Protein AF-0000000071015507 (afdb_homodimer)

Secondary structure (DSSP, 8-state):
--HHHHHHHHHS-TTSHHHHHIIIIIHHHHHHHHHHHHHHHHHHHHHHHHHT-TT--GGGGTHHHHHHHHHHHHHHTTHHHH-TTHHHHHHHHHHHHHHHHHHHHHTTTHHHHHHHHHHHHHHHHHHHHHHHHHT-SSHHHHHHHHHHHT---TT--HHHHHHHHHHHHHHHHHHHTTHHHHHHHTT-HHHHHHTT--HHHHHHHHHHHHHHHHHHHHHHH----SHHHHHHHHHGGGGTT-TGGGHHHHHHHHHHHHHHHHHHHHH--BSBPPPHHHHHHHHHHHHHHHHHHHHHHH--/--HHHHHHHHHS-TTSHHHHHIIIIIHHHHHHHHHHHHHHHHHHHHHHHHHT-TT--GGGGSHHHHHHHHHHHHHHTTHHHH-TTHHHHHHHHHHHHHHHHHHHHHTTTHHHHHHHHHHHHHHHHHHHHHHHHHT-SSHHHHHHHHHHHT---TT--HHHHHHHHHHHHHHHHHHHTTHHHHHHHTT-HHHHHHTT--HHHHHHHHHHHHHHHHHHHHHHH----SHHHHHHHHHGGGGTT-TGGGHHHHHHHHHHHHHHHHHHHHH--BSBPPPHHHHHHHHHHHHHHHHHHHHHHH--

Solvent-accessible surface area (backbone atoms only — not comparable to full-atom values): 27839 Å² total; per-residue (Å²): 128,53,72,65,58,49,54,47,36,70,71,39,69,80,77,39,70,66,26,42,44,44,62,54,41,49,44,31,31,50,52,41,26,35,52,39,17,17,36,33,1,28,38,5,29,48,45,17,30,68,63,74,31,84,82,34,41,58,62,50,46,8,16,46,34,18,10,48,32,21,26,42,53,20,52,73,75,44,40,37,81,76,34,88,60,33,26,32,52,32,2,32,52,22,1,45,50,33,35,50,53,22,50,64,44,23,78,73,51,50,70,63,30,29,46,53,36,4,51,30,42,30,39,39,23,50,25,51,46,45,43,50,50,59,63,37,92,42,66,66,58,34,46,52,48,54,56,47,61,34,8,37,63,78,94,39,36,56,68,51,42,64,62,26,44,61,36,30,53,52,8,44,53,36,41,62,69,30,26,67,49,27,43,35,41,76,69,31,67,70,53,19,43,73,74,68,40,61,63,69,58,38,51,48,29,46,51,50,11,37,23,34,11,43,6,24,39,24,20,67,26,27,45,63,56,50,41,15,37,48,20,25,61,68,35,25,77,78,47,76,64,38,49,36,65,28,30,66,55,3,14,51,43,8,12,48,50,39,40,51,45,48,52,46,36,69,66,52,78,74,87,53,70,55,40,42,18,35,57,41,25,60,54,30,21,58,48,47,38,50,48,57,60,48,52,59,72,64,54,129,130,53,72,68,55,51,55,48,38,71,71,39,70,81,78,39,70,66,26,43,44,43,61,54,40,49,44,31,32,50,52,42,26,35,53,39,16,17,37,34,1,27,37,5,28,48,45,17,31,69,65,73,30,84,83,34,40,59,62,48,46,9,17,44,34,18,11,48,32,22,25,42,52,20,52,72,75,44,40,36,81,76,34,88,60,33,27,32,50,33,2,32,50,22,0,46,49,33,36,49,52,23,50,65,44,23,78,74,52,51,70,64,29,29,46,52,36,4,50,29,42,30,39,39,22,49,26,50,46,46,42,51,51,58,64,38,93,44,66,65,57,35,47,53,48,56,55,47,62,33,7,37,66,76,94,38,36,57,68,49,42,62,63,25,43,62,35,30,53,51,10,43,52,37,41,61,69,28,27,68,49,26,45,36,39,77,68,31,67,70,53,18,42,72,73,68,40,59,63,67,58,38,51,49,28,46,52,50,10,37,24,34,12,43,7,24,36,22,20,67,25,26,46,65,56,50,40,15,38,49,19,24,62,68,35,27,77,77,46,76,64,39,48,35,66,27,30,66,55,3,15,53,44,8,12,48,50,41,39,51,46,48,53,46,37,69,67,52,77,75,88,52,70,55,41,43,19,36,56,41,26,59,54,31,21,58,50,48,38,51,46,57,60,48,51,57,72,65,54,130

Sequence (600 aa):
MSPGQAIQALAASHETLDHLILVEVRLPRMVLALLVGGILGLSGAVLQGLLRNPLAEPGLLGVSSGASLGAVIAIYYGFSASFGLATPLFALVGALGTAGVAFALSRMGGTLSLILAGVAMSSIAGAGVSLALNLAPNPFAAYEIMTWLMGSLSDRSWDHVVLAGPFIVAGATLLLLTGRAIDALTLGEAQAESLGIDVGRARLFALLGTALGVGAATAVTGTIGFVGLIAPHIVRPLVGHRPGATLIPAALVGALIVLAADLATRMLNFGTEIRLGVFVSILGAPFFLWLVLHVRRTAPMSPGQAIQALAASHETLDHLILVEVRLPRMVLALLVGGILGLSGAVLQGLLRNPLAEPGLLGVSSGASLGAVIAIYYGFSASFGLATPLFALVGALGTAGVAFALSRMGGTLSLILAGVAMSSIAGAGVSLALNLAPNPFAAYEIMTWLMGSLSDRSWDHVVLAGPFIVAGATLLLLTGRAIDALTLGEAQAESLGIDVGRARLFALLGTALGVGAATAVTGTIGFVGLIAPHIVRPLVGHRPGATLIPAALVGALIVLAADLATRMLNFGTEIRLGVFVSILGAPFFLWLVLHVRRTAP

Nearest PDB structures (foldseek):
  5b57-assembly1_A  TM=9.248E-01  e=2.698E-16  Burkholderia cenocepacia J2315
  5b57-assembly1_B  TM=9.102E-01  e=2.898E-15  Burkholderia cenocepacia J2315
  5b58-assembly1_B  TM=9.117E-01  e=2.898E-15  Burkholderia cenocepacia J2315
  2nq2-assembly1_A  TM=8.843E-01  e=1.720E-14  Haemophilus influenzae
  2nq2-assembly1_B  TM=8.842E-01  e=4.757E-14  Haemophilus influenzae

InterPro domains:
  IPR000522 ABC transporter, permease protein, BtuC-like [PF01032] (2-293)
  IPR000522 ABC transporter, permease protein, BtuC-like [PTHR30472] (3-297)
  IPR037294 ABC transporter, BtuC-like [G3DSA:1.10.3470.10] (1-299)
  IPR037294 ABC transporter, BtuC-like [SSF81345] (13-293)

Organism: NCBI:txid2759526

pLDDT: mean 89.89, std 11.09, range [45.28, 98.88]

Structure (mmCIF, N/CA/C/O backbone):
data_AF-0000000071015507-model_v1
#
loop_
_entity.id
_entity.type
_entity.pdbx_description
1 polymer 'Iron ABC transporter permease'
#
loop_
_atom_site.group_PDB
_atom_site.id
_atom_site.type_symbol
_atom_site.label_atom_id
_atom_site.label_alt_id
_atom_site.label_comp_id
_atom_site.label_asym_id
_atom_site.label_entity_id
_atom_site.label_seq_id
_atom_site.pdbx_PDB_ins_code
_atom_site.Cartn_x
_atom_site.Cartn_y
_atom_site.Cartn_z
_atom_site.occupancy
_atom_site.B_iso_or_equiv
_atom_site.auth_seq_id
_atom_site.auth_comp_id
_atom_site.auth_asym_id
_atom_site.auth_atom_id
_atom_site.pdbx_PDB_model_num
ATOM 1 N N . MET A 1 1 ? -23.172 29.906 1.117 1 48 1 MET A N 1
ATOM 2 C CA . MET A 1 1 ? -23.297 31.109 1.934 1 48 1 MET A CA 1
ATOM 3 C C . MET A 1 1 ? -22.109 32.031 1.724 1 48 1 MET A C 1
ATOM 5 O O . MET A 1 1 ? -20.969 31.594 1.666 1 48 1 MET A O 1
ATOM 9 N N . SER A 1 2 ? -22.359 33.188 1.34 1 55.59 2 SER A N 1
ATOM 10 C CA . SER A 1 2 ? -21.312 34.188 1.082 1 55.59 2 SER A CA 1
ATOM 11 C C . SER A 1 2 ? -20.5 34.469 2.336 1 55.59 2 SER A C 1
ATOM 13 O O . SER A 1 2 ? -20.969 34.25 3.455 1 55.59 2 SER A O 1
ATOM 15 N N . PRO A 1 3 ? -19.281 34.719 2.184 1 60.41 3 PRO A N 1
ATOM 16 C CA . PRO A 1 3 ? -18.453 35.062 3.348 1 60.41 3 PRO A CA 1
ATOM 17 C C . PRO A 1 3 ? -19.125 36.062 4.281 1 60.41 3 PRO A C 1
ATOM 19 O O . PRO A 1 3 ? -19 35.938 5.504 1 60.41 3 PRO A O 1
ATOM 22 N N . GLY A 1 4 ? -19.766 37 3.691 1 56.81 4 GLY A N 1
ATOM 23 C CA . GLY A 1 4 ? -20.453 38.031 4.477 1 56.81 4 GLY A CA 1
ATOM 24 C C . GLY A 1 4 ? -21.578 37.469 5.316 1 56.81 4 GLY A C 1
ATOM 25 O O . GLY A 1 4 ? -21.75 37.844 6.48 1 56.81 4 GLY A O 1
ATOM 26 N N . GLN A 1 5 ? -22.375 36.594 4.68 1 56.97 5 GLN A N 1
ATOM 27 C CA . GLN A 1 5 ? -23.484 36 5.402 1 56.97 5 GLN A CA 1
ATOM 28 C C . GLN A 1 5 ? -22.969 35.062 6.516 1 56.97 5 GLN A C 1
ATOM 30 O O . GLN A 1 5 ? -23.594 34.969 7.57 1 56.97 5 GLN A O 1
ATOM 35 N N . ALA A 1 6 ? -21.844 34.562 6.344 1 58.5 6 ALA A N 1
ATOM 36 C CA . ALA A 1 6 ? -21.219 33.688 7.348 1 58.5 6 ALA A CA 1
ATOM 37 C C . ALA A 1 6 ? -20.797 34.5 8.57 1 58.5 6 ALA A C 1
ATOM 39 O O . ALA A 1 6 ? -20.984 34.062 9.711 1 58.5 6 ALA A O 1
ATOM 40 N N . ILE A 1 7 ? -20.172 35.75 8.391 1 58.72 7 ILE A N 1
ATOM 41 C CA . ILE A 1 7 ? -19.75 36.625 9.469 1 58.72 7 ILE A CA 1
ATOM 42 C C . ILE A 1 7 ? -20.969 37.125 10.242 1 58.72 7 ILE A C 1
ATOM 44 O O . ILE A 1 7 ? -20.938 37.219 11.469 1 58.72 7 ILE A O 1
ATOM 48 N N . GLN A 1 8 ? -21.938 37.469 9.547 1 57.72 8 GLN A N 1
ATOM 49 C CA . GLN A 1 8 ? -23.141 37.938 10.195 1 57.72 8 GLN A CA 1
ATOM 50 C C . GLN A 1 8 ? -23.812 36.844 11.008 1 57.72 8 GLN A C 1
ATOM 52 O O . GLN A 1 8 ? -24.344 37.094 12.094 1 57.72 8 GLN A O 1
ATOM 57 N N . ALA A 1 9 ? -23.812 35.656 10.43 1 57.22 9 ALA A N 1
ATOM 58 C CA . ALA A 1 9 ? -24.406 34.531 11.133 1 57.22 9 ALA A CA 1
ATOM 59 C C . ALA A 1 9 ? -23.609 34.188 12.391 1 57.22 9 ALA A C 1
ATOM 61 O O . ALA A 1 9 ? -24.172 33.781 13.398 1 57.22 9 ALA A O 1
ATOM 62 N N . LEU A 1 10 ? -22.266 34.344 12.281 1 58 10 LEU A N 1
ATOM 63 C CA . LEU A 1 10 ? -21.406 34.125 13.445 1 58 10 LEU A CA 1
ATOM 64 C C . LEU A 1 10 ? -21.719 35.125 14.539 1 58 10 LEU A C 1
ATOM 66 O O . LEU A 1 10 ? -21.641 34.812 15.727 1 58 10 LEU A O 1
ATOM 70 N N . ALA A 1 11 ? -22 36.406 14.18 1 57.34 11 ALA A N 1
ATOM 71 C CA . ALA A 1 11 ? -22.297 37.5 15.094 1 57.34 11 ALA A CA 1
ATOM 72 C C . ALA A 1 11 ? -23.766 37.469 15.523 1 57.34 11 ALA A C 1
ATOM 74 O O . ALA A 1 11 ? -24.156 38.156 16.469 1 57.34 11 ALA A O 1
ATOM 75 N N . ALA A 1 12 ? -24.625 37 14.531 1 54.78 12 ALA A N 1
ATOM 76 C CA . ALA A 1 12 ? -26.047 37.125 14.844 1 54.78 12 ALA A CA 1
ATOM 77 C C . ALA A 1 12 ? -26.422 36.188 16 1 54.78 12 ALA A C 1
ATOM 79 O O . ALA A 1 12 ? -25.688 35.25 16.328 1 54.78 12 ALA A O 1
ATOM 80 N N . SER A 1 13 ? -27.578 36.375 16.516 1 56.12 13 SER A N 1
ATOM 81 C CA . SER A 1 13 ? -28.203 35.75 17.688 1 56.12 13 SER A CA 1
ATOM 82 C C . SER A 1 13 ? -28.266 34.25 17.547 1 56.12 13 SER A C 1
ATOM 84 O O . SER A 1 13 ? -28.516 33.719 16.453 1 56.12 13 SER A O 1
ATOM 86 N N . HIS A 1 14 ? -27.5 33.406 18.5 1 61.72 14 HIS A N 1
ATOM 87 C CA . HIS A 1 14 ? -27.297 32 18.781 1 61.72 14 HIS A CA 1
ATOM 88 C C . HIS A 1 14 ? -28.516 31.172 18.344 1 61.72 14 HIS A C 1
ATOM 90 O O . HIS A 1 14 ? -28.438 29.953 18.25 1 61.72 14 HIS A O 1
ATOM 96 N N . GLU A 1 15 ? -29.641 31.922 18.141 1 62.75 15 GLU A N 1
ATOM 97 C CA . GLU A 1 15 ? -30.875 31.156 18.156 1 62.75 15 GLU A CA 1
ATOM 98 C C . GLU A 1 15 ? -31.266 30.703 16.75 1 62.75 15 GLU A C 1
ATOM 100 O O . GLU A 1 15 ? -32.219 29.953 16.578 1 62.75 15 GLU A O 1
ATOM 105 N N . THR A 1 16 ? -30.609 31.188 15.758 1 70.56 16 THR A N 1
ATOM 106 C CA . THR A 1 16 ? -31.172 30.781 14.469 1 70.56 16 THR A CA 1
ATOM 107 C C . THR A 1 16 ? -30.516 29.5 13.984 1 70.56 16 THR A C 1
ATOM 109 O O . THR A 1 16 ? -29.375 29.188 14.352 1 70.56 16 THR A O 1
ATOM 112 N N . LEU A 1 17 ? -31.312 28.578 13.406 1 75.19 17 LEU A N 1
ATOM 113 C CA . LEU A 1 17 ? -30.891 27.312 12.82 1 75.19 17 LEU A CA 1
ATOM 114 C C . LEU A 1 17 ? -29.625 27.5 11.984 1 75.19 17 LEU A C 1
ATOM 116 O O . LEU A 1 17 ? -28.719 26.672 12.031 1 75.19 17 LEU A O 1
ATOM 120 N N . ASP A 1 18 ? -29.609 28.625 11.328 1 73.5 18 ASP A N 1
ATOM 121 C CA . ASP A 1 18 ? -28.469 28.891 10.461 1 73.5 18 ASP A CA 1
ATOM 122 C C . ASP A 1 18 ? -27.188 29.094 11.273 1 73.5 18 ASP A C 1
ATOM 124 O O . ASP A 1 18 ? -26.125 28.625 10.883 1 73.5 18 ASP A O 1
ATOM 128 N N . HIS A 1 19 ? -27.375 29.812 12.336 1 73.88 19 HIS A N 1
ATOM 129 C CA . HIS A 1 19 ? -26.234 30.047 13.211 1 73.88 19 HIS A CA 1
ATOM 130 C C . HIS A 1 19 ? -25.734 28.75 13.828 1 73.88 19 HIS A C 1
ATOM 132 O O . HIS A 1 19 ? -24.516 28.516 13.891 1 73.88 19 HIS A O 1
ATOM 138 N N . LEU A 1 20 ? -26.688 27.938 14.133 1 74.25 20 LEU A N 1
ATOM 139 C CA . LEU A 1 20 ? -26.344 26.672 14.75 1 74.25 20 LEU A CA 1
ATOM 140 C C . LEU A 1 20 ? -25.594 25.766 13.766 1 74.25 20 LEU A C 1
ATOM 142 O O . LEU A 1 20 ? -24.609 25.125 14.125 1 74.25 20 LEU A O 1
ATOM 146 N N . ILE A 1 21 ? -26.047 25.781 12.586 1 78.5 21 ILE A N 1
ATOM 147 C CA . ILE A 1 21 ? -25.406 24.969 11.562 1 78.5 21 ILE A CA 1
ATOM 148 C C . ILE A 1 21 ? -24 25.484 11.281 1 78.5 21 ILE A C 1
ATOM 150 O O . ILE A 1 21 ? -23.062 24.703 11.164 1 78.5 21 ILE A O 1
ATOM 154 N N . LEU A 1 22 ? -23.875 26.766 11.195 1 79.38 22 LEU A N 1
ATOM 155 C CA . LEU A 1 22 ? -22.578 27.359 10.922 1 79.38 22 LEU A CA 1
ATOM 156 C C . LEU A 1 22 ? -21.594 27.062 12.047 1 79.38 22 LEU A C 1
ATOM 158 O O . LEU A 1 22 ? -20.469 26.641 11.789 1 79.38 22 LEU A O 1
ATOM 162 N N . VAL A 1 23 ? -21.969 27.266 13.266 1 82 23 VAL A N 1
ATOM 163 C CA . VAL A 1 23 ? -21.047 27.203 14.398 1 82 23 VAL A CA 1
ATOM 164 C C . VAL A 1 23 ? -20.844 25.734 14.812 1 82 23 VAL A C 1
ATOM 166 O O . VAL A 1 23 ? -19.734 25.359 15.195 1 82 23 VAL A O 1
ATOM 169 N N . GLU A 1 24 ? -21.859 24.922 14.633 1 83.38 24 GLU A N 1
ATOM 170 C CA . GLU A 1 24 ? -21.781 23.578 15.188 1 83.38 24 GLU A CA 1
ATOM 171 C C . GLU A 1 24 ? -21.406 22.562 14.117 1 83.38 24 GLU A C 1
ATOM 173 O O . GLU A 1 24 ? -20.953 21.453 14.438 1 83.38 24 GLU A O 1
ATOM 178 N N . VAL A 1 25 ? -21.547 22.906 12.922 1 84.38 25 VAL A N 1
ATOM 179 C CA . VAL A 1 25 ? -21.281 21.938 11.875 1 84.38 25 VAL A CA 1
ATOM 180 C C . VAL A 1 25 ? -20.188 22.453 10.945 1 84.38 25 VAL A C 1
ATOM 182 O O . VAL A 1 25 ? -19.141 21.812 10.773 1 84.38 25 VAL A O 1
ATOM 185 N N . ARG A 1 26 ? -20.219 23.672 10.484 1 90.19 26 ARG A N 1
ATOM 186 C CA . ARG A 1 26 ? -19.328 24.172 9.453 1 90.19 26 ARG A CA 1
ATOM 187 C C . ARG A 1 26 ? -17.984 24.594 10.047 1 90.19 26 ARG A C 1
ATOM 189 O O . ARG A 1 26 ? -16.938 24.344 9.461 1 90.19 26 ARG A O 1
ATOM 196 N N . LEU A 1 27 ? -18.062 25.219 11.211 1 93.69 27 LEU A N 1
ATOM 197 C CA . LEU A 1 27 ? -16.859 25.781 11.797 1 93.69 27 LEU A CA 1
ATOM 198 C C . LEU A 1 27 ? -15.922 24.672 12.266 1 93.69 27 LEU A C 1
ATOM 200 O O . LEU A 1 27 ? -14.719 24.703 11.992 1 93.69 27 LEU A O 1
ATOM 204 N N . PRO A 1 28 ? -16.422 23.656 13 1 95.31 28 PRO A N 1
ATOM 205 C CA . PRO A 1 28 ? -15.508 22.578 13.398 1 95.31 28 PRO A CA 1
ATOM 206 C C . PRO A 1 28 ? -14.891 21.859 12.203 1 95.31 28 PRO A C 1
ATOM 208 O O . PRO A 1 28 ? -13.711 21.484 12.25 1 95.31 28 PRO A O 1
ATOM 211 N N . ARG A 1 29 ? -15.664 21.688 11.188 1 96 29 ARG A N 1
ATOM 212 C CA . ARG A 1 29 ? -15.172 21.047 9.977 1 96 29 ARG A CA 1
ATOM 213 C C . ARG A 1 29 ? -14.062 21.859 9.336 1 96 29 ARG A C 1
ATOM 215 O O . ARG A 1 29 ? -13.047 21.312 8.906 1 96 29 ARG A O 1
ATOM 222 N N . MET A 1 30 ? -14.203 23.156 9.328 1 96.75 30 MET A N 1
ATOM 223 C CA . MET A 1 30 ? -13.195 24.047 8.758 1 96.75 30 MET A CA 1
ATOM 224 C C . MET A 1 30 ? -11.922 24.031 9.602 1 96.75 30 MET A C 1
ATOM 226 O O . MET A 1 30 ? -10.82 23.969 9.062 1 96.75 30 MET A O 1
ATOM 230 N N . VAL A 1 31 ? -12.102 24.125 10.867 1 97.94 31 VAL A N 1
ATOM 231 C CA . VAL A 1 31 ? -10.961 24.109 11.781 1 97.94 31 VAL A CA 1
ATOM 232 C C . VAL A 1 31 ? -10.188 22.797 11.641 1 97.94 31 VAL A C 1
ATOM 234 O O . VAL A 1 31 ? -8.961 22.797 11.562 1 97.94 31 VAL A O 1
ATOM 237 N N . LEU A 1 32 ? -10.922 21.75 11.531 1 98.06 32 LEU A N 1
ATOM 238 C CA . LEU A 1 32 ? -10.289 20.438 11.391 1 98.06 32 LEU A CA 1
ATO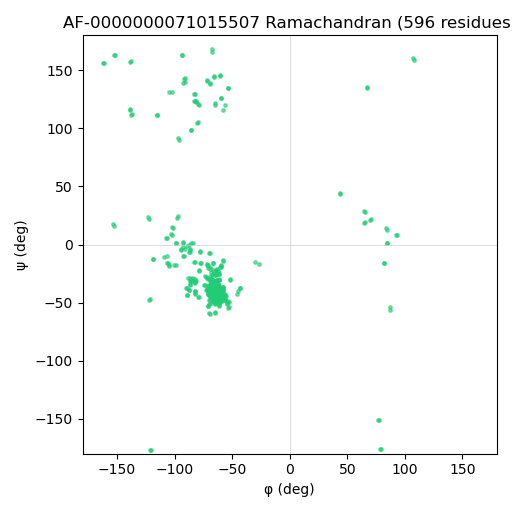M 239 C C . LEU A 1 32 ? -9.562 20.328 10.055 1 98.06 32 LEU A C 1
ATOM 241 O O . LEU A 1 32 ? -8.469 19.766 9.977 1 98.06 32 LEU A O 1
ATOM 245 N N . ALA A 1 33 ? -10.188 20.844 9 1 98.5 33 ALA A N 1
ATOM 246 C CA . ALA A 1 33 ? -9.539 20.828 7.695 1 98.5 33 ALA A CA 1
ATOM 247 C C . ALA A 1 33 ? -8.18 21.531 7.754 1 98.5 33 ALA A C 1
ATOM 249 O O . ALA A 1 33 ? -7.191 21.016 7.227 1 98.5 33 ALA A O 1
ATOM 250 N N . LEU A 1 34 ? -8.117 22.641 8.422 1 98.69 34 LEU A N 1
ATOM 251 C CA . LEU A 1 34 ? -6.891 23.422 8.539 1 98.69 34 LEU A CA 1
ATOM 252 C C . LEU A 1 34 ? -5.852 22.688 9.383 1 98.69 34 LEU A C 1
ATOM 254 O O . LEU A 1 34 ? -4.68 22.609 9 1 98.69 34 LEU A O 1
ATOM 258 N N . LEU A 1 35 ? -6.305 22.156 10.5 1 98.81 35 LEU A N 1
ATOM 259 C CA . LEU A 1 35 ? -5.398 21.438 11.391 1 98.81 35 LEU A CA 1
ATOM 260 C C . LEU A 1 35 ? -4.828 20.203 10.719 1 98.81 35 LEU A C 1
ATOM 262 O O . LEU A 1 35 ? -3.617 19.969 10.742 1 98.81 35 LEU A O 1
ATOM 266 N N . VAL A 1 36 ? -5.711 19.406 10.078 1 98.69 36 VAL A N 1
ATOM 267 C CA . VAL A 1 36 ? -5.316 18.156 9.438 1 98.69 36 VAL A CA 1
ATOM 268 C C . VAL A 1 36 ? -4.406 18.453 8.25 1 98.69 36 VAL A C 1
ATOM 270 O O . VAL A 1 36 ? -3.328 17.859 8.125 1 98.69 36 VAL A O 1
ATOM 273 N N . GLY A 1 37 ? -4.82 19.375 7.406 1 98.81 37 GLY A N 1
ATOM 274 C CA . GLY A 1 37 ? -3.982 19.75 6.277 1 98.81 37 GLY A CA 1
ATOM 275 C C . GLY A 1 37 ? -2.635 20.312 6.691 1 98.81 37 GLY A C 1
ATOM 276 O O . GLY A 1 37 ? -1.611 20 6.082 1 98.81 37 GLY A O 1
ATOM 277 N N . GLY A 1 38 ? -2.68 21.109 7.691 1 98.88 38 GLY A N 1
ATOM 278 C CA . GLY A 1 38 ? -1.452 21.719 8.188 1 98.88 38 GLY A CA 1
ATOM 279 C C . GLY A 1 38 ? -0.449 20.703 8.695 1 98.88 38 GLY A C 1
ATOM 280 O O . GLY A 1 38 ? 0.734 20.766 8.359 1 98.88 38 GLY A O 1
ATOM 281 N N . ILE A 1 39 ? -0.915 19.797 9.523 1 98.88 39 ILE A N 1
ATOM 282 C CA . ILE A 1 39 ? -0.007 18.828 10.125 1 98.88 39 ILE A CA 1
ATOM 283 C C . ILE A 1 39 ? 0.512 17.875 9.055 1 98.88 39 ILE A C 1
ATOM 285 O O . ILE A 1 39 ? 1.662 17.422 9.109 1 98.88 39 ILE A O 1
ATOM 289 N N . LEU A 1 40 ? -0.332 17.531 8.07 1 98.56 40 LEU A N 1
ATOM 290 C CA . LEU A 1 40 ? 0.117 16.672 6.973 1 98.56 40 LEU A CA 1
ATOM 291 C C . LEU A 1 40 ? 1.192 17.375 6.145 1 98.56 40 LEU A C 1
ATOM 293 O O . LEU A 1 40 ? 2.215 16.766 5.812 1 98.56 40 LEU A O 1
ATOM 297 N N . GLY A 1 41 ? 0.981 18.609 5.836 1 98.75 41 GLY A N 1
ATOM 298 C CA . GLY A 1 41 ? 1.987 19.359 5.109 1 98.75 41 GLY A CA 1
ATOM 299 C C . GLY A 1 41 ? 3.285 19.516 5.875 1 98.75 41 GLY A C 1
ATOM 300 O O . GLY A 1 41 ? 4.371 19.344 5.32 1 98.75 41 GLY A O 1
ATOM 301 N N . LEU A 1 42 ? 3.154 19.844 7.137 1 98.81 42 LEU A N 1
ATOM 302 C CA . LEU A 1 42 ? 4.316 20.047 7.992 1 98.81 42 LEU A CA 1
ATOM 303 C C . LEU A 1 42 ? 5.109 18.75 8.141 1 98.81 42 LEU A C 1
ATOM 305 O O . LEU A 1 42 ? 6.336 18.75 7.996 1 98.81 42 LEU A O 1
ATOM 309 N N . SER A 1 43 ? 4.43 17.688 8.445 1 98.44 43 SER A N 1
ATOM 310 C CA . SER A 1 43 ? 5.094 16.406 8.609 1 98.44 43 SER A CA 1
ATOM 311 C C . SER A 1 43 ? 5.758 15.945 7.312 1 98.44 43 SER A C 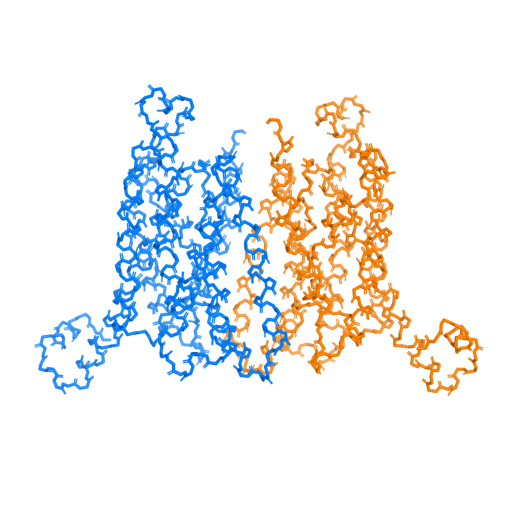1
ATOM 313 O O . SER A 1 43 ? 6.848 15.367 7.336 1 98.44 43 SER A O 1
ATOM 315 N N . GLY A 1 44 ? 5.07 16.188 6.207 1 97.69 44 GLY A N 1
ATOM 316 C CA . GLY A 1 44 ? 5.68 15.891 4.922 1 97.69 44 GLY A CA 1
ATOM 317 C C . GLY A 1 44 ? 7 16.609 4.707 1 97.69 44 GLY A C 1
ATOM 318 O O . GLY A 1 44 ? 7.988 16 4.305 1 97.69 44 GLY A O 1
ATOM 319 N N . ALA A 1 45 ? 7.055 17.844 5.008 1 98.31 45 ALA A N 1
ATOM 320 C CA . ALA A 1 45 ? 8.266 18.641 4.848 1 98.31 45 ALA A CA 1
ATOM 321 C C . ALA A 1 45 ? 9.391 18.125 5.742 1 98.31 45 ALA A C 1
ATOM 323 O O . ALA A 1 45 ? 10.539 18 5.305 1 98.31 45 ALA A O 1
ATOM 324 N N . VAL A 1 46 ? 9.062 17.812 6.934 1 98 46 VAL A N 1
ATOM 325 C CA . VAL A 1 46 ? 10.062 17.344 7.891 1 98 46 VAL A CA 1
ATOM 326 C C . VAL A 1 46 ? 10.633 16.016 7.426 1 98 46 VAL A C 1
ATOM 328 O O . VAL A 1 46 ? 11.852 15.812 7.426 1 98 46 VAL A O 1
ATOM 331 N N . LEU A 1 47 ? 9.766 15.156 7.016 1 95.38 47 LEU A N 1
ATOM 332 C CA . LEU A 1 47 ? 10.227 13.82 6.629 1 95.38 47 LEU A CA 1
ATOM 333 C C . LEU A 1 47 ? 11.039 13.883 5.344 1 95.38 47 LEU A C 1
ATOM 335 O O . LEU A 1 47 ? 12.023 13.148 5.191 1 95.38 47 LEU A O 1
ATOM 339 N N . GLN A 1 48 ? 10.602 14.68 4.406 1 95.31 48 GLN A N 1
ATOM 340 C CA . GLN A 1 48 ? 11.383 14.836 3.189 1 95.31 48 GLN A CA 1
ATOM 341 C C . GLN A 1 48 ? 12.781 15.367 3.502 1 95.31 48 GLN A C 1
ATOM 343 O O . GLN A 1 48 ? 13.766 14.938 2.895 1 95.31 48 GLN A O 1
ATOM 348 N N . GLY A 1 49 ? 12.891 16.281 4.414 1 94.38 49 GLY A N 1
ATOM 349 C CA . GLY A 1 49 ? 14.18 16.812 4.828 1 94.38 49 GLY A CA 1
ATOM 350 C C . GLY A 1 49 ? 15.016 15.82 5.605 1 94.38 49 GLY A C 1
ATOM 351 O O . GLY A 1 49 ? 16.203 15.664 5.344 1 94.38 49 GLY A O 1
ATOM 352 N N . LEU A 1 50 ? 14.398 15.156 6.465 1 92.88 50 LEU A N 1
ATOM 353 C CA . LEU A 1 50 ? 15.094 14.203 7.32 1 92.88 50 LEU A CA 1
ATOM 354 C C . LEU A 1 50 ? 15.633 13.031 6.504 1 92.88 50 LEU A C 1
ATOM 356 O O . LEU A 1 50 ? 16.75 12.578 6.727 1 92.88 50 LEU A O 1
ATOM 360 N N . LEU A 1 51 ? 14.82 12.609 5.578 1 89.81 51 LEU A N 1
ATOM 361 C CA . LEU A 1 51 ? 15.195 11.445 4.773 1 89.81 51 LEU A CA 1
ATOM 362 C C . LEU A 1 51 ? 15.914 11.883 3.5 1 89.81 51 LEU A C 1
ATOM 364 O O . LEU A 1 51 ? 16.375 11.039 2.729 1 89.81 51 LEU A O 1
ATOM 368 N N . ARG A 1 52 ? 16.141 13.148 3.297 1 91.31 52 ARG A N 1
ATOM 369 C CA . ARG A 1 52 ? 16.75 13.695 2.088 1 91.31 52 ARG A CA 1
ATOM 370 C C . ARG A 1 52 ? 16.172 13.039 0.839 1 91.31 52 ARG A C 1
ATOM 372 O O . ARG A 1 52 ? 16.906 12.625 -0.054 1 91.31 52 ARG A O 1
ATOM 379 N N . ASN A 1 53 ? 14.805 12.891 0.881 1 89.88 53 ASN A N 1
ATOM 380 C CA . ASN A 1 53 ? 14.023 12.258 -0.175 1 89.88 53 ASN A CA 1
ATOM 381 C C . ASN A 1 53 ? 12.75 13.039 -0.479 1 89.88 53 ASN A C 1
ATOM 383 O O . ASN A 1 53 ? 11.812 13.023 0.312 1 89.88 53 ASN A O 1
ATOM 387 N N . PRO A 1 54 ? 12.703 13.617 -1.638 1 90.88 54 PRO A N 1
ATOM 388 C CA . PRO A 1 54 ? 11.555 14.469 -1.959 1 90.88 54 PRO A CA 1
ATOM 389 C C . PRO A 1 54 ? 10.266 13.672 -2.143 1 90.88 54 PRO A C 1
ATOM 391 O O . PRO A 1 54 ? 9.18 14.258 -2.203 1 90.88 54 PRO A O 1
ATOM 394 N N . LEU A 1 55 ? 10.344 12.344 -2.148 1 88.88 55 LEU A N 1
ATOM 395 C CA . LEU A 1 55 ? 9.164 11.508 -2.355 1 88.88 55 LEU A CA 1
ATOM 396 C C . LEU A 1 55 ? 8.617 11 -1.027 1 88.88 55 LEU A C 1
ATOM 398 O O . LEU A 1 55 ? 7.613 10.281 -0.998 1 88.88 55 LEU A O 1
ATOM 402 N N . ALA A 1 56 ? 9.227 11.383 0.032 1 90.12 56 ALA A N 1
ATOM 403 C CA . ALA A 1 56 ? 8.805 10.898 1.346 1 90.12 56 ALA A CA 1
ATOM 404 C C . ALA A 1 56 ? 7.473 11.516 1.759 1 90.12 56 ALA A C 1
ATOM 406 O O . ALA A 1 56 ? 7.211 12.688 1.485 1 90.12 56 ALA A O 1
ATOM 407 N N . GLU A 1 57 ? 6.633 10.711 2.385 1 90.56 57 GLU A N 1
ATOM 408 C CA . GLU A 1 57 ? 5.348 11.141 2.93 1 90.56 57 GLU A CA 1
ATOM 409 C C . GLU A 1 57 ? 5.09 10.516 4.297 1 90.56 57 GLU A C 1
ATOM 411 O O . GLU A 1 57 ? 5.672 9.484 4.633 1 90.56 57 GLU A O 1
ATOM 416 N N . PRO A 1 58 ? 4.246 11.141 5.074 1 87.81 58 PRO A N 1
ATOM 417 C CA . PRO A 1 58 ? 4.059 10.695 6.453 1 87.81 58 PRO A CA 1
ATOM 418 C C . PRO A 1 58 ? 3.539 9.258 6.539 1 87.81 58 PRO A C 1
ATOM 420 O O . PRO A 1 58 ? 3.789 8.562 7.527 1 87.81 58 PRO A O 1
ATOM 423 N N . GLY A 1 59 ? 2.842 8.883 5.621 1 83.62 59 GLY A N 1
ATOM 424 C CA . GLY A 1 59 ? 2.32 7.523 5.625 1 83.62 59 GLY A CA 1
ATOM 425 C C . GLY A 1 59 ? 3.406 6.465 5.648 1 83.62 59 GLY A C 1
ATOM 426 O O . GLY A 1 59 ? 3.154 5.316 6.012 1 83.62 59 GLY A O 1
ATOM 427 N N . LEU A 1 60 ? 4.582 6.812 5.312 1 76.44 60 LEU A N 1
ATOM 428 C CA . LEU A 1 60 ? 5.715 5.902 5.227 1 76.44 60 LEU A CA 1
ATOM 429 C C . LEU A 1 60 ? 6.035 5.305 6.594 1 76.44 60 LEU A C 1
ATOM 431 O O . LEU A 1 60 ? 6.559 4.191 6.684 1 76.44 60 LEU A O 1
ATOM 435 N N . LEU A 1 61 ? 5.672 5.969 7.633 1 85.44 61 LEU A N 1
ATOM 436 C CA . LEU A 1 61 ? 6.016 5.516 8.977 1 85.44 61 LEU A CA 1
ATOM 437 C C . LEU A 1 61 ? 4.977 4.531 9.5 1 85.44 61 LEU A C 1
ATOM 439 O O . LEU A 1 61 ? 5.148 3.951 10.57 1 85.44 61 LEU A O 1
ATOM 443 N N . GLY A 1 62 ? 3.896 4.355 8.75 1 91.69 62 GLY A N 1
ATOM 444 C CA . GLY A 1 62 ? 2.893 3.369 9.117 1 91.69 62 GLY A CA 1
ATOM 445 C C . GLY A 1 62 ? 1.884 3.891 10.117 1 91.69 62 GLY A C 1
ATOM 446 O O . GLY A 1 62 ? 1.013 3.146 10.578 1 91.69 62 GLY A O 1
ATOM 447 N N . VAL A 1 63 ? 2.004 5.086 10.484 1 93.31 63 VAL A N 1
ATOM 448 C CA . VAL A 1 63 ? 1.15 5.68 11.508 1 93.31 63 VAL A CA 1
ATOM 449 C C . VAL A 1 63 ? -0.304 5.66 11.047 1 93.31 63 VAL A C 1
ATOM 451 O O . VAL A 1 63 ? -1.197 5.27 11.805 1 93.31 63 VAL A O 1
ATOM 454 N N . SER A 1 64 ? -0.523 6.004 9.812 1 95.44 64 SER A N 1
ATOM 455 C CA . SER A 1 64 ? -1.88 6.008 9.273 1 95.44 64 SER A CA 1
ATOM 456 C C . SER A 1 64 ? -2.443 4.594 9.188 1 95.44 64 SER A C 1
ATOM 458 O O . SER A 1 64 ? -3.631 4.375 9.43 1 95.44 64 SER A O 1
ATOM 460 N N . SER A 1 65 ? -1.572 3.633 8.844 1 96.12 65 SER A N 1
ATOM 461 C CA . SER A 1 65 ? -2.002 2.238 8.781 1 96.12 65 SER A CA 1
ATOM 462 C C . SER A 1 65 ? -2.393 1.722 10.164 1 96.12 65 SER A C 1
ATOM 464 O O . SER A 1 65 ? -3.393 1.014 10.305 1 96.12 65 SER A O 1
ATOM 466 N N . GLY A 1 66 ? -1.592 2.072 11.125 1 96.69 66 GLY A N 1
ATOM 467 C CA . GLY A 1 66 ? -1.939 1.713 12.492 1 96.69 66 GLY A CA 1
ATOM 468 C C . GLY A 1 66 ? -3.256 2.312 12.953 1 96.69 66 GLY A C 1
ATOM 469 O O . GLY A 1 66 ? -4.062 1.639 13.594 1 96.69 66 GLY A O 1
ATOM 470 N N . ALA A 1 67 ? -3.426 3.553 12.633 1 97.31 67 ALA A N 1
ATOM 471 C CA . ALA A 1 67 ? -4.684 4.227 12.953 1 97.31 67 ALA A CA 1
ATOM 472 C C . ALA A 1 67 ? -5.863 3.527 12.281 1 97.31 67 ALA A C 1
ATOM 474 O O . ALA A 1 67 ? -6.91 3.33 12.906 1 97.31 67 ALA A O 1
ATOM 475 N N . SER A 1 68 ? -5.695 3.166 11.062 1 97.12 68 SER A N 1
ATOM 476 C CA . SER A 1 68 ? -6.75 2.482 10.32 1 97.12 68 SER A CA 1
ATOM 477 C C . SER A 1 68 ? -7.121 1.161 10.984 1 97.12 68 SER A C 1
ATOM 479 O O . SER A 1 68 ? -8.305 0.846 11.125 1 97.12 68 SER A O 1
ATOM 481 N N . LEU A 1 69 ? -6.109 0.423 11.352 1 97.38 69 LEU A N 1
ATOM 482 C CA . LEU A 1 69 ? -6.391 -0.844 12.023 1 97.38 69 LEU A CA 1
ATOM 483 C C . LEU A 1 69 ? -7.145 -0.616 13.328 1 97.38 69 LEU A C 1
ATOM 485 O O . LEU A 1 69 ? -8.109 -1.329 13.625 1 97.38 69 LEU A O 1
ATOM 489 N N . GLY A 1 70 ? -6.719 0.344 14.094 1 97.5 70 GLY A N 1
ATOM 490 C CA . GLY A 1 70 ? -7.43 0.688 15.312 1 97.5 70 GLY A CA 1
ATOM 491 C C . GLY A 1 70 ? -8.883 1.04 15.078 1 97.5 70 GLY A C 1
ATOM 492 O O . GLY A 1 70 ? -9.773 0.556 15.789 1 97.5 70 GLY A O 1
ATOM 493 N N . ALA A 1 71 ? -9.156 1.882 14.094 1 96.88 71 ALA A N 1
ATOM 494 C CA . ALA A 1 71 ? -10.516 2.271 13.75 1 96.88 71 ALA A CA 1
ATOM 495 C C . ALA A 1 71 ? -11.344 1.06 13.328 1 96.88 71 ALA A C 1
ATOM 497 O O . ALA A 1 71 ? -12.5 0.918 13.734 1 96.88 71 ALA A O 1
ATOM 498 N N . VAL A 1 72 ? -10.766 0.222 12.57 1 96.69 72 VAL A N 1
ATOM 499 C CA . VAL A 1 72 ? -11.453 -0.956 12.047 1 96.69 72 VAL A CA 1
ATOM 500 C C . VAL A 1 72 ? -11.82 -1.89 13.195 1 96.69 72 VAL A C 1
ATOM 502 O O . VAL A 1 72 ? -12.906 -2.473 13.211 1 96.69 72 VAL A O 1
ATOM 505 N N . ILE A 1 73 ? -10.945 -2.035 14.172 1 95.75 73 ILE A N 1
ATOM 506 C CA . ILE A 1 73 ? -11.234 -2.852 15.344 1 95.75 73 ILE A CA 1
ATOM 507 C C . ILE A 1 73 ? -12.445 -2.289 16.078 1 95.75 73 ILE A C 1
ATOM 509 O O . ILE A 1 73 ? -13.336 -3.039 16.484 1 95.75 73 ILE A O 1
ATOM 513 N N . ALA A 1 74 ? -12.523 -0.984 16.219 1 95.25 74 ALA A N 1
ATOM 514 C CA . ALA A 1 74 ? -13.648 -0.344 16.891 1 95.25 74 ALA A CA 1
ATOM 515 C C . ALA A 1 74 ? -14.953 -0.577 16.141 1 95.25 74 ALA A C 1
ATOM 517 O O . ALA A 1 74 ? -15.984 -0.879 16.734 1 95.25 74 ALA A O 1
ATOM 518 N N . ILE A 1 75 ? -14.898 -0.441 14.828 1 92.75 75 ILE A N 1
ATOM 519 C CA . ILE A 1 75 ? -16.094 -0.598 14.008 1 92.75 75 ILE A CA 1
ATOM 520 C C . ILE A 1 75 ? -16.531 -2.061 14 1 92.75 75 ILE A C 1
ATOM 522 O O . ILE A 1 75 ? -17.703 -2.363 14.188 1 92.75 75 ILE A O 1
ATOM 526 N N . TYR A 1 76 ? -15.57 -2.938 13.852 1 92.25 76 TYR A N 1
ATOM 527 C CA . TYR A 1 76 ? -15.836 -4.367 13.734 1 92.25 76 TYR A CA 1
ATOM 528 C C . TYR A 1 76 ? -16.516 -4.906 14.984 1 92.25 76 TYR A C 1
ATOM 530 O O . TYR A 1 76 ? -17.484 -5.652 14.898 1 92.25 76 TYR A O 1
ATOM 538 N N . TYR A 1 77 ? -16.047 -4.516 16.172 1 91.94 77 TYR A N 1
ATOM 539 C CA . TYR A 1 77 ? -16.578 -5.047 17.422 1 91.94 77 TYR A CA 1
ATOM 540 C C . TYR A 1 77 ? -17.781 -4.227 17.891 1 91.94 77 TYR A C 1
ATOM 542 O O . TYR A 1 77 ? -18.359 -4.508 18.953 1 91.94 77 TYR A O 1
ATOM 550 N N . GLY A 1 78 ? -18.125 -3.193 17.125 1 89.56 78 GLY A N 1
ATOM 551 C CA . GLY A 1 78 ? -19.328 -2.441 17.391 1 89.56 78 GLY A CA 1
ATOM 552 C C . GLY A 1 78 ? -19.156 -1.37 18.453 1 89.56 78 GLY A C 1
ATOM 553 O O . GLY A 1 78 ? -20.125 -0.803 18.938 1 89.56 78 GLY A O 1
ATOM 554 N N . PHE A 1 79 ? -17.906 -1.045 18.797 1 89.12 79 PHE A N 1
ATOM 555 C CA . PHE A 1 79 ? -17.672 -0.004 19.797 1 89.12 79 PHE A CA 1
ATOM 556 C C . PHE A 1 79 ? -18.078 1.361 19.266 1 89.12 79 PHE A C 1
ATOM 558 O O . PHE A 1 79 ? -18.438 2.252 20.031 1 89.12 79 PHE A O 1
ATOM 565 N N . SER A 1 80 ? -18.094 1.513 17.969 1 85.75 80 SER A N 1
ATOM 566 C CA . SER A 1 80 ? -18.422 2.775 17.328 1 85.75 80 SER A CA 1
ATOM 567 C C . SER A 1 80 ? -19.906 3.117 17.516 1 85.75 80 SER A C 1
ATOM 569 O O . SER A 1 80 ? -20.281 4.293 17.531 1 85.75 80 SER A O 1
ATOM 571 N N . ALA A 1 81 ? -20.703 2.131 17.625 1 83.88 81 ALA A N 1
ATOM 572 C CA . ALA A 1 81 ? -22.141 2.33 17.828 1 83.88 81 ALA A CA 1
ATOM 573 C C . ALA A 1 81 ? -22.438 2.674 19.281 1 83.88 81 ALA A C 1
ATOM 575 O O . ALA A 1 81 ? -23.469 3.307 19.578 1 83.88 81 ALA A O 1
ATOM 576 N N . SER A 1 82 ? -21.578 2.336 20.188 1 86.69 82 SER A N 1
ATOM 577 C CA . SER A 1 82 ? -21.828 2.506 21.625 1 86.69 82 SER A CA 1
ATOM 578 C C . SER A 1 82 ? -21.344 3.865 22.109 1 86.69 82 SER A C 1
ATOM 580 O O . SER A 1 82 ? -21.922 4.445 23.031 1 86.69 82 SER A O 1
ATOM 582 N N . PHE A 1 83 ? -20.203 4.297 21.547 1 87.81 83 PHE A N 1
ATOM 583 C CA . PHE A 1 83 ? -19.547 5.52 21.969 1 87.81 83 PHE A CA 1
ATOM 584 C C . PHE A 1 83 ? -19.031 6.309 20.781 1 87.81 83 PHE A C 1
ATOM 586 O O . PHE A 1 83 ? -18.219 5.812 20 1 87.81 83 PHE A O 1
ATOM 593 N N . GLY A 1 84 ? -19.562 7.527 20.562 1 85.44 84 GLY A N 1
ATOM 594 C CA . GLY A 1 84 ? -19.281 8.32 19.375 1 85.44 84 GLY A CA 1
ATOM 595 C C . GLY A 1 84 ? -17.797 8.492 19.109 1 85.44 84 GLY A C 1
ATOM 596 O O . GLY A 1 84 ? -17.375 8.547 17.953 1 85.44 84 GLY A O 1
ATOM 597 N N . LEU A 1 85 ? -16.969 8.492 20.203 1 91.62 85 LEU A N 1
ATOM 598 C CA . LEU A 1 85 ? -15.539 8.75 20.016 1 91.62 85 LEU A CA 1
ATOM 599 C C . LEU A 1 85 ? -14.742 7.449 20.078 1 91.62 85 LEU A C 1
ATOM 601 O O . LEU A 1 85 ? -13.508 7.477 20.125 1 91.62 85 LEU A O 1
ATOM 605 N N . ALA A 1 86 ? -15.367 6.336 19.984 1 93.88 86 ALA A N 1
ATOM 606 C CA . ALA A 1 86 ? -14.68 5.047 20.047 1 93.88 86 ALA A CA 1
ATOM 607 C C . ALA A 1 86 ? -13.734 4.867 18.859 1 93.88 86 ALA A C 1
ATOM 609 O O . ALA A 1 86 ? -12.562 4.512 19.047 1 93.88 86 ALA A O 1
ATOM 610 N N . THR A 1 87 ? -14.258 5.188 17.688 1 94.62 87 THR A N 1
ATOM 611 C CA . THR A 1 87 ? -13.469 4.969 16.484 1 94.62 87 THR A CA 1
ATOM 612 C C . THR A 1 87 ? -12.211 5.836 16.484 1 94.62 87 THR A C 1
ATOM 614 O O . THR A 1 87 ? -11.094 5.324 16.359 1 94.62 87 THR A O 1
ATOM 617 N N . PRO A 1 88 ? -12.312 7.129 16.781 1 95.62 88 PRO A N 1
ATOM 618 C CA . PRO A 1 88 ? -11.094 7.934 16.781 1 95.62 88 PRO A CA 1
ATOM 619 C C . PRO A 1 88 ? -10.156 7.566 17.938 1 95.62 88 PRO A C 1
ATOM 621 O O . PRO A 1 88 ? -8.93 7.645 17.781 1 95.62 88 PRO A O 1
ATOM 624 N N . LEU A 1 89 ? -10.648 7.148 19.031 1 95.94 89 LEU A N 1
ATOM 625 C CA . LEU A 1 89 ? -9.805 6.773 20.172 1 95.94 89 LEU A CA 1
ATOM 626 C C . LEU A 1 89 ? -9.016 5.504 19.859 1 95.94 89 LEU A C 1
ATOM 628 O O . LEU A 1 89 ? -7.809 5.441 20.109 1 95.94 89 LEU A O 1
ATOM 632 N N . PHE A 1 90 ? -9.68 4.547 19.297 1 97.12 90 PHE A N 1
ATOM 633 C CA . PHE A 1 90 ? -9 3.32 18.891 1 97.12 90 PHE A CA 1
ATOM 634 C C . PHE A 1 90 ? -7.977 3.6 17.797 1 97.12 90 PHE A C 1
ATOM 636 O O . PHE A 1 90 ? -6.891 3.018 17.797 1 97.12 90 PHE A O 1
ATOM 643 N N . ALA A 1 91 ? -8.375 4.438 16.891 1 97.06 91 ALA A N 1
ATOM 644 C CA . ALA A 1 91 ? -7.453 4.832 15.828 1 97.06 91 ALA A CA 1
ATOM 645 C C . ALA A 1 91 ? -6.211 5.504 16.406 1 97.06 91 ALA A C 1
ATOM 647 O O . ALA A 1 91 ? -5.094 5.242 15.953 1 97.06 91 ALA A O 1
ATOM 648 N N . LEU A 1 92 ? -6.441 6.367 17.391 1 96.44 92 LEU A N 1
ATOM 649 C CA . LEU A 1 92 ? -5.328 7.055 18.031 1 96.44 92 LEU A CA 1
ATOM 650 C C . LEU A 1 92 ? -4.398 6.059 18.719 1 96.44 92 LEU A C 1
ATOM 652 O O . LEU A 1 92 ? -3.176 6.156 18.578 1 96.44 92 LEU A O 1
ATOM 656 N N . VAL A 1 93 ? -4.906 5.098 19.344 1 96.56 93 VAL A N 1
ATOM 657 C CA . VAL A 1 93 ? -4.129 4.062 20.016 1 96.56 93 VAL A CA 1
ATOM 658 C C . VAL A 1 93 ? -3.338 3.264 18.984 1 96.56 93 VAL A C 1
ATOM 660 O O . VAL A 1 93 ? -2.158 2.963 19.188 1 96.56 93 VAL A O 1
ATOM 663 N N . GLY A 1 94 ? -3.984 2.926 17.891 1 96.69 94 GLY A N 1
ATOM 664 C CA . GLY A 1 94 ? -3.301 2.221 16.812 1 96.69 94 GLY A CA 1
ATOM 665 C C . GLY A 1 94 ? -2.145 3.008 16.234 1 96.69 94 GLY A C 1
ATOM 666 O O . GLY A 1 94 ? -1.07 2.455 15.984 1 96.69 94 GLY A O 1
ATOM 667 N N . ALA A 1 95 ? -2.348 4.281 16.016 1 95.81 95 ALA A N 1
ATOM 668 C CA . ALA A 1 95 ? -1.304 5.156 15.484 1 95.81 95 ALA A CA 1
ATOM 669 C C . ALA A 1 95 ? -0.115 5.23 16.438 1 95.81 95 ALA A C 1
ATOM 671 O O . ALA A 1 95 ? 1.034 5.07 16.016 1 95.81 95 ALA A O 1
ATOM 672 N N . LEU A 1 96 ? -0.396 5.422 17.672 1 93.5 96 LEU A N 1
ATOM 673 C CA . LEU A 1 96 ? 0.654 5.535 18.688 1 93.5 96 LEU A CA 1
ATOM 674 C C . LEU A 1 96 ? 1.366 4.199 18.875 1 93.5 96 LEU A C 1
ATOM 676 O O . LEU A 1 96 ? 2.574 4.168 19.109 1 93.5 96 LEU A O 1
ATOM 680 N N . GLY A 1 97 ? 0.64 3.139 18.797 1 93.56 97 GLY A N 1
ATOM 681 C CA . GLY A 1 97 ? 1.253 1.821 18.859 1 93.56 97 GLY A CA 1
ATOM 682 C C . GLY A 1 97 ? 2.25 1.575 17.75 1 93.56 97 GLY A C 1
ATOM 683 O O . GLY A 1 97 ? 3.35 1.074 17.984 1 93.56 97 GLY A O 1
ATOM 684 N N . THR A 1 98 ? 1.844 1.891 16.578 1 90.94 98 THR A N 1
ATOM 685 C CA . THR A 1 98 ? 2.732 1.748 15.43 1 90.94 98 THR A CA 1
ATOM 686 C C . THR A 1 98 ? 3.973 2.623 15.594 1 90.94 98 THR A C 1
ATOM 688 O O . THR A 1 98 ? 5.086 2.193 15.281 1 90.94 98 THR A O 1
ATOM 691 N N . ALA A 1 99 ? 3.811 3.832 16.047 1 86.88 99 ALA A N 1
ATOM 692 C CA . ALA A 1 99 ? 4.934 4.73 16.312 1 86.88 99 ALA A CA 1
ATOM 693 C C . ALA A 1 99 ? 5.875 4.137 17.359 1 86.88 99 ALA A C 1
ATOM 695 O O . ALA A 1 99 ? 7.094 4.293 17.266 1 86.88 99 ALA A O 1
ATOM 696 N N . GLY A 1 100 ? 5.293 3.547 18.344 1 87 100 GLY A N 1
ATOM 697 C CA . GLY A 1 100 ? 6.098 2.898 19.359 1 87 100 GLY A CA 1
ATOM 698 C C . GLY A 1 100 ? 6.977 1.787 18.812 1 87 100 GLY A C 1
ATOM 699 O O . GLY A 1 100 ? 8.156 1.702 19.141 1 87 100 GLY A O 1
ATOM 700 N N . VAL A 1 101 ? 6.438 1.019 17.953 1 84.81 101 VAL A N 1
ATOM 701 C CA . VAL A 1 101 ? 7.199 -0.061 17.328 1 84.81 101 VAL A CA 1
ATOM 702 C C . VAL A 1 101 ? 8.297 0.524 16.438 1 84.81 101 VAL A C 1
ATOM 704 O O . VAL A 1 101 ? 9.445 0.079 16.5 1 84.81 101 VAL A O 1
ATOM 707 N N . ALA A 1 102 ? 7.922 1.483 15.633 1 81.56 102 ALA A N 1
ATOM 708 C CA . ALA A 1 102 ? 8.891 2.143 14.758 1 81.56 102 ALA A CA 1
ATOM 709 C C . ALA A 1 102 ? 10.023 2.766 15.57 1 81.56 102 ALA A C 1
ATOM 711 O O . ALA A 1 102 ? 11.188 2.693 15.172 1 81.56 102 ALA A O 1
ATOM 712 N N . PHE A 1 103 ? 9.664 3.332 16.688 1 80.19 103 PHE A N 1
ATOM 713 C CA . PHE A 1 103 ? 10.648 3.949 17.562 1 80.19 103 PHE A CA 1
ATOM 714 C C . PHE A 1 103 ? 11.602 2.902 18.141 1 80.19 103 PHE A C 1
ATOM 716 O O . PHE A 1 103 ? 12.82 3.109 18.172 1 80.19 103 PHE A O 1
ATOM 723 N N . ALA A 1 104 ? 11.062 1.865 18.547 1 81.88 104 ALA A N 1
ATOM 724 C CA . ALA A 1 104 ? 11.875 0.793 19.125 1 81.88 104 ALA A CA 1
ATOM 725 C C . ALA A 1 104 ? 12.844 0.23 18.094 1 81.88 104 ALA A C 1
ATOM 727 O O . ALA A 1 104 ? 14 -0.078 18.406 1 81.88 104 ALA A O 1
ATOM 728 N N . LEU A 1 105 ? 12.477 0.265 16.906 1 75.75 105 LEU A N 1
ATOM 729 C CA . LEU A 1 105 ? 13.297 -0.306 15.852 1 75.75 105 LEU A CA 1
ATOM 730 C C . LEU A 1 105 ? 14.312 0.713 15.344 1 75.75 105 LEU A C 1
ATOM 732 O O . LEU A 1 105 ? 15.383 0.34 14.859 1 75.75 105 LEU A O 1
ATOM 736 N N . SER A 1 106 ? 13.969 1.976 15.297 1 72.62 106 SER A N 1
ATOM 737 C CA . SER A 1 106 ? 14.836 3.033 14.797 1 72.62 106 SER A CA 1
ATOM 738 C C . SER A 1 106 ? 16.062 3.209 15.688 1 72.62 106 SER A C 1
ATOM 740 O O . SER A 1 106 ? 17.109 3.684 15.234 1 72.62 106 SER A O 1
ATOM 742 N N . ARG A 1 107 ? 15.953 2.984 16.953 1 73.44 107 ARG A N 1
ATOM 743 C CA . ARG A 1 107 ? 17.078 3.109 17.875 1 73.44 107 ARG A CA 1
ATOM 744 C C . ARG A 1 107 ? 18.219 2.189 17.469 1 73.44 107 ARG A C 1
ATOM 746 O O . ARG A 1 107 ? 19.375 2.463 17.781 1 73.44 107 ARG A O 1
ATOM 753 N N . MET A 1 108 ? 17.906 1.338 16.625 1 66.25 108 MET A N 1
ATOM 754 C CA . MET A 1 108 ? 18.922 0.341 16.312 1 66.25 108 MET A CA 1
ATOM 755 C C . MET A 1 108 ? 19.531 0.603 14.93 1 66.25 108 MET A C 1
ATOM 757 O O . MET A 1 108 ? 20.609 0.08 14.609 1 66.25 108 MET A O 1
ATOM 761 N N . GLY A 1 109 ? 18.906 1.418 14.094 1 69.12 109 GLY A N 1
ATOM 762 C CA . GLY A 1 109 ? 19.406 1.309 12.734 1 69.12 109 GLY A CA 1
ATOM 763 C C . GLY A 1 109 ? 19.219 2.578 11.922 1 69.12 109 GLY A C 1
ATOM 764 O O . GLY A 1 109 ? 19.359 2.564 10.695 1 69.12 109 GLY A O 1
ATOM 765 N N . GLY A 1 110 ? 18.984 3.686 12.5 1 76.19 110 GLY A N 1
ATOM 766 C CA . GLY A 1 110 ? 18.938 4.941 11.766 1 76.19 110 GLY A CA 1
ATOM 767 C C . GLY A 1 110 ? 17.656 5.129 10.977 1 76.19 110 GLY A C 1
ATOM 768 O O . GLY A 1 110 ? 16.609 4.598 11.352 1 76.19 110 GLY A O 1
ATOM 769 N N . THR A 1 111 ? 17.703 5.855 9.875 1 77.12 111 THR A N 1
ATOM 770 C CA . THR A 1 111 ? 16.547 6.27 9.086 1 77.12 111 THR A CA 1
ATOM 771 C C . THR A 1 111 ? 15.984 5.094 8.289 1 77.12 111 THR A C 1
ATOM 773 O O . THR A 1 111 ? 14.766 4.957 8.148 1 77.12 111 THR A O 1
ATOM 776 N N . LEU A 1 112 ? 16.812 4.234 7.832 1 78.62 112 LEU A N 1
ATOM 777 C CA . LEU A 1 112 ? 16.375 3.064 7.074 1 78.62 112 LEU A CA 1
ATOM 778 C C . LEU A 1 112 ? 15.508 2.15 7.93 1 78.62 112 LEU A C 1
ATOM 780 O O . LEU A 1 112 ? 14.508 1.609 7.453 1 78.62 112 LEU A O 1
ATOM 784 N N . SER A 1 113 ? 15.875 2.047 9.125 1 81.56 113 SER A N 1
ATOM 785 C CA . SER A 1 113 ? 15.117 1.201 10.039 1 81.56 113 SER A CA 1
ATOM 786 C C . SER A 1 113 ? 13.711 1.76 10.266 1 81.56 113 SER A C 1
ATOM 788 O O . SER A 1 113 ? 12.758 1 10.445 1 81.56 113 SER A O 1
ATOM 790 N N . LEU A 1 114 ? 13.648 3.051 10.203 1 80.38 114 LEU A N 1
ATOM 791 C CA . LEU A 1 114 ? 12.352 3.693 10.375 1 80.38 114 LEU A CA 1
ATOM 792 C C . LEU A 1 114 ? 11.43 3.389 9.203 1 80.38 114 LEU A C 1
ATOM 794 O O . LEU A 1 114 ? 10.258 3.064 9.391 1 80.38 114 LEU A O 1
ATOM 798 N N . ILE A 1 115 ? 11.953 3.428 8.055 1 83.31 115 ILE A N 1
ATOM 799 C CA . ILE A 1 115 ? 11.188 3.15 6.84 1 83.31 115 ILE A CA 1
ATOM 800 C C . ILE A 1 115 ? 10.742 1.69 6.836 1 83.31 115 ILE A C 1
ATOM 802 O O . ILE A 1 115 ? 9.57 1.394 6.578 1 83.31 115 ILE A O 1
ATOM 806 N N . LEU A 1 116 ? 11.68 0.812 7.199 1 84.25 116 LEU A N 1
ATOM 807 C CA . LEU A 1 116 ? 11.398 -0.619 7.195 1 84.25 116 LEU A CA 1
ATOM 808 C C . LEU A 1 116 ? 10.344 -0.967 8.234 1 84.25 116 LEU A C 1
ATOM 810 O O . LEU A 1 116 ? 9.461 -1.793 7.98 1 84.25 116 LEU A O 1
ATOM 814 N N . ALA A 1 117 ? 10.43 -0.293 9.344 1 84.69 117 ALA A N 1
ATOM 815 C CA . ALA A 1 117 ? 9.43 -0.494 10.391 1 84.69 117 ALA A CA 1
ATOM 816 C C . ALA A 1 117 ? 8.047 -0.04 9.922 1 84.69 117 ALA A C 1
ATOM 818 O O . ALA A 1 117 ? 7.047 -0.71 10.18 1 84.69 117 ALA A O 1
ATOM 819 N N . GLY A 1 118 ? 8.016 1.065 9.289 1 88.25 118 GLY A N 1
ATOM 820 C CA . GLY A 1 118 ? 6.758 1.577 8.766 1 88.25 118 GLY A CA 1
ATOM 821 C C . GLY A 1 118 ? 6.105 0.642 7.766 1 88.25 118 GLY A C 1
ATOM 822 O O . GLY A 1 118 ? 4.906 0.379 7.848 1 88.25 118 GLY A O 1
ATOM 823 N N . VAL A 1 119 ? 6.898 0.161 6.883 1 87.56 119 VAL A N 1
ATOM 824 C CA . VAL A 1 119 ? 6.398 -0.755 5.859 1 87.56 119 VAL A CA 1
ATOM 825 C C . VAL A 1 119 ? 5.883 -2.031 6.52 1 87.56 119 VAL A C 1
ATOM 827 O O . VAL A 1 119 ? 4.824 -2.543 6.148 1 87.56 119 VAL A O 1
ATOM 830 N N . ALA A 1 120 ? 6.629 -2.537 7.457 1 89.31 120 ALA A N 1
ATOM 831 C CA . ALA A 1 120 ? 6.227 -3.748 8.164 1 89.31 120 ALA A CA 1
ATOM 832 C C . ALA A 1 120 ? 4.914 -3.539 8.914 1 89.31 120 ALA A C 1
ATOM 834 O O . ALA A 1 120 ? 4.008 -4.375 8.844 1 89.31 120 ALA A O 1
ATOM 835 N N . MET A 1 121 ? 4.836 -2.465 9.562 1 91 121 MET A N 1
ATOM 836 C CA . MET A 1 121 ? 3.625 -2.176 10.328 1 91 121 MET A CA 1
ATOM 837 C C . MET A 1 121 ? 2.434 -1.96 9.398 1 91 121 MET A C 1
ATOM 839 O O . MET A 1 121 ? 1.307 -2.33 9.734 1 91 121 MET A O 1
ATOM 843 N N . SER A 1 122 ? 2.672 -1.332 8.281 1 93.75 122 SER A N 1
ATOM 844 C CA . SER A 1 122 ? 1.61 -1.146 7.297 1 93.75 122 SER A CA 1
ATOM 845 C C . SER A 1 122 ? 1.095 -2.486 6.781 1 93.75 122 SER A C 1
ATOM 847 O O . SER A 1 122 ? -0.107 -2.652 6.562 1 93.75 122 SER A O 1
ATOM 849 N N . SER A 1 123 ? 2.043 -3.406 6.602 1 92.81 123 SER A N 1
ATOM 850 C CA . SER A 1 123 ? 1.652 -4.73 6.129 1 92.81 123 SER A CA 1
ATOM 851 C C . SER A 1 123 ? 0.806 -5.461 7.164 1 92.81 123 SER A C 1
ATOM 853 O O . SER A 1 123 ? -0.196 -6.094 6.824 1 92.81 123 SER A O 1
ATOM 855 N N . ILE A 1 124 ? 1.164 -5.352 8.406 1 94.12 124 ILE A N 1
ATOM 856 C CA . ILE A 1 124 ? 0.425 -5.992 9.484 1 94.12 124 ILE A CA 1
ATOM 857 C C . ILE A 1 124 ? -0.959 -5.363 9.609 1 94.12 124 ILE A C 1
ATOM 859 O O . ILE A 1 124 ? -1.965 -6.07 9.703 1 94.12 124 ILE A O 1
ATOM 863 N N . ALA A 1 125 ? -0.935 -4.094 9.633 1 95.75 125 ALA A N 1
ATOM 864 C CA . ALA A 1 125 ? -2.209 -3.385 9.703 1 95.75 125 ALA A CA 1
ATOM 865 C C . ALA A 1 125 ? -3.102 -3.736 8.516 1 95.75 125 ALA A C 1
ATOM 867 O O . ALA A 1 125 ? -4.305 -3.949 8.68 1 95.75 125 ALA A O 1
ATOM 868 N N . GLY A 1 126 ? -2.527 -3.779 7.332 1 94.75 126 GLY A N 1
ATOM 869 C CA . GLY A 1 126 ? -3.275 -4.152 6.141 1 94.75 126 GLY A CA 1
ATOM 870 C C . GLY A 1 126 ? -3.877 -5.543 6.227 1 94.75 126 GLY A C 1
ATOM 871 O O . GLY A 1 126 ? -5.031 -5.75 5.84 1 94.75 126 GLY A O 1
ATOM 872 N N . ALA A 1 127 ? -3.119 -6.492 6.711 1 96.19 127 ALA A N 1
ATOM 873 C CA . ALA A 1 127 ? -3.609 -7.855 6.898 1 96.19 127 ALA A CA 1
ATOM 874 C C . ALA A 1 127 ? -4.762 -7.887 7.898 1 96.19 127 ALA A C 1
ATOM 876 O O . ALA A 1 127 ? -5.746 -8.609 7.695 1 96.19 127 ALA A O 1
ATOM 877 N N . GLY A 1 128 ? -4.625 -7.141 8.953 1 96.44 128 GLY A N 1
ATOM 878 C CA . GLY A 1 128 ? -5.688 -7.059 9.945 1 96.44 128 GLY A CA 1
ATOM 879 C C . GLY A 1 128 ? -6.973 -6.469 9.398 1 96.44 128 GLY A C 1
ATOM 880 O O . GLY A 1 128 ? -8.062 -6.977 9.664 1 96.44 128 GLY A O 1
ATOM 881 N N . VAL A 1 129 ? -6.836 -5.395 8.641 1 95.88 129 VAL A N 1
ATOM 882 C CA . VAL A 1 129 ? -7.992 -4.75 8.023 1 95.88 129 VAL A CA 1
ATOM 883 C C . VAL A 1 129 ? -8.672 -5.723 7.062 1 95.88 129 VAL A C 1
ATOM 885 O O . VAL A 1 129 ? -9.898 -5.863 7.082 1 95.88 129 VAL A O 1
ATOM 888 N N . SER A 1 130 ? -7.879 -6.438 6.277 1 94.81 130 SER A N 1
ATOM 889 C CA . SER A 1 130 ? -8.422 -7.41 5.332 1 94.81 130 SER A CA 1
ATOM 890 C C . SER A 1 130 ? -9.156 -8.531 6.059 1 94.81 130 SER A C 1
ATOM 892 O O . SER A 1 130 ? -10.203 -9 5.602 1 94.81 130 SER A O 1
ATOM 894 N N . LEU A 1 131 ? -8.586 -8.961 7.137 1 94.5 131 LEU A N 1
ATOM 895 C CA . LEU A 1 131 ? -9.219 -10.008 7.93 1 94.5 131 LEU A CA 1
ATOM 896 C C . LEU A 1 131 ? -10.562 -9.531 8.477 1 94.5 131 LEU A C 1
ATOM 898 O O . LEU A 1 131 ? -11.555 -10.266 8.422 1 94.5 131 LEU A O 1
ATOM 902 N N . ALA A 1 132 ? -10.586 -8.328 9.023 1 94.5 132 ALA A N 1
ATOM 903 C CA . ALA A 1 132 ? -11.82 -7.77 9.562 1 94.5 132 ALA A CA 1
ATOM 904 C C . ALA A 1 132 ? -12.898 -7.68 8.477 1 94.5 132 ALA A C 1
ATOM 906 O O . ALA A 1 132 ? -14.062 -8 8.719 1 94.5 132 ALA A O 1
ATOM 907 N N . LEU A 1 133 ? -12.508 -7.25 7.324 1 92.31 133 LEU A N 1
ATOM 908 C CA . LEU A 1 133 ? -13.445 -7.145 6.211 1 92.31 133 LEU A CA 1
ATOM 909 C C . LEU A 1 133 ? -13.945 -8.523 5.789 1 92.31 133 LEU A C 1
ATOM 911 O O . LEU A 1 133 ? -15.133 -8.703 5.531 1 92.31 133 LEU A O 1
ATOM 915 N N . ASN A 1 134 ? -13 -9.469 5.77 1 92.38 134 ASN A N 1
ATOM 916 C CA . ASN A 1 134 ? -13.328 -10.836 5.383 1 92.38 134 ASN A CA 1
ATOM 917 C C . ASN A 1 134 ? -14.336 -11.469 6.344 1 92.38 134 ASN A C 1
ATOM 919 O O . ASN A 1 134 ? -15.211 -12.219 5.922 1 92.38 134 ASN A O 1
ATOM 923 N N . LEU A 1 135 ? -14.25 -11.109 7.578 1 90.56 135 LEU A N 1
ATOM 924 C CA . LEU A 1 135 ? -15.07 -11.734 8.609 1 90.56 135 LEU A CA 1
ATOM 925 C C . LEU A 1 135 ? -16.234 -10.82 9 1 90.56 135 LEU A C 1
ATOM 927 O O . LEU A 1 135 ? -16.906 -11.062 10.016 1 90.56 135 LEU A O 1
ATOM 931 N N . ALA A 1 136 ? -16.406 -9.734 8.234 1 88.69 136 ALA A N 1
ATOM 932 C CA . ALA A 1 136 ? -17.484 -8.812 8.578 1 88.69 136 ALA A CA 1
ATOM 933 C C . ALA A 1 136 ? -18.828 -9.547 8.68 1 88.69 136 ALA A C 1
ATOM 935 O O . ALA A 1 136 ? -19.156 -10.359 7.812 1 88.69 136 ALA A O 1
ATOM 936 N N . PRO A 1 137 ? -19.625 -9.32 9.68 1 84.44 137 PRO A N 1
ATOM 937 C CA . PRO A 1 137 ? -20.859 -10.07 9.906 1 84.44 137 PRO A CA 1
ATOM 938 C C . PRO A 1 137 ? -21.922 -9.805 8.844 1 84.44 137 PRO A C 1
ATOM 940 O O . PRO A 1 137 ? -22.797 -10.648 8.602 1 84.44 137 PRO A O 1
ATOM 943 N N . ASN A 1 138 ? -21.906 -8.57 8.25 1 83.19 138 ASN A N 1
ATOM 944 C CA . ASN A 1 138 ? -22.844 -8.188 7.199 1 83.19 138 ASN A CA 1
ATOM 945 C C . ASN A 1 138 ? -22.25 -7.137 6.27 1 83.19 138 ASN A C 1
ATOM 947 O O . ASN A 1 138 ? -21.234 -6.516 6.594 1 83.19 138 ASN A O 1
ATOM 951 N N . PRO A 1 139 ? -22.844 -6.977 5.129 1 83.38 139 PRO A N 1
ATOM 952 C CA . PRO A 1 139 ? -22.312 -6.039 4.137 1 83.38 139 PRO A CA 1
ATOM 953 C C . PRO A 1 139 ? -22.281 -4.598 4.645 1 83.38 139 PRO A C 1
ATOM 955 O O . PRO A 1 139 ? -21.438 -3.805 4.215 1 83.38 139 PRO A O 1
ATOM 958 N N . PHE A 1 140 ? -23.156 -4.266 5.602 1 82.31 140 PHE A N 1
ATOM 959 C CA . PHE A 1 140 ? -23.219 -2.9 6.109 1 82.31 140 PHE A CA 1
ATOM 960 C C . PHE A 1 140 ? -22.016 -2.588 6.977 1 82.31 140 PHE A C 1
ATOM 962 O O . PHE A 1 140 ? -21.453 -1.49 6.906 1 82.31 140 PHE A O 1
ATOM 969 N N . ALA A 1 141 ? -21.641 -3.594 7.746 1 84.56 141 ALA A N 1
ATOM 970 C CA . ALA A 1 141 ? -20.438 -3.428 8.562 1 84.56 141 ALA A CA 1
ATOM 971 C C . ALA A 1 141 ? -19.203 -3.291 7.688 1 84.56 141 ALA A C 1
ATOM 973 O O . ALA A 1 141 ? -18.328 -2.455 7.957 1 84.56 141 ALA A O 1
ATOM 974 N N . ALA A 1 142 ? -19.094 -4.066 6.633 1 89.44 142 ALA A N 1
ATOM 975 C CA . ALA A 1 142 ? -18 -3.979 5.684 1 89.44 142 ALA A CA 1
ATOM 976 C C . ALA A 1 142 ? -17.969 -2.621 4.988 1 89.44 142 ALA A C 1
ATOM 978 O O . ALA A 1 142 ? -16.906 -2.033 4.793 1 89.44 142 ALA A O 1
ATOM 979 N N . TYR A 1 143 ? -19.109 -2.197 4.738 1 88.75 143 TYR A N 1
ATOM 980 C CA . TYR A 1 143 ? -19.234 -0.914 4.055 1 88.75 143 TYR A CA 1
ATOM 981 C C . TYR A 1 143 ? -18.781 0.228 4.957 1 88.75 143 TYR A C 1
ATOM 983 O O . TYR A 1 143 ? -18.109 1.165 4.496 1 88.75 143 TYR A O 1
ATOM 991 N N . GLU A 1 144 ? -19.125 0.16 6.211 1 88.38 144 GLU A N 1
ATOM 992 C CA . GLU A 1 144 ? -18.703 1.185 7.16 1 88.38 144 GLU A CA 1
ATOM 993 C C . GLU A 1 144 ? -17.188 1.232 7.281 1 88.38 144 GLU A C 1
ATOM 995 O O . GLU A 1 144 ? -16.594 2.312 7.324 1 88.38 144 GLU A O 1
ATOM 1000 N N . ILE A 1 145 ? -16.609 0.056 7.328 1 92.62 145 ILE A N 1
ATOM 1001 C CA . ILE A 1 145 ? -15.156 -0.033 7.398 1 92.62 145 ILE A CA 1
ATOM 1002 C C . ILE A 1 145 ? -14.539 0.579 6.141 1 92.62 145 ILE A C 1
ATOM 1004 O O . ILE A 1 14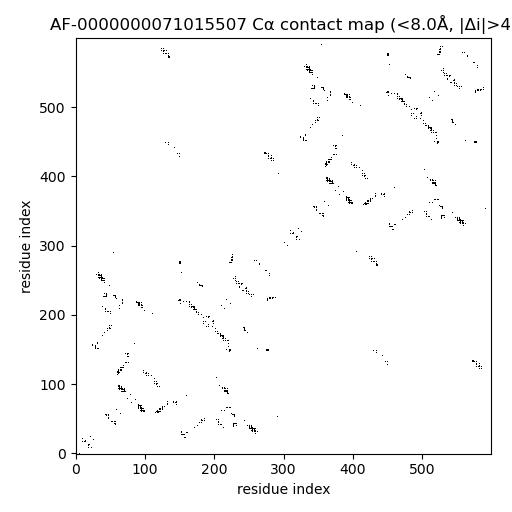5 ? -13.656 1.432 6.23 1 92.62 145 ILE A O 1
ATOM 1008 N N . MET A 1 146 ? -15.039 0.257 5.02 1 91.69 146 MET A N 1
ATOM 1009 C CA . MET A 1 146 ? -14.492 0.717 3.746 1 91.69 146 MET A CA 1
ATOM 1010 C C . MET A 1 146 ? -14.633 2.23 3.609 1 91.69 146 MET A C 1
ATOM 1012 O O . MET A 1 146 ? -13.711 2.904 3.141 1 91.69 146 MET A O 1
ATOM 1016 N N . THR A 1 147 ? -15.719 2.699 3.986 1 89.88 147 THR A N 1
ATOM 1017 C CA . THR A 1 147 ? -15.961 4.133 3.854 1 89.88 147 THR A CA 1
ATOM 1018 C C . THR A 1 147 ? -15.07 4.922 4.809 1 89.88 147 THR A C 1
ATOM 1020 O O . THR A 1 147 ? -14.586 6.004 4.461 1 89.88 147 THR A O 1
ATOM 1023 N N . TRP A 1 148 ? -14.875 4.422 5.996 1 92.62 148 TRP A N 1
ATOM 1024 C CA . TRP A 1 148 ? -13.992 5.102 6.938 1 92.62 148 TRP A CA 1
ATOM 1025 C C . TRP A 1 148 ? -12.57 5.184 6.379 1 92.62 148 TRP A C 1
ATOM 1027 O O . TRP A 1 148 ? -11.891 6.203 6.547 1 92.62 148 TRP A O 1
ATOM 1037 N N . LEU A 1 149 ? -12.148 4.152 5.719 1 93.81 149 LEU A N 1
ATOM 1038 C CA . LEU A 1 149 ? -10.781 4.078 5.195 1 93.81 149 LEU A CA 1
ATOM 1039 C C . LEU A 1 149 ? -10.57 5.113 4.094 1 93.81 149 LEU A C 1
ATOM 1041 O O . LEU A 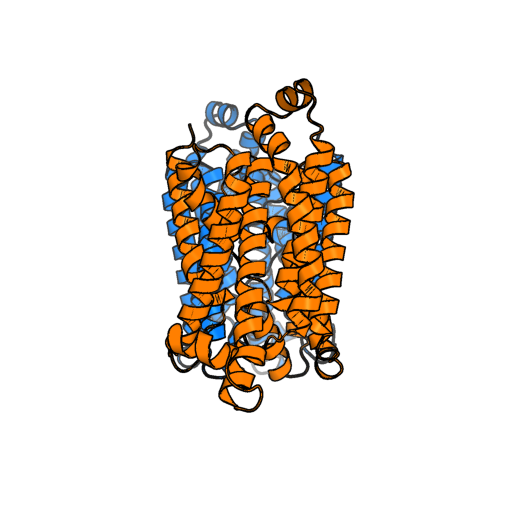1 149 ? -9.43 5.438 3.758 1 93.81 149 LEU A O 1
ATOM 1045 N N . MET A 1 150 ? -11.602 5.676 3.543 1 94.94 150 MET A N 1
ATOM 1046 C CA . MET A 1 150 ? -11.5 6.625 2.438 1 94.94 150 MET A CA 1
ATOM 1047 C C . MET A 1 150 ? -11.297 8.047 2.959 1 94.94 150 MET A C 1
ATOM 1049 O O . MET A 1 150 ? -11.023 8.961 2.182 1 94.94 150 MET A O 1
ATOM 1053 N N . GLY A 1 151 ? -11.336 8.258 4.25 1 95.06 151 GLY A N 1
ATOM 1054 C CA . GLY A 1 151 ? -11.086 9.555 4.867 1 95.06 151 GLY A CA 1
ATOM 1055 C C . GLY A 1 151 ? -12.148 10.586 4.543 1 95.06 151 GLY A C 1
ATOM 1056 O O . GLY A 1 151 ? -12.609 10.672 3.402 1 95.06 151 GLY A O 1
ATOM 1057 N N . SER A 1 152 ? -12.602 11.32 5.527 1 95.69 152 SER A N 1
ATOM 1058 C CA . SER A 1 152 ? -13.648 12.328 5.34 1 95.69 152 SER A CA 1
ATOM 1059 C C . SER A 1 152 ? -13.664 13.328 6.492 1 95.69 152 SER A C 1
ATOM 1061 O O . SER A 1 152 ? -13.125 13.055 7.566 1 95.69 152 SER A O 1
ATOM 1063 N N . LEU A 1 153 ? -14.18 14.492 6.211 1 95.94 153 LEU A N 1
ATOM 1064 C CA . LEU A 1 153 ? -14.438 15.492 7.246 1 95.94 153 LEU A CA 1
ATOM 1065 C C . LEU A 1 153 ? -15.93 15.617 7.527 1 95.94 153 LEU A C 1
ATOM 1067 O O . LEU A 1 153 ? -16.344 16.453 8.336 1 95.94 153 LEU A O 1
ATOM 1071 N N . SER A 1 154 ? -16.703 14.734 6.875 1 91.44 154 SER A N 1
ATOM 1072 C CA . SER A 1 154 ? -18.156 14.797 7.027 1 91.44 154 SER A CA 1
ATOM 1073 C C . SER A 1 154 ? -18.578 14.391 8.438 1 91.44 154 SER A C 1
ATOM 1075 O O . SER A 1 154 ? -18.016 13.469 9.023 1 91.44 154 SER A O 1
ATOM 1077 N N . ASP A 1 155 ? -19.531 15.102 9.023 1 87.94 155 ASP A N 1
ATOM 1078 C CA . ASP A 1 155 ? -20.188 14.805 10.281 1 87.94 155 ASP A CA 1
ATOM 1079 C C . ASP A 1 155 ? -19.219 14.883 11.453 1 87.94 155 ASP A C 1
ATOM 1081 O O . ASP A 1 155 ? -19.281 14.078 12.383 1 87.94 155 ASP A O 1
ATOM 1085 N N . ARG A 1 156 ? -18.172 15.742 11.273 1 91.94 156 ARG A N 1
ATOM 1086 C CA . ARG A 1 156 ? -17.25 15.977 12.383 1 91.94 156 ARG A CA 1
ATOM 1087 C C . ARG A 1 156 ? -17.703 17.156 13.227 1 91.94 156 ARG A C 1
ATOM 1089 O O . ARG A 1 156 ? -18.25 18.141 12.703 1 91.94 156 ARG A O 1
ATOM 1096 N N . SER A 1 157 ? -17.531 17.094 14.492 1 92.81 157 SER A N 1
ATOM 1097 C CA . SER A 1 157 ? -17.984 18.094 15.453 1 92.81 157 SER A CA 1
ATOM 1098 C C . SER A 1 157 ? -16.812 18.656 16.25 1 92.81 157 SER A C 1
ATOM 1100 O O . SER A 1 157 ? -15.656 18.281 16 1 92.81 157 SER A O 1
ATOM 1102 N N . TRP A 1 158 ? -17.141 19.5 17.172 1 94.88 158 TRP A N 1
ATOM 1103 C CA . TRP A 1 158 ? -16.125 20.094 18.047 1 94.88 158 TRP A CA 1
ATOM 1104 C C . TRP A 1 158 ? -15.453 19.031 18.906 1 94.88 158 TRP A C 1
ATOM 1106 O O . TRP A 1 158 ? -14.297 19.188 19.297 1 94.88 158 TRP A O 1
ATOM 1116 N N . ASP A 1 159 ? -16.109 17.906 19.188 1 94.25 159 ASP A N 1
ATOM 1117 C CA . ASP A 1 159 ? -15.516 16.828 19.953 1 94.25 159 ASP A CA 1
ATOM 1118 C C . ASP A 1 159 ? -14.289 16.25 19.25 1 94.25 159 ASP A C 1
ATOM 1120 O O . ASP A 1 159 ? -13.305 15.883 19.891 1 94.25 159 ASP A O 1
ATOM 1124 N N . HIS A 1 160 ? -14.367 16.234 17.953 1 96.12 160 HIS A N 1
ATOM 1125 C CA . HIS A 1 160 ? -13.234 15.758 17.156 1 96.12 160 HIS A CA 1
ATOM 1126 C C . HIS A 1 160 ? -12.086 16.766 17.203 1 96.12 160 HIS A C 1
ATOM 1128 O O . HIS A 1 160 ? -10.922 16.375 17.266 1 96.12 160 HIS A O 1
ATOM 1134 N N . VAL A 1 161 ? -12.406 18.047 17.203 1 97.31 161 VAL A N 1
ATOM 1135 C CA . VAL A 1 161 ? -11.398 19.109 17.266 1 97.31 161 VAL A CA 1
ATOM 1136 C C . VAL A 1 161 ? -10.672 19.031 18.609 1 97.31 161 VAL A C 1
ATOM 1138 O O . VAL A 1 161 ? -9.445 19.094 18.656 1 97.31 161 VAL A O 1
ATOM 1141 N N . VAL A 1 162 ? -11.422 18.859 19.641 1 96.62 162 VAL A N 1
ATOM 1142 C CA . VAL A 1 162 ? -10.875 18.859 20.984 1 96.62 162 VAL A CA 1
ATOM 1143 C C . VAL A 1 162 ? -10.039 17.594 21.203 1 96.62 162 VAL A C 1
ATOM 1145 O O . VAL A 1 162 ? -9.016 17.641 21.891 1 96.62 162 VAL A O 1
ATOM 1148 N N . LEU A 1 163 ? -10.445 16.547 20.625 1 96.06 163 LEU A N 1
ATOM 1149 C CA . LEU A 1 163 ? -9.719 15.297 20.766 1 96.06 163 LEU A CA 1
ATOM 1150 C C . LEU A 1 163 ? -8.391 15.359 20.031 1 96.06 163 LEU A C 1
ATOM 1152 O O . LEU A 1 163 ? -7.34 15.055 20.594 1 96.06 163 LEU A O 1
ATOM 1156 N N . ALA A 1 164 ? -8.398 15.75 18.781 1 97.56 164 ALA A N 1
ATOM 1157 C CA . ALA A 1 164 ? -7.223 15.672 17.922 1 97.56 164 ALA A CA 1
ATOM 1158 C C . ALA A 1 164 ? -6.344 16.906 18.094 1 97.56 164 ALA A C 1
ATOM 1160 O O . ALA A 1 164 ? -5.125 16.844 17.922 1 97.56 164 ALA A O 1
ATOM 1161 N N . GLY A 1 165 ? -6.922 18.078 18.422 1 98.31 165 GLY A N 1
ATOM 1162 C CA . GLY A 1 165 ? -6.266 19.375 18.438 1 98.31 165 GLY A CA 1
ATOM 1163 C C . GLY A 1 165 ? -4.992 19.391 19.266 1 98.31 165 GLY A C 1
ATOM 1164 O O . GLY A 1 165 ? -3.922 19.734 18.766 1 98.31 165 GLY A O 1
ATOM 1165 N N . PRO A 1 166 ? -5.094 18.969 20.516 1 98.31 166 PRO A N 1
ATOM 1166 C CA . PRO A 1 166 ? -3.908 19 21.375 1 98.31 166 PRO A CA 1
ATOM 1167 C C . PRO A 1 166 ? -2.764 18.156 20.844 1 98.31 166 PRO A C 1
ATOM 1169 O O . PRO A 1 166 ? -1.601 18.547 20.922 1 98.31 166 PRO A O 1
ATOM 1172 N N . PHE A 1 167 ? -3.064 17.016 20.281 1 98.06 167 PHE A N 1
ATOM 1173 C CA . PHE A 1 167 ? -2.035 16.125 19.734 1 98.06 167 PHE A CA 1
ATOM 1174 C C . PHE A 1 167 ? -1.434 16.719 18.469 1 98.06 167 PHE A C 1
ATOM 1176 O O . PHE A 1 167 ? -0.224 16.625 18.25 1 98.06 167 PHE A O 1
ATOM 1183 N N . ILE A 1 168 ? -2.275 17.297 17.641 1 98.69 168 ILE A N 1
ATOM 1184 C CA . ILE A 1 168 ? -1.801 17.922 16.406 1 98.69 168 ILE A CA 1
ATOM 1185 C C . ILE A 1 168 ? -0.883 19.094 16.734 1 98.69 168 ILE A C 1
ATOM 1187 O O . ILE A 1 168 ? 0.193 19.234 16.156 1 98.69 168 ILE A O 1
ATOM 1191 N N . VAL A 1 169 ? -1.269 19.891 17.703 1 98.75 169 VAL A N 1
ATOM 1192 C CA . VAL A 1 169 ? -0.475 21.062 18.094 1 98.75 169 VAL A CA 1
ATOM 1193 C C . VAL A 1 169 ? 0.839 20.594 18.719 1 98.75 169 VAL A C 1
ATOM 1195 O O . VAL A 1 169 ? 1.903 21.141 18.406 1 98.75 169 VAL A O 1
ATOM 1198 N N . ALA A 1 170 ? 0.773 19.609 19.594 1 98.56 170 ALA A N 1
ATOM 1199 C CA . ALA A 1 170 ? 1.982 19.062 20.203 1 98.56 170 ALA A CA 1
ATOM 1200 C C . ALA A 1 170 ? 2.912 18.484 19.141 1 98.56 170 ALA A C 1
ATOM 1202 O O . ALA A 1 170 ? 4.121 18.719 19.156 1 98.56 170 ALA A O 1
ATOM 1203 N N . GLY A 1 171 ? 2.311 17.703 18.234 1 98.44 171 GLY A N 1
ATOM 1204 C CA . GLY A 1 171 ? 3.102 17.172 17.141 1 98.44 171 GLY A CA 1
ATOM 1205 C C . GLY A 1 171 ? 3.721 18.234 16.266 1 98.44 171 GLY A C 1
ATOM 1206 O O . GLY A 1 171 ? 4.895 18.141 15.891 1 98.44 171 GLY A O 1
ATOM 1207 N N . ALA A 1 172 ? 2.967 19.219 15.945 1 98.81 172 ALA A N 1
ATOM 1208 C CA . ALA A 1 172 ? 3.467 20.328 15.141 1 98.81 172 ALA A CA 1
ATOM 1209 C C . ALA A 1 172 ? 4.645 21.031 15.82 1 98.81 172 ALA A C 1
ATOM 1211 O O . ALA A 1 172 ? 5.625 21.391 15.172 1 98.81 172 ALA A O 1
ATOM 1212 N N . THR A 1 173 ? 4.496 21.219 17.109 1 98.81 173 THR A N 1
ATOM 1213 C CA . THR A 1 173 ? 5.562 21.859 17.859 1 98.81 173 THR A CA 1
ATOM 1214 C C . THR A 1 173 ? 6.852 21.047 17.781 1 98.81 173 THR A C 1
ATOM 1216 O O . THR A 1 173 ? 7.922 21.609 17.516 1 98.81 173 THR A O 1
ATOM 1219 N N . LEU A 1 174 ? 6.766 19.766 17.953 1 98.44 174 LEU A N 1
ATOM 1220 C CA . LEU A 1 174 ? 7.938 18.906 17.859 1 98.44 174 LEU A CA 1
ATOM 1221 C C . LEU A 1 174 ? 8.547 18.953 16.453 1 98.44 174 LEU A C 1
ATOM 1223 O O . LEU A 1 174 ? 9.766 19 16.312 1 98.44 174 LEU A O 1
ATOM 1227 N N . LEU A 1 175 ? 7.707 18.969 15.477 1 98.69 175 LEU A N 1
ATOM 1228 C CA . LEU A 1 175 ? 8.172 18.969 14.094 1 98.69 175 LEU A CA 1
ATOM 1229 C C . LEU A 1 175 ? 8.859 20.297 13.766 1 98.69 175 LEU A C 1
ATOM 1231 O O . LEU A 1 175 ? 9.867 20.312 13.062 1 98.69 175 LEU A O 1
ATOM 1235 N N . LEU A 1 176 ? 8.328 21.375 14.266 1 98.69 176 LEU A N 1
ATOM 1236 C CA . LEU A 1 176 ? 8.898 22.688 13.984 1 98.69 176 LEU A CA 1
ATOM 1237 C C . LEU A 1 176 ? 10.289 22.812 14.609 1 98.69 176 LEU A C 1
ATOM 1239 O O . LEU A 1 176 ? 11.133 23.562 14.109 1 98.69 176 LEU A O 1
ATOM 1243 N N . LEU A 1 177 ? 10.57 22.047 15.609 1 98.25 177 LEU A N 1
ATOM 1244 C CA . LEU A 1 177 ? 11.844 22.109 16.312 1 98.25 177 LEU A CA 1
ATOM 1245 C C . LEU A 1 177 ? 12.938 21.406 15.516 1 98.25 177 LEU A C 1
ATOM 1247 O O . LEU A 1 177 ? 14.125 21.516 15.852 1 98.25 177 LEU A O 1
ATOM 1251 N N . THR A 1 178 ? 12.617 20.75 14.422 1 98.06 178 THR A N 1
ATOM 1252 C CA . THR A 1 178 ? 13.594 19.984 13.648 1 98.06 178 THR A CA 1
ATOM 1253 C C . THR A 1 178 ? 14.219 20.859 12.562 1 98.06 178 THR A C 1
ATOM 1255 O O . THR A 1 178 ? 15.133 20.422 11.859 1 98.06 178 THR A O 1
ATOM 1258 N N . GLY A 1 179 ? 13.812 22.109 12.367 1 97.88 179 GLY A N 1
ATOM 1259 C CA . GLY A 1 179 ? 14.188 22.969 11.266 1 97.88 179 GLY A CA 1
ATOM 1260 C C . GLY A 1 179 ? 15.688 23.078 11.07 1 97.88 179 GLY A C 1
ATOM 1261 O O . GLY A 1 179 ? 16.188 22.828 9.977 1 97.88 179 GLY A O 1
ATOM 1262 N N . ARG A 1 180 ? 16.422 23.344 12.102 1 96.62 180 ARG A N 1
ATOM 1263 C CA . ARG A 1 180 ? 17.875 23.531 12.023 1 96.62 180 ARG A CA 1
ATOM 1264 C C . ARG A 1 180 ? 18.562 22.219 11.672 1 96.62 180 ARG A C 1
ATOM 1266 O O . ARG A 1 180 ? 19.547 22.203 10.922 1 96.62 180 ARG A O 1
ATOM 1273 N N . ALA A 1 181 ? 18.047 21.219 12.242 1 97.06 181 ALA A N 1
ATOM 1274 C CA . ALA A 1 181 ? 18.656 19.922 12 1 97.06 181 ALA A CA 1
ATOM 1275 C C . ALA A 1 181 ? 18.484 19.5 10.539 1 97.06 181 ALA A C 1
ATOM 1277 O O . ALA A 1 181 ? 19.422 18.984 9.922 1 97.06 181 ALA A O 1
ATOM 1278 N N . ILE A 1 182 ? 17.312 19.75 9.984 1 96.56 182 ILE A N 1
ATOM 1279 C CA . ILE A 1 182 ? 17.078 19.312 8.609 1 96.56 182 ILE A CA 1
ATOM 1280 C C . ILE A 1 182 ? 17.875 20.188 7.645 1 96.56 182 ILE A C 1
ATOM 1282 O O . ILE A 1 182 ? 18.344 19.703 6.605 1 96.56 182 ILE A O 1
ATOM 1286 N N . ASP A 1 183 ? 18.125 21.453 8.008 1 97.25 183 ASP A N 1
ATOM 1287 C CA . ASP A 1 183 ? 19.016 22.281 7.219 1 97.25 183 ASP A CA 1
ATOM 1288 C C . ASP A 1 183 ? 20.438 21.719 7.207 1 97.25 183 ASP A C 1
ATOM 1290 O O . ASP A 1 183 ? 21.062 21.625 6.152 1 97.25 183 ASP A O 1
ATOM 1294 N N . ALA A 1 184 ? 20.891 21.328 8.32 1 96.5 184 ALA A N 1
ATOM 1295 C CA . ALA A 1 184 ? 22.25 20.812 8.453 1 96.5 184 ALA A CA 1
ATOM 1296 C C . ALA A 1 184 ? 22.406 19.484 7.73 1 96.5 184 ALA A C 1
ATOM 1298 O O . ALA A 1 184 ? 23.469 19.172 7.207 1 96.5 184 ALA A O 1
ATOM 1299 N N . LEU A 1 185 ? 21.375 18.734 7.68 1 94.81 185 LEU A N 1
ATOM 1300 C CA . LEU A 1 185 ? 21.422 17.406 7.09 1 94.81 185 LEU A CA 1
ATOM 1301 C C . LEU A 1 185 ? 21.609 17.484 5.578 1 94.81 185 LEU A C 1
ATOM 1303 O O . LEU A 1 185 ? 22 16.5 4.949 1 94.81 185 LEU A O 1
ATOM 1307 N N . THR A 1 186 ? 21.312 18.641 4.977 1 93.56 186 THR A N 1
ATOM 1308 C CA . THR A 1 186 ? 21.562 18.812 3.549 1 93.56 186 THR A CA 1
ATOM 1309 C C . THR A 1 186 ? 23.047 18.641 3.236 1 93.56 186 THR A C 1
ATOM 1311 O O . THR A 1 186 ? 23.406 18.312 2.107 1 93.56 186 THR A O 1
ATOM 1314 N N . LEU A 1 187 ? 23.906 18.781 4.273 1 93.31 187 LEU A N 1
ATOM 1315 C CA . LEU A 1 187 ? 25.344 18.672 4.109 1 93.31 187 LEU A CA 1
ATOM 1316 C C . LEU A 1 187 ? 25.812 17.25 4.418 1 93.31 187 LEU A C 1
ATOM 1318 O O . LEU A 1 187 ? 26.984 16.922 4.199 1 93.31 187 LEU A O 1
ATOM 1322 N N . GLY A 1 188 ? 24.953 16.438 4.828 1 92.5 188 GLY A N 1
ATOM 1323 C CA . GLY A 1 188 ? 25.297 15.094 5.246 1 92.5 188 GLY A CA 1
ATOM 1324 C C . GLY A 1 188 ? 25.234 14.898 6.75 1 92.5 188 GLY A C 1
ATOM 1325 O O . GLY A 1 188 ? 25.281 15.875 7.508 1 92.5 188 GLY A O 1
ATOM 1326 N N . GLU A 1 189 ? 25.141 13.664 7.156 1 90.5 189 GLU A N 1
ATOM 1327 C CA . GLU A 1 189 ? 24.984 13.359 8.578 1 90.5 189 GLU A CA 1
ATOM 1328 C C . GLU A 1 189 ? 26.234 13.695 9.367 1 90.5 189 GLU A C 1
ATOM 1330 O O . GLU A 1 189 ? 26.172 14.297 10.438 1 90.5 189 GLU A O 1
ATOM 1335 N N . ALA A 1 190 ? 27.375 13.305 8.766 1 93 190 ALA A N 1
ATOM 1336 C CA . ALA A 1 190 ? 28.656 13.562 9.445 1 93 190 ALA A CA 1
ATOM 1337 C C . ALA A 1 190 ? 28.891 15.062 9.609 1 93 190 ALA A C 1
ATOM 1339 O O . ALA A 1 190 ? 29.312 15.516 10.68 1 93 190 ALA A O 1
ATOM 1340 N N . GLN A 1 191 ? 28.562 15.766 8.57 1 94.81 191 GLN A N 1
ATOM 1341 C CA . GLN A 1 191 ? 28.75 17.203 8.602 1 94.81 191 GLN A CA 1
ATOM 1342 C C . GLN A 1 191 ? 27.781 17.859 9.578 1 94.81 191 GLN A C 1
ATOM 1344 O O . GLN A 1 191 ? 28.141 18.812 10.281 1 94.81 191 GLN A O 1
ATOM 1349 N N . ALA A 1 192 ? 26.609 17.406 9.625 1 95.19 192 ALA A N 1
ATOM 1350 C CA . ALA A 1 192 ? 25.609 17.938 10.562 1 95.19 192 ALA A CA 1
ATOM 1351 C C . ALA A 1 192 ? 26.062 17.734 12.008 1 95.19 192 ALA A C 1
ATOM 1353 O O . ALA A 1 192 ? 25.938 18.656 12.82 1 95.19 192 ALA A O 1
ATOM 1354 N N . GLU A 1 193 ? 26.578 16.547 12.234 1 93.81 193 GLU A N 1
ATOM 1355 C CA . GLU A 1 193 ? 27.047 16.266 13.586 1 93.81 193 GLU A CA 1
ATOM 1356 C C . GLU A 1 193 ? 28.234 17.156 13.953 1 93.81 193 GLU A C 1
ATOM 1358 O O . GLU A 1 193 ? 28.375 17.562 15.109 1 93.81 193 GLU A O 1
ATOM 1363 N N . SER A 1 194 ? 29.047 17.406 13.031 1 95.12 194 SER A N 1
ATOM 1364 C CA . SER A 1 194 ? 30.203 18.266 13.273 1 95.12 194 SER A CA 1
ATOM 1365 C C . SER A 1 194 ? 29.75 19.688 13.602 1 95.12 194 SER A C 1
ATOM 1367 O O . SER A 1 194 ? 30.469 20.438 14.281 1 95.12 194 SER A O 1
ATOM 1369 N N . LEU A 1 195 ? 28.609 20.109 13.148 1 95.69 195 LEU A N 1
ATOM 1370 C CA . LEU A 1 195 ? 28.062 21.422 13.406 1 95.69 195 LEU A CA 1
ATOM 1371 C C . LEU A 1 195 ? 27.328 21.453 14.75 1 95.69 195 LEU A C 1
ATOM 1373 O O . LEU A 1 195 ? 26.703 22.469 15.094 1 95.69 195 LEU A O 1
ATOM 1377 N N . GLY A 1 196 ? 27.344 20.312 15.43 1 95.5 196 GLY A N 1
ATOM 1378 C CA . GLY A 1 196 ? 26.766 20.25 16.766 1 95.5 196 GLY A CA 1
ATOM 1379 C C . GLY A 1 196 ? 25.312 19.812 16.766 1 95.5 196 GLY A C 1
ATOM 1380 O O . GLY A 1 196 ? 24.625 19.906 17.781 1 95.5 196 GLY A O 1
ATOM 1381 N N . ILE A 1 197 ? 24.859 19.422 15.68 1 95.38 197 ILE A N 1
ATOM 1382 C CA . ILE A 1 197 ? 23.469 19 15.57 1 95.38 197 ILE A CA 1
ATOM 1383 C C . ILE A 1 197 ? 23.344 17.547 16.031 1 95.38 197 ILE A C 1
ATOM 1385 O O . ILE A 1 197 ? 24.125 16.688 15.633 1 95.38 197 ILE A O 1
ATOM 1389 N N . ASP A 1 198 ? 22.375 17.297 16.938 1 94.69 198 ASP A N 1
ATOM 1390 C CA . ASP A 1 198 ? 22.047 15.938 17.344 1 94.69 198 ASP A CA 1
ATOM 1391 C C . ASP A 1 198 ? 21.031 15.312 16.375 1 94.69 198 ASP A C 1
ATOM 1393 O O . ASP A 1 198 ? 19.812 15.484 16.547 1 94.69 198 ASP A O 1
ATOM 1397 N N . VAL A 1 199 ? 21.531 14.578 15.531 1 90.5 199 VAL A N 1
ATOM 1398 C CA . VAL A 1 199 ? 20.688 13.977 14.492 1 90.5 199 VAL A CA 1
ATOM 1399 C C . VAL A 1 199 ? 19.719 12.992 15.125 1 90.5 199 VAL A C 1
ATOM 1401 O O . VAL A 1 199 ? 18.562 12.867 14.68 1 90.5 199 VAL A O 1
ATOM 1404 N N . GLY A 1 200 ? 20.109 12.289 16.156 1 90.06 200 GLY A N 1
ATOM 1405 C CA . GLY A 1 200 ? 19.234 11.375 16.859 1 90.06 200 GLY A CA 1
ATOM 1406 C C . GLY A 1 200 ? 18.016 12.062 17.453 1 90.06 200 GLY A C 1
ATOM 1407 O O . GLY A 1 200 ? 16.922 11.523 17.406 1 90.06 200 GLY A O 1
ATOM 1408 N N . ARG A 1 201 ? 18.219 13.172 18 1 92.94 201 ARG A N 1
ATOM 1409 C CA . ARG A 1 201 ? 17.141 13.945 18.594 1 92.94 201 ARG A CA 1
ATOM 1410 C C . ARG A 1 201 ? 16.172 14.43 17.516 1 92.94 201 ARG A C 1
ATOM 1412 O O . ARG A 1 201 ? 14.953 14.414 17.703 1 92.94 201 ARG A O 1
ATOM 1419 N N . ALA A 1 202 ? 16.734 14.875 16.422 1 93.56 202 ALA A N 1
ATOM 1420 C CA . ALA A 1 202 ? 15.891 15.312 15.312 1 93.56 202 ALA A CA 1
ATOM 1421 C C . ALA A 1 202 ? 15.016 14.172 14.797 1 93.56 202 ALA A C 1
ATOM 1423 O O . ALA A 1 202 ? 13.836 14.367 14.516 1 93.56 202 ALA A O 1
ATOM 1424 N N . ARG A 1 203 ? 15.594 13.062 14.695 1 91.25 203 ARG A N 1
ATOM 1425 C CA . ARG A 1 203 ? 14.859 11.875 14.273 1 91.25 203 ARG A CA 1
ATOM 1426 C C . ARG A 1 203 ? 13.734 11.547 15.242 1 91.25 203 ARG A C 1
ATOM 1428 O O . ARG A 1 203 ? 12.625 11.211 14.828 1 91.25 203 ARG A O 1
ATOM 1435 N N . LEU A 1 204 ? 14.023 11.672 16.469 1 90.69 204 LEU A N 1
ATOM 1436 C CA . LEU A 1 204 ? 13.031 11.398 17.5 1 90.69 204 LEU A CA 1
ATOM 1437 C C . LEU A 1 204 ? 11.875 12.391 17.438 1 90.69 204 LEU A C 1
ATOM 1439 O O . LEU A 1 204 ? 10.711 12.008 17.531 1 90.69 204 LEU A O 1
ATOM 1443 N N . PHE A 1 205 ? 12.188 13.609 17.266 1 95.12 205 PHE A N 1
ATOM 1444 C CA . PHE A 1 205 ? 11.164 14.641 17.156 1 95.12 205 PHE A CA 1
ATOM 1445 C C . PHE A 1 205 ? 10.305 14.43 15.922 1 95.12 205 PHE A C 1
ATOM 1447 O O . PHE A 1 205 ? 9.086 14.586 15.969 1 95.12 205 PHE A O 1
ATOM 1454 N N . ALA A 1 206 ? 10.961 14.094 14.867 1 94.44 206 ALA A N 1
ATOM 1455 C CA . ALA A 1 206 ? 10.234 13.836 13.625 1 94.44 206 ALA A CA 1
ATOM 1456 C C . ALA A 1 206 ? 9.273 12.656 13.781 1 94.44 206 ALA A C 1
ATOM 1458 O O . ALA A 1 206 ? 8.117 12.734 13.367 1 94.44 206 ALA A O 1
ATOM 1459 N N . LEU A 1 207 ? 9.742 11.602 14.383 1 91.5 207 LEU A N 1
ATOM 1460 C CA . LEU A 1 207 ? 8.953 10.398 14.57 1 91.5 207 LEU A CA 1
ATOM 1461 C C . LEU A 1 207 ? 7.777 10.664 15.508 1 91.5 207 LEU A C 1
ATOM 1463 O O . LEU A 1 207 ? 6.629 10.367 15.172 1 91.5 207 LEU A O 1
ATOM 1467 N N . LEU A 1 208 ? 8.047 11.242 16.641 1 92.94 208 LEU A N 1
ATOM 1468 C CA . LEU A 1 208 ? 7.016 11.492 17.641 1 92.94 208 LEU A CA 1
ATOM 1469 C C . LEU A 1 208 ? 6.031 12.555 17.156 1 92.94 208 LEU A C 1
ATOM 1471 O O . LEU A 1 208 ? 4.824 12.438 17.391 1 92.94 208 LEU A O 1
ATOM 1475 N N . GLY A 1 209 ? 6.602 13.57 16.562 1 96.62 209 GLY A N 1
ATOM 1476 C CA . GLY A 1 209 ? 5.73 14.602 16.031 1 96.62 209 GLY A CA 1
ATOM 1477 C C . GLY A 1 209 ? 4.762 14.086 14.984 1 96.62 209 GLY A C 1
ATOM 1478 O O . GLY A 1 209 ? 3.576 14.422 15.008 1 96.62 209 GLY A O 1
ATOM 1479 N N . THR A 1 210 ? 5.25 13.266 14.07 1 95.44 210 THR A N 1
ATOM 1480 C CA . THR A 1 210 ? 4.402 12.68 13.039 1 95.44 210 THR A CA 1
ATOM 1481 C C . THR A 1 210 ? 3.383 11.727 13.656 1 95.44 210 THR A C 1
ATOM 1483 O O . THR A 1 210 ? 2.207 11.742 13.281 1 95.44 210 THR A O 1
ATOM 1486 N N . ALA A 1 211 ? 3.809 10.953 14.586 1 93.94 211 ALA A N 1
ATOM 1487 C CA . ALA A 1 211 ? 2.928 9.984 15.234 1 93.94 211 ALA A CA 1
ATOM 1488 C C . ALA A 1 211 ? 1.788 10.688 15.961 1 93.94 211 ALA A C 1
ATOM 1490 O O . ALA A 1 211 ? 0.625 10.297 15.828 1 93.94 211 ALA A O 1
ATOM 1491 N N . LEU A 1 212 ? 2.123 11.727 16.688 1 95.94 212 LEU A N 1
ATOM 1492 C CA . LEU A 1 212 ? 1.116 12.461 17.438 1 95.94 212 LEU A CA 1
ATOM 1493 C C . LEU A 1 212 ? 0.203 13.25 16.5 1 95.94 212 LEU A C 1
ATOM 1495 O O . LEU A 1 212 ? -1.022 13.133 16.594 1 95.94 212 LEU A O 1
ATOM 1499 N N . GLY A 1 213 ? 0.82 14.016 15.68 1 97.94 213 GLY A N 1
ATOM 1500 C CA . GLY A 1 213 ? 0.062 14.906 14.82 1 97.94 213 GLY A CA 1
ATOM 1501 C C . GLY A 1 213 ? -0.729 14.172 13.75 1 97.94 213 GLY A C 1
ATOM 1502 O O . GLY A 1 213 ? -1.961 14.234 13.734 1 97.94 213 GLY A O 1
ATOM 1503 N N . VAL A 1 214 ? -0.021 13.406 12.883 1 97.56 214 VAL A N 1
ATOM 1504 C CA . VAL A 1 214 ? -0.644 12.703 11.766 1 97.56 214 VAL A CA 1
ATOM 1505 C C . VAL A 1 214 ? -1.534 11.578 12.289 1 97.56 214 VAL A C 1
ATOM 1507 O O . VAL A 1 214 ? -2.602 11.312 11.734 1 97.56 214 VAL A O 1
ATOM 1510 N N . GLY A 1 215 ? -1.068 10.938 13.352 1 96.88 215 GLY A N 1
ATOM 1511 C CA . GLY A 1 215 ? -1.906 9.922 13.977 1 96.88 215 GLY A CA 1
ATOM 1512 C C . GLY A 1 215 ? -3.24 10.461 14.453 1 96.88 215 GLY A C 1
ATOM 1513 O O . GLY A 1 215 ? -4.285 9.859 14.195 1 96.88 215 GLY A O 1
ATOM 1514 N N . ALA A 1 216 ? -3.174 11.586 15.094 1 97.69 216 ALA A N 1
ATOM 1515 C CA . ALA A 1 216 ? -4.398 12.211 15.578 1 97.69 216 ALA A CA 1
ATOM 1516 C C . ALA A 1 216 ? -5.277 12.68 14.422 1 97.69 216 ALA A C 1
ATOM 1518 O O . ALA A 1 216 ? -6.5 12.523 14.461 1 97.69 216 ALA A O 1
ATOM 1519 N N . ALA A 1 217 ? -4.676 13.258 13.438 1 98.19 217 ALA A N 1
ATOM 1520 C CA . ALA A 1 217 ? -5.414 13.68 12.25 1 98.19 217 ALA A CA 1
ATOM 1521 C C . ALA A 1 217 ? -6.125 12.5 11.594 1 98.19 217 ALA A C 1
ATOM 1523 O O . ALA A 1 217 ? -7.316 12.57 11.289 1 98.19 217 ALA A O 1
ATOM 1524 N N . THR A 1 218 ? -5.422 11.398 11.422 1 97.5 218 THR A N 1
ATOM 1525 C CA . THR A 1 218 ? -5.984 10.195 10.805 1 97.5 218 THR A CA 1
ATOM 1526 C C . THR A 1 218 ? -7.109 9.625 11.656 1 97.5 218 THR A C 1
ATOM 1528 O O . THR A 1 218 ? -8.102 9.125 11.133 1 97.5 218 THR A O 1
ATOM 1531 N N . ALA A 1 219 ? -6.988 9.75 12.93 1 97.06 219 ALA A N 1
ATOM 1532 C CA . ALA A 1 219 ? -7.961 9.188 13.867 1 97.06 219 ALA A CA 1
ATOM 1533 C C . ALA A 1 219 ? -9.328 9.836 13.68 1 97.06 219 ALA A C 1
ATOM 1535 O O . ALA A 1 219 ? -10.359 9.188 13.859 1 97.06 219 ALA A O 1
ATOM 1536 N N . VAL A 1 220 ? -9.305 11.07 13.273 1 96.69 220 VAL A N 1
ATOM 1537 C CA . VAL A 1 220 ? -10.586 11.773 13.234 1 96.69 220 VAL A CA 1
ATOM 1538 C C . VAL A 1 220 ? -11.062 11.906 11.797 1 96.69 220 VAL A C 1
ATOM 1540 O O . VAL A 1 220 ? -12.258 12.109 11.539 1 96.69 220 VAL A O 1
ATOM 1543 N N . THR A 1 221 ? -10.211 11.75 10.828 1 97.19 221 THR A N 1
ATOM 1544 C CA . THR A 1 221 ? -10.633 11.984 9.453 1 97.19 221 THR A CA 1
ATOM 1545 C C . THR A 1 221 ? -10.492 10.719 8.617 1 97.19 221 THR A C 1
ATOM 1547 O O . THR A 1 221 ? -11.039 10.633 7.516 1 97.19 221 THR A O 1
ATOM 1550 N N . GLY A 1 222 ? -9.805 9.75 9.164 1 95.69 222 GLY A N 1
ATOM 1551 C CA . GLY A 1 222 ? -9.305 8.711 8.273 1 95.69 222 GLY A CA 1
ATOM 1552 C C . GLY A 1 222 ? -8.062 9.125 7.516 1 95.69 222 GLY A C 1
ATOM 1553 O O . GLY A 1 222 ? -7.52 10.211 7.746 1 95.69 222 GLY A O 1
ATOM 1554 N N . THR A 1 223 ? -7.633 8.289 6.668 1 94.06 223 THR A N 1
ATOM 1555 C CA . THR A 1 223 ? -6.363 8.531 5.992 1 94.06 223 THR A CA 1
ATOM 1556 C C . THR A 1 223 ? -6.551 9.469 4.805 1 94.06 223 THR A C 1
ATOM 1558 O O . THR A 1 223 ? -7.406 9.227 3.949 1 94.06 223 THR A O 1
ATOM 1561 N N . ILE A 1 224 ? -5.855 10.516 4.797 1 96.69 224 ILE A N 1
ATOM 1562 C CA . ILE A 1 224 ? -5.75 11.43 3.664 1 96.69 224 ILE A CA 1
ATOM 1563 C C . ILE A 1 224 ? -4.32 11.438 3.137 1 96.69 224 ILE A C 1
ATOM 1565 O O . ILE A 1 224 ? -3.408 11.938 3.801 1 96.69 224 ILE A O 1
ATOM 1569 N N . GLY A 1 225 ? -4.145 10.93 1.992 1 94.38 225 GLY A N 1
ATOM 1570 C CA . GLY A 1 225 ? -2.816 10.773 1.425 1 94.38 225 GLY A CA 1
ATOM 1571 C C . GLY A 1 225 ? -2.395 11.93 0.546 1 94.38 225 GLY A C 1
ATOM 1572 O O . GLY A 1 225 ? -3.211 12.797 0.218 1 94.38 225 GLY A O 1
ATOM 1573 N N . PHE A 1 226 ? -1.104 12.055 0.268 1 96.75 226 PHE A N 1
ATOM 1574 C CA . PHE A 1 226 ? -0.466 12.828 -0.793 1 96.75 226 PHE A CA 1
ATOM 1575 C C . PHE A 1 226 ? -0.323 14.289 -0.39 1 96.75 226 PHE A C 1
ATOM 1577 O O . PHE A 1 226 ? 0.425 15.039 -1.018 1 96.75 226 PHE A O 1
ATOM 1584 N N . VAL A 1 227 ? -1.08 14.75 0.683 1 98.12 227 VAL A N 1
ATOM 1585 C CA . VAL A 1 227 ? -0.982 16.156 1.08 1 98.12 227 VAL A CA 1
ATOM 1586 C C . VAL A 1 227 ? 0.449 16.469 1.51 1 98.12 227 VAL A C 1
ATOM 1588 O O . VAL A 1 227 ? 1.011 17.5 1.114 1 98.12 227 VAL A O 1
ATOM 1591 N N . GLY A 1 228 ? 1.008 15.602 2.297 1 97.31 228 GLY A N 1
ATOM 1592 C CA . GLY A 1 228 ? 2.373 15.766 2.766 1 97.31 228 GLY A CA 1
ATOM 1593 C C . GLY A 1 228 ? 3.398 15.719 1.647 1 97.31 228 GLY A C 1
ATOM 1594 O O . GLY A 1 228 ? 4.535 16.172 1.817 1 97.31 228 GLY A O 1
ATOM 1595 N N . LEU A 1 229 ? 3.043 15.133 0.569 1 95.69 229 LEU A N 1
ATOM 1596 C CA . LEU A 1 229 ? 3.908 15.078 -0.605 1 95.69 229 LEU A CA 1
ATOM 1597 C C . LEU A 1 229 ? 3.795 16.359 -1.423 1 95.69 229 LEU A C 1
ATOM 1599 O O . LEU A 1 229 ? 4.809 16.922 -1.845 1 95.69 229 LEU A O 1
ATOM 1603 N N . ILE A 1 230 ? 2.631 16.859 -1.597 1 97.31 230 ILE A N 1
ATOM 1604 C CA . ILE A 1 230 ? 2.328 17.938 -2.521 1 97.31 230 ILE A CA 1
ATOM 1605 C C . ILE A 1 230 ? 2.729 19.281 -1.899 1 97.31 230 ILE A C 1
ATOM 1607 O O . ILE A 1 230 ? 3.367 20.109 -2.551 1 97.31 230 ILE A O 1
ATOM 1611 N N . ALA A 1 231 ? 2.398 19.469 -0.668 1 98.25 231 ALA A N 1
ATOM 1612 C CA . ALA A 1 231 ? 2.531 20.781 -0.022 1 98.25 231 ALA A CA 1
ATOM 1613 C C . ALA A 1 231 ? 3.986 21.234 -0.014 1 98.25 231 ALA A C 1
ATOM 1615 O O . ALA A 1 231 ? 4.297 22.328 -0.493 1 98.25 231 ALA A O 1
ATOM 1616 N N . PRO A 1 232 ? 4.891 20.391 0.475 1 97.56 232 PRO A N 1
ATOM 1617 C CA . PRO A 1 232 ? 6.277 20.859 0.461 1 97.56 232 PRO A CA 1
ATOM 1618 C C . PRO A 1 232 ? 6.82 21.062 -0.953 1 97.56 232 PRO A C 1
ATOM 1620 O O . PRO A 1 232 ? 7.652 21.938 -1.184 1 97.56 232 PRO A O 1
ATOM 1623 N N . HIS A 1 233 ? 6.371 20.25 -1.869 1 95.44 233 HIS A N 1
ATOM 1624 C CA . HIS A 1 233 ? 6.836 20.391 -3.246 1 95.44 233 HIS A CA 1
ATOM 1625 C C . HIS A 1 233 ? 6.461 21.75 -3.82 1 95.44 233 HIS A C 1
ATOM 1627 O O . HIS A 1 233 ? 7.262 22.375 -4.52 1 95.44 233 HIS A O 1
ATOM 1633 N N . ILE A 1 234 ? 5.336 22.188 -3.545 1 96.38 234 ILE A N 1
ATOM 1634 C CA . ILE A 1 234 ? 4.844 23.469 -4.047 1 96.38 234 ILE A CA 1
ATOM 1635 C C . ILE A 1 234 ? 5.625 24.609 -3.404 1 96.38 234 ILE A C 1
ATOM 1637 O O . ILE A 1 234 ? 5.887 25.625 -4.047 1 96.38 234 ILE A O 1
ATOM 1641 N N . VAL A 1 235 ? 6.031 24.5 -2.209 1 97.44 235 VAL A N 1
ATOM 1642 C CA . VAL A 1 235 ? 6.57 25.578 -1.393 1 97.44 235 VAL A CA 1
ATOM 1643 C C . VAL A 1 235 ? 8.07 25.719 -1.635 1 97.44 235 VAL A C 1
ATOM 1645 O O . VAL A 1 235 ? 8.625 26.812 -1.572 1 97.44 235 VAL A O 1
ATOM 1648 N N . ARG A 1 236 ? 8.727 24.641 -1.984 1 95.38 236 ARG A N 1
ATOM 1649 C CA . ARG A 1 236 ? 10.188 24.578 -2.027 1 95.38 236 ARG A CA 1
ATOM 1650 C C . ARG A 1 236 ? 10.766 25.688 -2.898 1 95.38 236 ARG A C 1
ATOM 1652 O O . ARG A 1 236 ? 11.672 26.391 -2.479 1 95.38 236 ARG A O 1
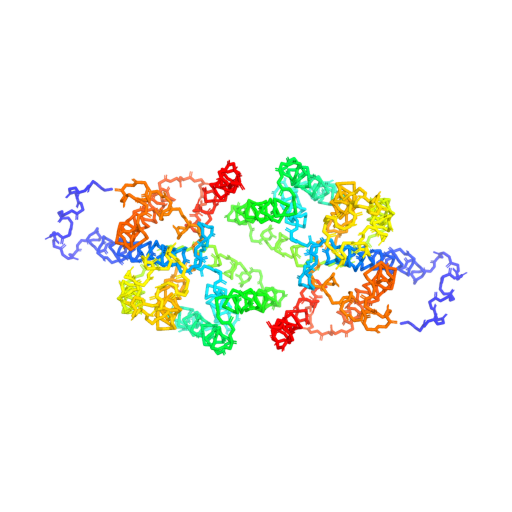ATOM 1659 N N . PRO A 1 237 ? 10.25 25.797 -4.082 1 94.5 237 PRO A N 1
ATOM 1660 C CA . PRO A 1 237 ? 10.82 26.844 -4.922 1 94.5 237 PRO A CA 1
ATOM 1661 C C . PRO A 1 237 ? 10.625 28.25 -4.332 1 94.5 237 PRO A C 1
ATOM 1663 O O . PRO A 1 237 ? 11.398 29.156 -4.621 1 94.5 237 PRO A O 1
ATOM 1666 N N . LEU A 1 238 ? 9.695 28.453 -3.502 1 96.31 238 LEU A N 1
ATOM 1667 C CA . LEU A 1 238 ? 9.344 29.766 -2.965 1 96.31 238 LEU A CA 1
ATOM 1668 C C . LEU A 1 238 ? 10.258 30.125 -1.803 1 96.31 238 LEU A C 1
ATOM 1670 O O . LEU A 1 238 ? 10.328 31.297 -1.408 1 96.31 238 LEU A O 1
ATOM 1674 N N . VAL A 1 239 ? 10.969 29.188 -1.25 1 96.31 239 VAL A N 1
ATOM 1675 C CA . VAL A 1 239 ? 11.781 29.469 -0.072 1 96.31 239 VAL A CA 1
ATOM 1676 C C . VAL A 1 239 ? 13.242 29.109 -0.357 1 96.31 239 VAL A C 1
ATOM 1678 O O . VAL A 1 239 ? 14 28.781 0.56 1 96.31 239 VAL A O 1
ATOM 1681 N N . GLY A 1 240 ? 13.68 29.078 -1.544 1 94 240 GLY A N 1
ATOM 1682 C CA . GLY A 1 240 ? 15.055 28.844 -1.941 1 94 240 GLY A CA 1
ATOM 1683 C C . GLY A 1 240 ? 15.516 27.422 -1.688 1 94 240 GLY A C 1
ATOM 1684 O O . GLY A 1 240 ? 16.688 27.188 -1.384 1 94 240 GLY A O 1
ATOM 1685 N N . HIS A 1 241 ? 14.555 26.484 -1.569 1 92.81 241 HIS A N 1
ATOM 1686 C CA . HIS A 1 241 ? 14.82 25.062 -1.432 1 92.81 241 HIS A CA 1
ATOM 1687 C C . HIS A 1 241 ? 15.531 24.75 -0.121 1 92.81 241 HIS A C 1
ATOM 1689 O O . HIS A 1 241 ? 16.219 23.734 -0.007 1 92.81 241 HIS A O 1
ATOM 1695 N N . ARG A 1 242 ? 15.438 25.688 0.852 1 95.44 242 ARG A N 1
ATOM 1696 C CA . ARG A 1 242 ? 15.945 25.406 2.193 1 95.44 242 ARG A CA 1
ATOM 1697 C C . ARG A 1 242 ? 14.953 24.562 2.992 1 95.44 242 ARG A C 1
ATOM 1699 O O . ARG A 1 242 ? 13.82 24.984 3.223 1 95.44 242 ARG A O 1
ATOM 1706 N N . PRO A 1 243 ? 15.383 23.422 3.424 1 96.94 243 PRO A N 1
ATOM 1707 C CA . PRO A 1 243 ? 14.445 22.5 4.066 1 96.94 243 PRO A CA 1
ATOM 1708 C C . PRO A 1 243 ? 13.781 23.109 5.305 1 96.94 243 PRO A C 1
ATOM 1710 O O . PRO A 1 243 ? 12.57 22.984 5.484 1 96.94 243 PRO A O 1
ATOM 1713 N N . GLY A 1 244 ? 14.539 23.766 6.172 1 97.62 244 GLY A N 1
ATOM 1714 C CA . GLY A 1 244 ? 13.984 24.359 7.375 1 97.62 244 GLY A CA 1
ATOM 1715 C C . GLY A 1 244 ? 12.961 25.438 7.086 1 97.62 244 GLY A C 1
ATOM 1716 O O . GLY A 1 244 ? 11.953 25.547 7.789 1 97.62 244 GLY A O 1
ATOM 1717 N N . ALA A 1 245 ? 13.18 26.234 6.098 1 97.81 245 ALA A N 1
ATOM 1718 C CA . ALA A 1 245 ? 12.297 27.344 5.723 1 97.81 245 ALA A CA 1
ATOM 1719 C C . ALA A 1 245 ? 11.008 26.828 5.098 1 97.81 245 ALA A C 1
ATOM 1721 O O . ALA A 1 245 ? 10.031 27.562 4.969 1 97.81 245 ALA A O 1
ATOM 1722 N N . THR A 1 246 ? 10.969 25.609 4.66 1 98.19 246 THR A N 1
ATOM 1723 C CA . THR A 1 246 ? 9.828 25 3.996 1 98.19 246 THR A CA 1
ATOM 1724 C C . THR A 1 246 ? 8.758 24.594 5.012 1 98.19 246 THR A C 1
ATOM 1726 O O . THR A 1 246 ? 7.598 24.406 4.66 1 98.19 246 THR A O 1
ATOM 1729 N N . LEU A 1 247 ? 9.094 24.531 6.289 1 98.69 247 LEU A N 1
ATOM 1730 C CA . LEU A 1 247 ? 8.25 23.891 7.281 1 98.69 247 LEU A CA 1
ATOM 1731 C C . LEU A 1 247 ? 6.934 24.641 7.449 1 98.69 247 LEU A C 1
ATOM 1733 O O . LEU A 1 247 ? 5.863 24.094 7.168 1 98.69 247 LEU A O 1
ATOM 1737 N N . ILE A 1 248 ? 6.988 25.891 7.805 1 98.62 248 ILE A N 1
ATOM 1738 C CA . ILE A 1 248 ? 5.789 26.672 8.109 1 98.62 248 ILE A CA 1
ATOM 1739 C C . ILE A 1 248 ? 4.973 26.891 6.836 1 98.62 248 ILE A C 1
ATOM 1741 O O . ILE A 1 248 ? 3.768 26.625 6.812 1 98.62 248 ILE A O 1
ATOM 1745 N N . PRO A 1 249 ? 5.617 27.25 5.695 1 98.75 249 PRO A N 1
ATOM 1746 C CA . PRO A 1 249 ? 4.824 27.391 4.473 1 98.75 249 PRO A CA 1
ATOM 1747 C C . PRO A 1 249 ? 4.172 26.094 4.027 1 98.75 249 PRO A C 1
ATOM 1749 O O . PRO A 1 249 ? 3.066 26.094 3.48 1 98.75 249 PRO A O 1
ATOM 1752 N N . ALA A 1 250 ? 4.828 24.969 4.188 1 98.81 250 ALA A N 1
ATOM 1753 C CA . ALA A 1 250 ? 4.242 23.672 3.836 1 98.81 250 ALA A CA 1
ATOM 1754 C C . ALA A 1 250 ? 3.016 23.375 4.691 1 98.81 250 ALA A C 1
ATOM 1756 O O . ALA A 1 250 ? 2.035 22.812 4.207 1 98.81 250 ALA A O 1
ATOM 1757 N N . ALA A 1 251 ? 3.115 23.734 5.965 1 98.81 251 ALA A N 1
ATOM 1758 C CA . ALA A 1 251 ? 1.954 23.578 6.84 1 98.81 251 ALA A CA 1
ATOM 1759 C C . ALA A 1 251 ? 0.774 24.406 6.328 1 98.81 251 ALA A C 1
ATOM 1761 O O . ALA A 1 251 ? -0.357 23.906 6.277 1 98.81 251 ALA A O 1
ATOM 1762 N N . LEU A 1 252 ? 1.051 25.609 5.934 1 98.81 252 LEU A N 1
ATOM 1763 C CA . LEU A 1 252 ? 0.008 26.516 5.457 1 98.81 252 LEU A CA 1
ATOM 1764 C C . LEU A 1 252 ? -0.585 26.016 4.145 1 98.81 252 LEU A C 1
ATOM 1766 O O . LEU A 1 252 ? -1.807 26 3.977 1 98.81 252 LEU A O 1
ATOM 1770 N N . VAL A 1 253 ? 0.246 25.609 3.273 1 98.75 253 VAL A N 1
ATOM 1771 C CA . VAL A 1 253 ? -0.216 25.109 1.98 1 98.75 253 VAL A CA 1
ATOM 1772 C C . VAL A 1 253 ? -0.992 23.812 2.172 1 98.75 253 VAL A C 1
ATOM 1774 O O . VAL A 1 253 ? -2.004 23.578 1.505 1 98.75 253 VAL A O 1
ATOM 1777 N N . GLY A 1 254 ? -0.502 22.906 3.035 1 98.69 254 GLY A N 1
ATOM 1778 C CA . GLY A 1 254 ? -1.254 21.703 3.355 1 98.69 254 GLY A CA 1
ATOM 1779 C C . GLY A 1 254 ? -2.646 22 3.883 1 98.69 254 GLY A C 1
ATOM 1780 O O . GLY A 1 254 ? -3.615 21.344 3.475 1 98.69 254 GLY A O 1
ATOM 1781 N N . ALA A 1 255 ? -2.719 22.984 4.785 1 98.81 255 ALA A N 1
ATOM 1782 C CA . ALA A 1 255 ? -4.012 23.406 5.312 1 98.81 255 ALA A CA 1
ATOM 1783 C C . ALA A 1 255 ? -4.93 23.891 4.188 1 98.81 255 ALA A C 1
ATOM 1785 O O . ALA A 1 255 ? -6.105 23.516 4.145 1 98.81 255 ALA A O 1
ATOM 1786 N N . LEU A 1 256 ? -4.391 24.609 3.285 1 98.69 256 LEU A N 1
ATOM 1787 C CA . LEU A 1 256 ? -5.164 25.141 2.172 1 98.69 256 LEU A CA 1
ATOM 1788 C C . LEU A 1 256 ? -5.605 24.031 1.228 1 98.69 256 LEU A C 1
ATOM 1790 O O . LEU A 1 256 ? -6.715 24.062 0.694 1 98.69 256 LEU A O 1
ATOM 1794 N N . ILE A 1 257 ? -4.75 23.062 0.997 1 98.62 257 ILE A N 1
ATOM 1795 C CA . ILE A 1 257 ? -5.062 21.953 0.103 1 98.62 257 ILE A CA 1
ATOM 1796 C C . ILE A 1 257 ? -6.262 21.188 0.643 1 98.62 257 ILE A C 1
ATOM 1798 O O . ILE A 1 257 ? -7.223 20.922 -0.088 1 98.62 257 ILE A O 1
ATOM 1802 N N . VAL A 1 258 ? -6.242 20.812 1.905 1 98.62 258 VAL A N 1
ATOM 1803 C CA . VAL A 1 258 ? -7.309 20.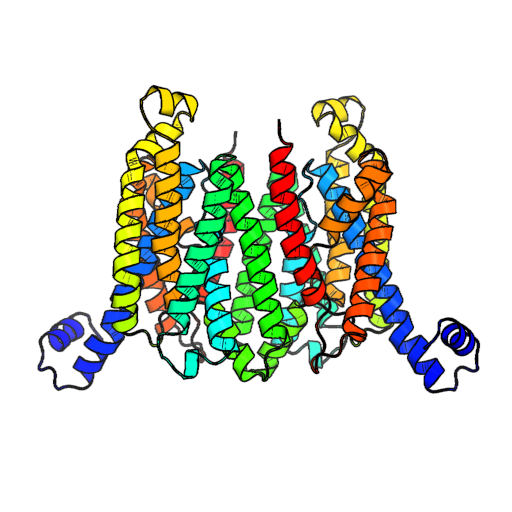016 2.488 1 98.62 258 VAL A CA 1
ATOM 1804 C C . VAL A 1 258 ? -8.594 20.828 2.553 1 98.62 258 VAL A C 1
ATOM 1806 O O . VAL A 1 258 ? -9.68 20.328 2.266 1 98.62 258 VAL A O 1
ATOM 1809 N N . LEU A 1 259 ? -8.445 22.141 2.934 1 98.31 259 LEU A N 1
ATOM 1810 C CA . LEU A 1 259 ? -9.617 23 2.98 1 98.31 259 LEU A CA 1
ATOM 1811 C C . LEU A 1 259 ? -10.25 23.141 1.598 1 98.31 259 LEU A C 1
ATOM 1813 O O . LEU A 1 259 ? -11.469 23 1.45 1 98.31 259 LEU A O 1
ATOM 1817 N N . ALA A 1 260 ? -9.453 23.406 0.598 1 97.94 260 ALA A N 1
ATOM 1818 C CA . ALA A 1 260 ? -9.945 23.547 -0.771 1 97.94 260 ALA A CA 1
ATOM 1819 C C . ALA A 1 260 ? -10.57 22.234 -1.267 1 97.94 260 ALA A C 1
ATOM 1821 O O . ALA A 1 260 ? -11.594 22.25 -1.946 1 97.94 260 ALA A O 1
ATOM 1822 N N . ALA A 1 261 ? -9.93 21.156 -0.969 1 97.62 261 ALA A N 1
ATOM 1823 C CA . ALA A 1 261 ? -10.445 19.844 -1.376 1 97.62 261 ALA A CA 1
ATOM 1824 C C . ALA A 1 261 ? -11.797 19.562 -0.725 1 97.62 261 ALA A C 1
ATOM 1826 O O . ALA A 1 261 ? -12.711 19.047 -1.373 1 97.62 261 ALA A O 1
ATOM 1827 N N . ASP A 1 262 ? -11.867 19.875 0.552 1 96.31 262 ASP A N 1
ATOM 1828 C CA . ASP A 1 262 ? -13.133 19.688 1.255 1 96.31 262 ASP A CA 1
ATOM 1829 C C . ASP A 1 262 ? -14.242 20.516 0.629 1 96.31 262 ASP A C 1
ATOM 1831 O O . ASP A 1 262 ? -15.367 20.047 0.454 1 96.31 262 ASP A O 1
ATOM 1835 N N . LEU A 1 263 ? -13.945 21.734 0.318 1 94.44 263 LEU A N 1
ATOM 1836 C CA . LEU A 1 263 ? -14.906 22.625 -0.337 1 94.44 263 LEU A CA 1
ATOM 1837 C C . LEU A 1 263 ? -15.297 22.062 -1.704 1 94.44 263 LEU A C 1
ATOM 1839 O O . LEU A 1 263 ? -16.469 22.109 -2.076 1 94.44 263 LEU A O 1
ATOM 1843 N N . ALA A 1 264 ? -14.367 21.578 -2.412 1 94.5 264 ALA A N 1
ATOM 1844 C CA . ALA A 1 264 ? -14.617 21.016 -3.742 1 94.5 264 ALA A CA 1
ATOM 1845 C C . ALA A 1 264 ? -15.555 19.812 -3.668 1 94.5 264 ALA A C 1
ATOM 1847 O O . ALA A 1 264 ? -16.469 19.672 -4.488 1 94.5 264 ALA A O 1
ATOM 1848 N N . THR A 1 265 ? -15.305 18.922 -2.715 1 92.31 265 THR A N 1
ATOM 1849 C CA . THR A 1 265 ? -16.109 17.703 -2.6 1 92.31 265 THR A CA 1
ATOM 1850 C C . THR A 1 265 ? -17.562 18.062 -2.248 1 92.31 265 THR A C 1
ATOM 1852 O O . THR A 1 265 ? -18.484 17.328 -2.596 1 92.31 265 THR A O 1
ATOM 1855 N N . ARG A 1 266 ? -17.766 19.172 -1.645 1 87.62 266 ARG A N 1
ATOM 1856 C CA . ARG A 1 266 ? -19.094 19.594 -1.265 1 87.62 266 ARG A CA 1
ATOM 1857 C C . ARG A 1 266 ? -19.812 20.281 -2.432 1 87.62 266 ARG A C 1
ATOM 1859 O O . ARG A 1 266 ? -21.047 20.266 -2.514 1 87.62 266 ARG A O 1
ATOM 1866 N N . MET A 1 267 ? -19.062 20.844 -3.217 1 88.12 267 MET A N 1
ATOM 1867 C CA . MET A 1 267 ? -19.641 21.594 -4.328 1 88.12 267 MET A CA 1
ATOM 1868 C C . MET A 1 267 ? -19.906 20.688 -5.52 1 88.12 267 MET A C 1
ATOM 1870 O O . MET A 1 267 ? -20.797 20.953 -6.324 1 88.12 267 MET A O 1
ATOM 1874 N N . LEU A 1 268 ? -19.062 19.656 -5.66 1 80.81 268 LEU A N 1
ATOM 1875 C CA . LEU A 1 268 ? -19.203 18.734 -6.781 1 80.81 268 LEU A CA 1
ATOM 1876 C C . LEU A 1 268 ? -20.312 17.719 -6.504 1 80.81 268 LEU A C 1
ATOM 1878 O O . LEU A 1 268 ? -20.344 17.094 -5.434 1 80.81 268 LEU A O 1
ATOM 1882 N N . ASN A 1 269 ? -21.469 17.875 -7.164 1 71.12 269 ASN A N 1
ATOM 1883 C CA . ASN A 1 269 ? -22.609 17 -6.93 1 71.12 269 ASN A CA 1
ATOM 1884 C C . ASN A 1 269 ? -22.688 15.883 -7.973 1 71.12 269 ASN A C 1
ATOM 1886 O O . ASN A 1 269 ? -23.156 16.109 -9.094 1 71.12 269 ASN A O 1
ATOM 1890 N N . PHE A 1 270 ? -22.062 14.758 -7.652 1 67.25 270 PHE A N 1
ATOM 1891 C CA . PHE A 1 270 ? -22.203 13.602 -8.531 1 67.25 270 PHE A CA 1
ATOM 1892 C C . PHE A 1 270 ? -23.266 12.641 -8.008 1 67.25 270 PHE A C 1
ATOM 1894 O O . PHE A 1 270 ? -23.25 11.453 -8.328 1 67.25 270 PHE A O 1
ATOM 1901 N N . GLY A 1 271 ? -24.219 13.195 -7.168 1 72.12 271 GLY A N 1
ATOM 1902 C CA . GLY A 1 271 ? -25.219 12.336 -6.543 1 72.12 271 GLY A CA 1
ATOM 1903 C C . GLY A 1 271 ? -24.734 11.734 -5.23 1 72.12 271 GLY A C 1
ATOM 1904 O O . GLY A 1 271 ? -25.406 11.859 -4.207 1 72.12 271 GLY A O 1
ATOM 1905 N N . THR A 1 272 ? -23.516 11.062 -5.348 1 80.06 272 THR A N 1
ATOM 1906 C CA . THR A 1 272 ? -22.906 10.523 -4.145 1 80.06 272 THR A CA 1
ATOM 1907 C C . THR A 1 272 ? -21.719 11.391 -3.703 1 80.06 272 THR A C 1
ATOM 1909 O O . THR A 1 272 ? -20.969 11.898 -4.539 1 80.06 272 THR A O 1
ATOM 1912 N N . GLU A 1 273 ? -21.719 11.695 -2.496 1 85.94 273 GLU A N 1
ATOM 1913 C CA . GLU A 1 273 ? -20.625 12.492 -1.943 1 85.94 273 GLU A CA 1
ATOM 1914 C C . GLU A 1 273 ? -19.281 11.781 -2.121 1 85.94 273 GLU A C 1
ATOM 1916 O O . GLU A 1 273 ? -19.156 10.586 -1.837 1 85.94 273 GLU A O 1
ATOM 1921 N N . ILE A 1 274 ? -18.359 12.484 -2.721 1 92.06 274 ILE A N 1
ATOM 1922 C CA . ILE A 1 274 ? -17 11.961 -2.826 1 92.06 274 ILE A CA 1
ATOM 1923 C C . ILE A 1 274 ? -16.25 12.211 -1.522 1 92.06 274 ILE A C 1
ATOM 1925 O O . ILE A 1 274 ? -16.188 13.352 -1.051 1 92.06 274 ILE A O 1
ATOM 1929 N N . ARG A 1 275 ? -15.781 11.148 -0.987 1 95.06 275 ARG A N 1
ATOM 1930 C CA . ARG A 1 275 ? -15.016 11.273 0.249 1 95.06 275 ARG A CA 1
ATOM 1931 C C . ARG A 1 275 ? -13.719 12.039 0.016 1 95.06 275 ARG A C 1
ATOM 1933 O O . ARG A 1 275 ? -13.086 11.898 -1.031 1 95.06 275 ARG A O 1
ATOM 1940 N N . LEU A 1 276 ? -13.344 12.82 0.996 1 96.88 276 LEU A N 1
ATOM 1941 C CA . LEU A 1 276 ? -12.211 13.734 0.897 1 96.88 276 LEU A CA 1
ATOM 1942 C C . LEU A 1 276 ? -10.938 12.992 0.517 1 96.88 276 LEU A C 1
ATOM 1944 O O . LEU A 1 276 ? -10.203 13.422 -0.369 1 96.88 276 LEU A O 1
ATOM 1948 N N . GLY A 1 277 ? -10.648 11.891 1.178 1 96.88 277 GLY A N 1
ATOM 1949 C CA . GLY A 1 277 ? -9.453 11.117 0.876 1 96.88 277 GLY A CA 1
ATOM 1950 C C . GLY A 1 277 ? -9.406 10.633 -0.561 1 96.88 277 GLY A C 1
ATOM 1951 O O . GLY A 1 277 ? -8.336 10.609 -1.175 1 96.88 277 GLY A O 1
ATOM 1952 N N . VAL A 1 278 ? -10.539 10.242 -1.065 1 96.38 278 VAL A N 1
ATOM 1953 C CA . VAL A 1 278 ? -10.633 9.789 -2.447 1 96.38 278 VAL A CA 1
ATOM 1954 C C . VAL A 1 278 ? -10.344 10.945 -3.396 1 96.38 278 VAL A C 1
ATOM 1956 O O . VAL A 1 278 ? -9.555 10.805 -4.336 1 96.38 278 VAL A O 1
ATOM 1959 N N . PHE A 1 279 ? -10.914 12.07 -3.131 1 96.69 279 PHE A N 1
ATOM 1960 C CA . PHE A 1 279 ? -10.727 13.258 -3.965 1 96.69 279 PHE A CA 1
ATOM 1961 C C . PHE A 1 279 ? -9.258 13.656 -4.012 1 96.69 279 PHE A C 1
ATOM 1963 O O . PHE A 1 279 ? -8.703 13.875 -5.09 1 96.69 279 PHE A O 1
ATOM 1970 N N . VAL A 1 280 ? -8.617 13.672 -2.869 1 97.44 280 VAL A N 1
ATOM 1971 C CA . VAL A 1 280 ? -7.211 14.062 -2.795 1 97.44 280 VAL A CA 1
ATOM 1972 C C . VAL A 1 280 ? -6.344 13.016 -3.486 1 97.44 280 VAL A C 1
ATOM 1974 O O . VAL A 1 280 ? -5.355 13.352 -4.141 1 97.44 280 VAL A O 1
ATOM 1977 N N . SER A 1 281 ? -6.707 11.75 -3.389 1 96.62 281 SER A N 1
ATOM 1978 C CA . SER A 1 281 ? -5.918 10.688 -4.004 1 96.62 281 SER A CA 1
ATOM 1979 C C . SER A 1 281 ? -5.984 10.758 -5.527 1 96.62 281 SER A C 1
ATOM 1981 O O . SER A 1 281 ? -5.012 10.445 -6.211 1 96.62 281 SER A O 1
ATOM 1983 N N . ILE A 1 282 ? -7.098 11.141 -6.074 1 95.5 282 ILE A N 1
ATOM 1984 C CA . ILE A 1 282 ? -7.27 11.25 -7.52 1 95.5 282 ILE A CA 1
ATOM 1985 C C . ILE A 1 282 ? -6.348 12.336 -8.07 1 95.5 282 ILE A C 1
ATOM 1987 O O . ILE A 1 282 ? -5.809 12.211 -9.172 1 95.5 282 ILE A O 1
ATOM 1991 N N . LEU A 1 283 ? -6.102 13.32 -7.281 1 95.88 283 LEU A N 1
ATOM 1992 C CA . LEU A 1 283 ? -5.195 14.391 -7.676 1 95.88 283 LEU A CA 1
ATOM 1993 C C . LEU A 1 283 ? -3.752 14.039 -7.328 1 95.88 283 LEU A C 1
ATOM 1995 O O . LEU A 1 283 ? -2.838 14.297 -8.117 1 95.88 283 LEU A O 1
ATOM 1999 N N . GLY A 1 284 ? -3.637 13.469 -6.258 1 96.12 284 GLY A N 1
ATOM 2000 C CA . GLY A 1 284 ? -2.316 13.195 -5.715 1 96.12 284 GLY A CA 1
ATOM 2001 C C . GLY A 1 284 ? -1.573 12.109 -6.469 1 96.12 284 GLY A C 1
ATOM 2002 O O . GLY A 1 284 ? -0.361 12.203 -6.672 1 96.12 284 GLY A O 1
ATOM 2003 N N . ALA A 1 285 ? -2.287 11.07 -6.879 1 94.94 285 ALA A N 1
ATOM 2004 C CA . ALA A 1 285 ? -1.647 9.93 -7.535 1 94.94 285 ALA A CA 1
ATOM 2005 C C . ALA A 1 285 ? -1.021 10.344 -8.867 1 94.94 285 ALA A C 1
ATOM 2007 O O . ALA A 1 285 ? 0.151 10.055 -9.117 1 94.94 285 ALA A O 1
ATOM 2008 N N . PRO A 1 286 ? -1.695 11.016 -9.75 1 93.56 286 PRO A N 1
ATOM 2009 C CA . PRO A 1 286 ? -1.053 11.508 -10.977 1 93.56 286 PRO A CA 1
ATOM 2010 C C . PRO A 1 286 ? 0.093 12.477 -10.688 1 93.56 286 PRO A C 1
ATOM 2012 O O . PRO A 1 286 ? 1.103 12.469 -11.398 1 93.56 286 PRO A O 1
ATOM 2015 N N . PHE A 1 287 ? -0.077 13.305 -9.711 1 93.75 287 PHE A N 1
ATOM 2016 C CA . PHE A 1 287 ? 1.001 14.203 -9.305 1 93.75 287 PHE A CA 1
ATOM 2017 C C . PHE A 1 287 ? 2.242 13.414 -8.914 1 93.75 287 PHE A C 1
ATOM 2019 O O . PHE A 1 287 ? 3.359 13.773 -9.289 1 93.75 287 PHE A O 1
ATOM 2026 N N . PHE A 1 288 ? 1.999 12.398 -8.156 1 91.62 288 PHE A N 1
ATOM 2027 C CA . PHE A 1 288 ? 3.104 11.539 -7.742 1 91.62 288 PHE A CA 1
ATOM 2028 C C . PHE A 1 288 ? 3.812 10.945 -8.953 1 91.62 288 PHE A C 1
ATOM 2030 O O . PHE A 1 288 ? 5.043 10.914 -9.008 1 91.62 288 PHE A O 1
ATOM 2037 N N . LEU A 1 289 ? 3.07 10.43 -9.805 1 87.5 289 LEU A N 1
ATOM 2038 C CA . LEU A 1 289 ? 3.656 9.906 -11.031 1 87.5 289 LEU A CA 1
ATOM 2039 C C . LEU A 1 289 ? 4.461 10.984 -11.758 1 87.5 289 LEU A C 1
ATOM 2041 O O . LEU A 1 289 ? 5.578 10.727 -12.211 1 87.5 289 LEU A O 1
ATOM 2045 N N . TRP A 1 290 ? 3.938 12.102 -11.844 1 88.75 290 TRP A N 1
ATOM 2046 C CA . TRP A 1 290 ? 4.617 13.227 -12.469 1 88.75 290 TRP A CA 1
ATOM 2047 C C . TRP A 1 290 ? 5.926 13.547 -11.758 1 88.75 290 TRP A C 1
ATOM 2049 O O . TRP A 1 290 ? 6.957 13.766 -12.398 1 88.75 290 TRP A O 1
ATOM 2059 N N . LEU A 1 291 ? 5.898 13.562 -10.469 1 87.62 291 LEU A N 1
ATOM 2060 C CA . LEU A 1 291 ? 7.082 13.844 -9.656 1 87.62 291 LEU A CA 1
ATOM 2061 C C . LEU A 1 291 ? 8.164 12.805 -9.898 1 87.62 291 LEU A C 1
ATOM 2063 O O . LEU A 1 291 ? 9.344 13.148 -10.039 1 87.62 291 LEU A O 1
ATOM 2067 N N . VAL A 1 292 ? 7.754 11.586 -9.906 1 83 292 VAL A N 1
ATOM 2068 C CA . VAL A 1 292 ? 8.688 10.492 -10.117 1 83 292 VAL A CA 1
ATOM 2069 C C . VAL A 1 292 ? 9.352 10.633 -11.484 1 83 292 VAL A C 1
ATOM 2071 O O . VAL A 1 292 ? 10.555 10.406 -11.625 1 83 292 VAL A O 1
ATOM 2074 N N . LEU A 1 293 ? 8.625 11.055 -12.477 1 80.44 293 LEU A N 1
ATOM 2075 C CA . LEU A 1 293 ? 9.141 11.211 -13.836 1 80.44 293 LEU A CA 1
ATOM 2076 C C . LEU A 1 293 ? 10.062 12.414 -13.93 1 80.44 293 LEU A C 1
ATOM 2078 O O . LEU A 1 293 ? 11.031 12.398 -14.695 1 80.44 293 LEU A O 1
ATOM 2082 N N . HIS A 1 294 ? 9.844 13.336 -13.117 1 80 294 HIS A N 1
ATOM 2083 C CA . HIS A 1 294 ? 10.625 14.562 -13.203 1 80 294 HIS A CA 1
ATOM 2084 C C . HIS A 1 294 ? 11.898 14.453 -12.367 1 80 294 HIS A C 1
ATOM 2086 O O . HIS A 1 294 ? 12.938 15.008 -12.742 1 80 294 HIS A O 1
ATOM 2092 N N . VAL A 1 295 ? 11.766 13.922 -11.195 1 72.56 295 VAL A N 1
ATOM 2093 C CA . VAL A 1 295 ? 12.938 13.75 -10.352 1 72.56 295 VAL A CA 1
ATOM 2094 C C . VAL A 1 295 ? 13.977 12.898 -11.07 1 72.56 295 VAL A C 1
ATOM 2096 O O . VAL A 1 295 ? 15.18 13.133 -10.953 1 72.56 295 VAL A O 1
ATOM 2099 N N . ARG A 1 296 ? 13.547 11.984 -11.758 1 66.44 296 ARG A N 1
ATOM 2100 C CA . ARG A 1 296 ? 14.438 11.141 -12.547 1 66.44 296 ARG A CA 1
ATOM 2101 C C . ARG A 1 296 ? 15.227 11.969 -13.555 1 66.44 296 ARG A C 1
ATOM 2103 O O . ARG A 1 296 ? 16.391 11.664 -13.844 1 66.44 296 ARG A O 1
ATOM 2110 N N . ARG A 1 297 ? 14.602 12.875 -14.086 1 62.59 297 ARG A N 1
ATOM 2111 C CA . ARG A 1 297 ? 15.25 13.664 -15.133 1 62.59 297 ARG A CA 1
ATOM 2112 C C . ARG A 1 297 ? 16.312 14.578 -14.547 1 62.59 297 ARG A C 1
ATOM 2114 O O . ARG A 1 297 ? 17.25 14.977 -15.25 1 62.59 297 ARG A O 1
ATOM 2121 N N . THR A 1 298 ? 16.188 14.734 -13.25 1 55.41 298 THR A N 1
ATOM 2122 C CA . THR A 1 298 ? 17.109 15.688 -12.656 1 55.41 298 THR A CA 1
ATOM 2123 C C . THR A 1 298 ? 18.156 14.969 -11.812 1 55.41 298 THR A C 1
ATOM 2125 O O . THR A 1 298 ? 19.062 15.602 -11.258 1 55.41 298 THR A O 1
ATOM 2128 N N . ALA A 1 299 ? 17.969 13.75 -11.57 1 52.91 299 ALA A N 1
ATOM 2129 C CA . ALA A 1 299 ? 19 13.008 -10.852 1 52.91 299 ALA A CA 1
ATOM 2130 C C . ALA A 1 299 ? 20.297 12.922 -11.672 1 52.91 299 ALA A C 1
ATOM 2132 O O . ALA A 1 299 ? 20.25 12.602 -12.867 1 52.91 299 ALA A O 1
ATOM 2133 N N . PRO A 1 300 ? 21.453 13.445 -11.172 1 46.31 300 PRO A N 1
ATOM 2134 C CA . PRO A 1 300 ? 22.703 13.445 -11.945 1 46.31 300 PRO A CA 1
ATOM 2135 C C . PRO A 1 300 ? 23.094 12.047 -12.422 1 46.31 300 PRO A C 1
ATOM 2137 O O . PRO A 1 300 ? 22.688 11.047 -11.812 1 46.31 300 PRO A O 1
ATOM 2140 N N . MET B 1 1 ? -11.727 -36.281 1.316 1 48.66 1 MET B N 1
ATOM 2141 C CA . MET B 1 1 ? -11.562 -37.438 0.449 1 48.66 1 MET B CA 1
ATOM 2142 C C . MET B 1 1 ? -10.117 -37.938 0.459 1 48.66 1 MET B C 1
ATOM 2144 O O . MET B 1 1 ? -9.188 -37.125 0.376 1 48.66 1 MET B O 1
ATOM 2148 N N . SER B 1 2 ? -9.906 -39.062 0.794 1 56.75 2 SER B N 1
ATOM 2149 C CA . SER B 1 2 ? -8.578 -39.688 0.87 1 56.75 2 SER B CA 1
ATOM 2150 C C . SER B 1 2 ? -7.895 -39.688 -0.496 1 56.75 2 SER B C 1
ATOM 2152 O O . SER B 1 2 ? -8.57 -39.656 -1.529 1 56.75 2 SER B O 1
ATOM 2154 N N . PRO B 1 3 ? -6.633 -39.531 -0.506 1 61.38 3 PRO B N 1
ATOM 2155 C CA . PRO B 1 3 ? -5.926 -39.594 -1.787 1 61.38 3 PRO B CA 1
ATOM 2156 C C . PRO B 1 3 ? -6.371 -40.781 -2.645 1 61.38 3 PRO B C 1
ATOM 2158 O O . PRO B 1 3 ? -6.477 -40.656 -3.867 1 61.38 3 PRO B O 1
ATOM 2161 N N . GLY B 1 4 ? -6.527 -41.875 -2.035 1 56.03 4 GLY B N 1
ATOM 2162 C CA . GLY B 1 4 ? -6.977 -43.062 -2.738 1 56.03 4 GLY B CA 1
ATOM 2163 C C . GLY B 1 4 ? -8.336 -42.906 -3.383 1 56.03 4 GLY B C 1
ATOM 2164 O O . GLY B 1 4 ? -8.555 -43.344 -4.516 1 56.03 4 GLY B O 1
ATOM 2165 N N . GLN B 1 5 ? -9.188 -42.281 -2.633 1 57.84 5 GLN B N 1
ATOM 2166 C CA . GLN B 1 5 ? -10.523 -42.062 -3.166 1 57.84 5 GLN B CA 1
ATOM 2167 C C . GLN B 1 5 ? -10.508 -41.062 -4.316 1 57.84 5 GLN B C 1
ATOM 2169 O O . GLN B 1 5 ? -11.273 -41.188 -5.273 1 57.84 5 GLN B O 1
ATOM 2174 N N . ALA B 1 6 ? -9.57 -40.188 -4.32 1 60.28 6 ALA B N 1
ATOM 2175 C CA . ALA B 1 6 ? -9.422 -39.188 -5.375 1 60.28 6 ALA B CA 1
ATOM 2176 C C . ALA B 1 6 ? -8.945 -39.844 -6.672 1 60.28 6 ALA B C 1
ATOM 2178 O O . ALA B 1 6 ? -9.438 -39.531 -7.754 1 60.28 6 ALA B O 1
ATOM 2179 N N . ILE B 1 7 ? -7.973 -40.781 -6.598 1 59.69 7 ILE B N 1
ATOM 2180 C CA . ILE B 1 7 ? -7.449 -41.5 -7.762 1 59.69 7 ILE B CA 1
ATOM 2181 C C . ILE B 1 7 ? -8.539 -42.375 -8.359 1 59.69 7 ILE B C 1
ATOM 2183 O O . ILE B 1 7 ? -8.688 -42.438 -9.586 1 59.69 7 ILE B O 1
ATOM 2187 N N . GLN B 1 8 ? -9.273 -43.031 -7.512 1 57.34 8 GLN B N 1
ATOM 2188 C CA . GLN B 1 8 ? -10.359 -43.906 -7.984 1 57.34 8 GLN B CA 1
ATOM 2189 C C . GLN B 1 8 ? -11.461 -43.094 -8.641 1 57.34 8 GLN B C 1
ATOM 2191 O O . GLN B 1 8 ? -12.047 -43.5 -9.641 1 57.34 8 GLN B O 1
ATOM 2196 N N . ALA B 1 9 ? -11.734 -41.969 -8.039 1 57.47 9 ALA B N 1
ATOM 2197 C CA . ALA B 1 9 ? -12.766 -41.094 -8.602 1 57.47 9 ALA B CA 1
ATOM 2198 C C . ALA B 1 9 ? -12.32 -40.531 -9.945 1 57.47 9 ALA B C 1
ATOM 2200 O O . ALA B 1 9 ? -13.141 -40.312 -10.836 1 57.47 9 ALA B O 1
ATOM 2201 N N . LEU B 1 10 ? -10.984 -40.219 -10.031 1 57.78 10 LEU B N 1
ATOM 2202 C CA . LEU B 1 10 ? -10.438 -39.781 -11.305 1 57.78 10 LEU B CA 1
ATOM 2203 C C . LEU B 1 10 ? -10.578 -40.875 -12.375 1 57.78 10 LEU B C 1
ATOM 2205 O O . LEU B 1 10 ? -10.812 -40.562 -13.547 1 57.78 10 LEU B O 1
ATOM 2209 N N . ALA B 1 11 ? -10.375 -42.156 -12.039 1 57.12 11 ALA B N 1
ATOM 2210 C CA . ALA B 1 11 ? -10.43 -43.312 -12.93 1 57.12 11 ALA B CA 1
ATOM 2211 C C . ALA B 1 11 ? -11.867 -43.781 -13.148 1 57.12 11 ALA B C 1
ATOM 2213 O O . ALA B 1 11 ? -12.141 -44.562 -14.055 1 57.12 11 ALA B O 1
ATOM 2214 N N . ALA B 1 12 ? -12.688 -43.562 -12.031 1 55.5 12 ALA B N 1
ATOM 2215 C CA . ALA B 1 12 ? -14.023 -44.125 -12.156 1 55.5 12 ALA B CA 1
ATOM 2216 C C . ALA B 1 12 ? -14.836 -43.406 -13.227 1 55.5 12 ALA B C 1
ATOM 2218 O O . ALA B 1 12 ? -14.5 -42.281 -13.617 1 55.5 12 ALA B O 1
ATOM 2219 N N . SER B 1 13 ? -15.906 -43.969 -13.633 1 56.34 13 SER B N 1
ATOM 2220 C CA . SER B 1 13 ? -16.844 -43.594 -14.695 1 56.34 13 SER B CA 1
ATOM 2221 C C . SER B 1 13 ? -17.391 -42.188 -14.477 1 56.34 13 SER B C 1
ATOM 2223 O O . SER B 1 13 ? -17.672 -41.812 -13.344 1 56.34 13 SER B O 1
ATOM 2225 N N . HIS B 1 14 ? -17.141 -41.156 -15.547 1 61.62 14 HIS B N 1
ATOM 2226 C CA . HIS B 1 14 ? -17.469 -39.781 -15.789 1 61.62 14 HIS B CA 1
ATOM 2227 C C . HIS B 1 14 ? -18.812 -39.406 -15.156 1 61.62 14 HIS B C 1
ATOM 2229 O O . HIS B 1 14 ? -19.156 -38.219 -15.047 1 61.62 14 HIS B O 1
ATOM 2235 N N . GLU B 1 15 ? -19.547 -40.5 -14.797 1 62.91 15 GLU B N 1
ATOM 2236 C CA . GLU B 1 15 ? -20.969 -40.219 -14.602 1 62.91 15 GLU B CA 1
ATOM 2237 C C . GLU B 1 15 ? -21.266 -39.875 -13.148 1 62.91 15 GLU B C 1
ATOM 2239 O O . GLU B 1 15 ? -22.391 -39.469 -12.812 1 62.91 15 GLU B O 1
ATOM 2244 N N . THR B 1 16 ? -20.344 -40.062 -12.266 1 71.38 16 THR B N 1
ATOM 2245 C CA . THR B 1 16 ? -20.812 -39.844 -10.898 1 71.38 16 THR B CA 1
ATOM 2246 C C . THR B 1 16 ? -20.547 -38.375 -10.477 1 71.38 16 THR B C 1
ATOM 2248 O O . THR B 1 16 ? -19.656 -37.75 -11 1 71.38 16 THR B O 1
ATOM 2251 N N . LEU B 1 17 ? -21.516 -37.781 -9.781 1 75.44 17 LEU B N 1
ATOM 2252 C CA . LEU B 1 17 ? -21.453 -36.438 -9.227 1 75.44 17 LEU B CA 1
ATOM 2253 C C . LEU B 1 17 ? -20.094 -36.188 -8.578 1 75.44 17 LEU B C 1
ATOM 2255 O O . LEU B 1 17 ? -19.516 -35.094 -8.727 1 75.44 17 LEU B O 1
ATOM 2259 N N . ASP B 1 18 ? -19.609 -37.219 -7.957 1 73.81 18 ASP B N 1
ATOM 2260 C CA . ASP B 1 18 ? -18.328 -37.062 -7.262 1 73.81 18 ASP B CA 1
ATOM 2261 C C . ASP B 1 18 ? -17.188 -36.844 -8.258 1 73.81 18 ASP B C 1
ATOM 2263 O O . ASP B 1 18 ? -16.281 -36.062 -8.008 1 73.81 18 ASP B O 1
ATOM 2267 N N . HIS B 1 19 ? -17.281 -37.625 -9.312 1 73.88 19 HIS B N 1
ATOM 2268 C CA . HIS B 1 19 ? -16.25 -37.469 -10.344 1 73.88 19 HIS B CA 1
ATOM 2269 C C . HIS B 1 19 ? -16.297 -36.094 -10.984 1 73.88 19 HIS B C 1
ATOM 2271 O O . HIS B 1 19 ? -15.258 -35.469 -11.219 1 73.88 19 HIS B O 1
ATOM 2277 N N . LEU B 1 20 ? -17.516 -35.656 -11.141 1 74.25 20 LEU B N 1
ATOM 2278 C CA . LEU B 1 20 ? -17.688 -34.344 -11.758 1 74.25 20 LEU B CA 1
ATOM 2279 C C . LEU B 1 20 ? -17.141 -33.25 -10.859 1 74.25 20 LEU B C 1
ATOM 2281 O O . LEU B 1 20 ? -16.484 -32.312 -11.344 1 74.25 20 LEU B O 1
ATOM 2285 N N . ILE B 1 21 ? -17.406 -33.375 -9.625 1 78.56 21 ILE B N 1
ATOM 2286 C CA . ILE B 1 21 ? -16.922 -32.375 -8.672 1 78.56 21 ILE B CA 1
ATOM 2287 C C . ILE B 1 21 ? -15.406 -32.406 -8.617 1 78.56 21 ILE B C 1
ATOM 2289 O O . ILE B 1 21 ? -14.758 -31.344 -8.609 1 78.56 21 ILE B O 1
ATOM 2293 N N . LEU B 1 22 ? -14.844 -33.562 -8.578 1 79.38 22 LEU B N 1
ATOM 2294 C CA . LEU B 1 22 ? -13.398 -33.688 -8.5 1 79.38 22 LEU B CA 1
ATOM 2295 C C . LEU B 1 22 ? -12.727 -33.125 -9.742 1 79.38 22 LEU B C 1
ATOM 2297 O O . LEU B 1 22 ? -11.789 -32.312 -9.633 1 79.38 22 LEU B O 1
ATOM 2301 N N . VAL B 1 23 ? -13.203 -33.438 -10.898 1 81.88 23 VAL B N 1
ATOM 2302 C CA . VAL B 1 23 ? -12.523 -33.094 -12.148 1 81.88 23 VAL B CA 1
ATOM 2303 C C . VAL B 1 23 ? -12.867 -31.656 -12.547 1 81.88 23 VAL B C 1
ATOM 2305 O O . VAL B 1 23 ? -12.016 -30.938 -13.07 1 81.88 23 VAL B O 1
ATOM 2308 N N . GLU B 1 24 ? -14.07 -31.219 -12.219 1 83.19 24 GLU B N 1
ATOM 2309 C CA . GLU B 1 24 ? -14.523 -29.938 -12.742 1 83.19 24 GLU B CA 1
ATOM 2310 C C . GLU B 1 24 ? -14.352 -28.828 -11.711 1 83.19 24 GLU B C 1
ATOM 2312 O O . GLU B 1 24 ? -14.336 -27.656 -12.055 1 83.19 24 GLU B O 1
ATOM 2317 N N . VAL B 1 25 ? -14.195 -29.188 -10.516 1 84.25 25 VAL B N 1
ATOM 2318 C CA . VAL B 1 25 ? -14.133 -28.156 -9.484 1 84.25 25 VAL B CA 1
ATOM 2319 C C . VAL B 1 25 ? -12.805 -28.266 -8.727 1 84.25 25 VAL B C 1
ATOM 2321 O O . VAL B 1 25 ? -12.031 -27.297 -8.68 1 84.25 25 VAL B O 1
ATOM 2324 N N . ARG B 1 26 ? -12.375 -29.422 -8.289 1 90.19 26 ARG B N 1
ATOM 2325 C CA . ARG B 1 26 ? -11.227 -29.562 -7.406 1 90.19 26 ARG B CA 1
ATOM 2326 C C . ARG B 1 26 ? -9.922 -29.531 -8.195 1 90.19 26 ARG B C 1
ATOM 2328 O O . ARG B 1 26 ? -8.938 -28.938 -7.75 1 90.19 26 ARG B O 1
ATOM 2335 N N . LEU B 1 27 ? -9.945 -30.172 -9.344 1 93.69 27 LEU B N 1
ATOM 2336 C CA . LEU B 1 27 ? -8.711 -30.297 -10.109 1 93.69 27 LEU B CA 1
ATOM 2337 C C . LEU B 1 27 ? -8.281 -28.953 -10.672 1 93.69 27 LEU B C 1
ATOM 2339 O O . LEU B 1 27 ? -7.109 -28.578 -10.562 1 93.69 27 LEU B O 1
ATOM 2343 N N . PRO B 1 28 ? -9.188 -28.188 -11.305 1 95.31 28 PRO B N 1
ATOM 2344 C CA . PRO B 1 28 ? -8.75 -26.875 -11.797 1 95.31 28 PRO B CA 1
ATOM 2345 C C . PRO B 1 28 ? -8.25 -25.969 -10.68 1 95.31 28 PRO B C 1
ATOM 2347 O O . PRO B 1 28 ? -7.281 -25.219 -10.875 1 95.31 28 PRO B O 1
ATOM 2350 N N . ARG B 1 29 ? -8.898 -26.047 -9.562 1 96.06 29 ARG B N 1
ATOM 2351 C CA . ARG B 1 29 ? -8.484 -25.25 -8.414 1 96.06 29 ARG B CA 1
ATOM 2352 C C . ARG B 1 29 ? -7.086 -25.641 -7.949 1 96.06 29 ARG B C 1
ATOM 2354 O O . ARG B 1 29 ? -6.262 -24.766 -7.652 1 96.06 29 ARG B O 1
ATOM 2361 N N . MET B 1 30 ? -6.781 -26.906 -7.949 1 96.81 30 MET B N 1
ATOM 2362 C CA . MET B 1 30 ? -5.465 -27.391 -7.547 1 96.81 30 MET B CA 1
ATOM 2363 C C . MET B 1 30 ? -4.398 -26.969 -8.555 1 96.81 30 MET B C 1
ATOM 2365 O O . MET B 1 30 ? -3.318 -26.516 -8.172 1 96.81 30 MET B O 1
ATOM 2369 N N . VAL B 1 31 ? -4.719 -27.125 -9.789 1 97.94 31 VAL B N 1
ATOM 2370 C CA . VAL B 1 31 ? -3.777 -26.766 -10.852 1 97.94 31 VAL B CA 1
ATOM 2371 C C . VAL B 1 31 ? -3.479 -25.281 -10.781 1 97.94 31 VAL B C 1
ATOM 2373 O O . VAL B 1 31 ? -2.318 -24.859 -10.875 1 97.94 31 VAL B O 1
ATOM 2376 N N . LEU B 1 32 ? -4.496 -24.531 -10.555 1 98.06 32 LEU B N 1
ATOM 2377 C CA . LEU B 1 32 ? -4.316 -23.078 -10.469 1 98.06 32 LEU B CA 1
ATOM 2378 C C . LEU B 1 32 ? -3.492 -22.703 -9.242 1 98.06 32 LEU B C 1
ATOM 2380 O O . LEU B 1 32 ? -2.654 -21.797 -9.305 1 98.06 32 LEU B O 1
ATOM 2384 N N . ALA B 1 33 ? -3.768 -23.375 -8.125 1 98.5 33 ALA B N 1
ATOM 2385 C CA . ALA B 1 33 ? -2.98 -23.109 -6.922 1 98.5 33 ALA B CA 1
ATOM 2386 C C . ALA B 1 33 ? -1.492 -23.328 -7.184 1 98.5 33 ALA B C 1
ATOM 2388 O O . ALA B 1 33 ? -0.665 -22.5 -6.785 1 98.5 33 ALA B O 1
ATOM 2389 N N . LEU B 1 34 ? -1.155 -24.359 -7.879 1 98.69 34 LEU B N 1
ATOM 2390 C CA . LEU B 1 34 ? 0.233 -24.688 -8.18 1 98.69 34 LEU B CA 1
ATOM 2391 C C . LEU B 1 34 ? 0.839 -23.672 -9.141 1 98.69 34 LEU B C 1
ATOM 2393 O O . LEU B 1 34 ? 1.959 -23.203 -8.93 1 98.69 34 LEU B O 1
ATOM 2397 N N . LEU B 1 35 ? 0.085 -23.344 -10.172 1 98.81 35 LEU B N 1
ATOM 2398 C CA . LEU B 1 35 ? 0.569 -22.391 -11.172 1 98.81 35 LEU B CA 1
ATOM 2399 C C . LEU B 1 35 ? 0.779 -21.016 -10.547 1 98.81 35 LEU B C 1
ATOM 2401 O O . LEU B 1 35 ? 1.833 -20.406 -10.734 1 98.81 35 LEU B O 1
ATOM 2405 N N . VAL B 1 36 ? -0.221 -20.562 -9.773 1 98.69 36 VAL B N 1
ATOM 2406 C CA . VAL B 1 36 ? -0.18 -19.234 -9.164 1 98.69 36 VAL B CA 1
ATOM 2407 C C . VAL B 1 36 ? 0.931 -19.172 -8.117 1 98.69 36 VAL B C 1
ATOM 2409 O O . VAL B 1 36 ? 1.758 -18.266 -8.125 1 98.69 36 VAL B O 1
ATOM 2412 N N . GLY B 1 37 ? 0.974 -20.172 -7.25 1 98.81 37 GLY B N 1
ATOM 2413 C CA . GLY B 1 37 ? 2.035 -20.203 -6.254 1 98.81 37 GLY B CA 1
ATOM 2414 C C . GLY B 1 37 ? 3.42 -20.297 -6.863 1 98.81 37 GLY B C 1
ATOM 2415 O O . GLY B 1 37 ? 4.355 -19.656 -6.391 1 98.81 37 GLY B O 1
ATOM 2416 N N . GLY B 1 38 ? 3.502 -21.078 -7.867 1 98.88 38 GLY B N 1
ATOM 2417 C CA . GLY B 1 38 ? 4.781 -21.25 -8.539 1 98.88 38 GLY B CA 1
ATOM 2418 C C . GLY B 1 38 ? 5.305 -19.969 -9.156 1 98.88 38 GLY B C 1
ATOM 2419 O O . GLY B 1 38 ? 6.477 -19.625 -8.992 1 98.88 38 GLY B O 1
ATOM 2420 N N . ILE B 1 39 ? 4.465 -19.297 -9.891 1 98.88 39 ILE B N 1
ATOM 2421 C CA . ILE B 1 39 ? 4.906 -18.094 -10.586 1 98.88 39 ILE B CA 1
ATOM 2422 C C . ILE B 1 39 ? 5.219 -17 -9.57 1 98.88 39 ILE B C 1
ATOM 2424 O O . ILE B 1 39 ? 6.137 -16.203 -9.773 1 98.88 39 ILE B O 1
ATOM 2428 N N . LEU B 1 40 ? 4.445 -16.938 -8.469 1 98.56 40 LEU B N 1
ATOM 2429 C CA . LEU B 1 40 ? 4.727 -15.953 -7.43 1 98.56 40 LEU B CA 1
ATOM 2430 C C . LEU B 1 40 ? 6.078 -16.234 -6.773 1 98.56 40 LEU B C 1
ATOM 2432 O O . LEU B 1 40 ? 6.875 -15.312 -6.57 1 98.56 40 LEU B O 1
ATOM 2436 N N . GLY B 1 41 ? 6.344 -17.453 -6.473 1 98.75 41 GLY B N 1
ATOM 2437 C CA . GLY B 1 41 ? 7.637 -17.812 -5.91 1 98.75 41 GLY B CA 1
ATOM 2438 C C . GLY B 1 41 ? 8.797 -17.547 -6.855 1 98.75 41 GLY B C 1
ATOM 2439 O O . GLY B 1 41 ? 9.82 -17 -6.449 1 98.75 41 GLY B O 1
ATOM 2440 N N . LEU B 1 42 ? 8.602 -17.922 -8.086 1 98.81 42 LEU B N 1
ATOM 2441 C CA . LEU B 1 42 ? 9.633 -17.75 -9.102 1 98.81 42 LEU B CA 1
ATOM 2442 C C . LEU B 1 42 ? 9.922 -16.266 -9.328 1 98.81 42 LEU B C 1
ATOM 2444 O O . LEU B 1 42 ? 11.086 -15.852 -9.352 1 98.81 42 LEU B O 1
ATOM 2448 N N . SER B 1 43 ? 8.891 -15.508 -9.508 1 98.44 43 SER B N 1
ATOM 2449 C CA . SER B 1 43 ? 9.062 -14.078 -9.734 1 98.44 43 SER B CA 1
ATOM 2450 C C . SER B 1 43 ? 9.711 -13.398 -8.531 1 98.44 43 SER B C 1
ATOM 2452 O O . SER B 1 43 ? 10.531 -12.492 -8.688 1 98.44 43 SER B O 1
ATOM 2454 N N . GLY B 1 44 ? 9.305 -13.828 -7.348 1 97.69 44 GLY B N 1
ATOM 2455 C CA . GLY B 1 44 ? 9.953 -13.312 -6.152 1 97.69 44 GLY B CA 1
ATOM 2456 C C . GLY B 1 44 ? 11.453 -13.547 -6.141 1 97.69 44 GLY B C 1
ATOM 2457 O O . GLY B 1 44 ? 12.227 -12.633 -5.863 1 97.69 44 GLY B O 1
ATOM 2458 N N . ALA B 1 45 ? 11.875 -14.695 -6.469 1 98.31 45 ALA B N 1
ATOM 2459 C CA . ALA B 1 45 ? 13.289 -15.039 -6.5 1 98.31 45 ALA B CA 1
ATOM 2460 C C . ALA B 1 45 ? 14.039 -14.195 -7.527 1 98.31 45 ALA B C 1
ATOM 2462 O O . ALA B 1 45 ? 15.133 -13.695 -7.25 1 98.31 45 ALA B O 1
ATOM 2463 N N . VAL B 1 46 ? 13.461 -14.039 -8.648 1 98 46 VAL B N 1
ATOM 2464 C CA . VAL B 1 46 ? 14.109 -13.289 -9.727 1 98 46 VAL B CA 1
ATOM 2465 C C . VAL B 1 46 ? 14.258 -11.828 -9.312 1 98 46 VAL B C 1
ATOM 2467 O O . VAL B 1 46 ? 15.328 -11.242 -9.477 1 98 46 VAL B O 1
ATOM 2470 N N . LEU B 1 47 ? 13.219 -11.297 -8.773 1 95.31 47 LEU B N 1
ATOM 2471 C CA . LEU B 1 47 ? 13.25 -9.883 -8.422 1 95.31 47 LEU B CA 1
ATOM 2472 C C . LEU B 1 47 ? 14.211 -9.633 -7.262 1 95.31 47 LEU B C 1
ATOM 2474 O O . LEU B 1 47 ? 14.906 -8.617 -7.234 1 95.31 47 LEU B O 1
ATOM 2478 N N . GLN B 1 48 ? 14.195 -10.508 -6.293 1 95.31 48 GLN B N 1
ATOM 2479 C CA . GLN B 1 48 ? 15.156 -10.367 -5.199 1 95.31 48 GLN B CA 1
ATOM 2480 C C . GLN B 1 48 ? 16.594 -10.414 -5.719 1 95.31 48 GLN B C 1
ATOM 2482 O O . GLN B 1 48 ? 17.438 -9.664 -5.246 1 95.31 48 GLN B O 1
ATOM 2487 N N . GLY B 1 49 ? 16.859 -11.266 -6.656 1 94.44 49 GLY B N 1
ATOM 2488 C CA . GLY B 1 49 ? 18.188 -11.352 -7.258 1 94.44 49 GLY B CA 1
ATOM 2489 C C . GLY B 1 49 ? 18.531 -10.148 -8.117 1 94.44 49 GLY B C 1
ATOM 2490 O O . GLY B 1 49 ? 19.625 -9.602 -8.023 1 94.44 49 GLY B O 1
ATOM 2491 N N . LEU B 1 50 ? 17.609 -9.758 -8.867 1 92.94 50 LEU B N 1
ATOM 2492 C CA . LEU B 1 50 ? 17.828 -8.648 -9.789 1 92.94 50 LEU B CA 1
ATOM 2493 C C . LEU B 1 50 ? 18.062 -7.348 -9.023 1 92.94 50 LEU B C 1
ATOM 2495 O O . LEU B 1 50 ? 18.922 -6.555 -9.391 1 92.94 50 LEU B O 1
ATOM 2499 N N . LEU B 1 51 ? 17.297 -7.184 -7.984 1 89.75 51 LEU B N 1
ATOM 2500 C CA . LEU B 1 51 ? 17.375 -5.945 -7.215 1 89.75 51 LEU B CA 1
ATOM 2501 C C . LEU B 1 51 ? 18.359 -6.078 -6.062 1 89.75 51 LEU B C 1
ATOM 2503 O O . LEU B 1 51 ? 18.625 -5.109 -5.348 1 89.75 51 LEU B O 1
ATOM 2507 N N . ARG B 1 52 ? 19 -7.191 -5.914 1 91.12 52 ARG B N 1
ATOM 2508 C CA . ARG B 1 52 ? 19.906 -7.48 -4.809 1 91.12 52 ARG B CA 1
ATOM 2509 C C . ARG B 1 52 ? 19.328 -7.02 -3.479 1 91.12 52 ARG B C 1
ATOM 2511 O O . ARG B 1 52 ? 20 -6.359 -2.688 1 91.12 52 ARG B O 1
ATOM 2518 N N . ASN B 1 53 ? 18.016 -7.344 -3.324 1 89.88 53 ASN B N 1
ATOM 2519 C CA . ASN B 1 53 ? 17.219 -6.98 -2.158 1 89.88 53 ASN B CA 1
ATOM 2520 C C . ASN B 1 53 ? 16.328 -8.133 -1.699 1 89.88 53 ASN B C 1
ATOM 2522 O O . ASN B 1 53 ? 15.344 -8.461 -2.354 1 89.88 53 ASN B O 1
ATOM 2526 N N . PRO B 1 54 ? 16.625 -8.672 -0.573 1 91 54 PRO B N 1
ATOM 2527 C CA . PRO B 1 54 ? 15.891 -9.852 -0.117 1 91 54 PRO B CA 1
ATOM 2528 C C . PRO B 1 54 ? 14.445 -9.523 0.264 1 91 54 PRO B C 1
ATOM 2530 O O . PRO B 1 54 ? 13.641 -10.438 0.46 1 91 54 PRO B O 1
ATOM 2533 N N . LEU B 1 55 ? 14.078 -8.242 0.288 1 88.88 55 LEU B N 1
ATOM 2534 C CA . LEU B 1 55 ? 12.734 -7.848 0.678 1 88.88 55 LEU B CA 1
ATOM 2535 C C . LEU B 1 55 ? 11.867 -7.59 -0.549 1 88.88 55 LEU B C 1
ATOM 2537 O O . LEU B 1 55 ? 10.688 -7.254 -0.422 1 88.88 55 LEU B O 1
ATOM 2541 N N . ALA B 1 56 ? 12.406 -7.777 -1.699 1 90.12 56 ALA B N 1
ATOM 2542 C CA . ALA B 1 56 ? 11.68 -7.492 -2.932 1 90.12 56 ALA B CA 1
ATOM 2543 C C . ALA B 1 56 ? 10.578 -8.531 -3.168 1 90.12 56 ALA B C 1
ATOM 2545 O O . ALA B 1 56 ? 10.766 -9.711 -2.887 1 90.12 56 ALA B O 1
ATOM 2546 N N . GLU B 1 57 ? 9.43 -8.062 -3.646 1 90.56 57 GLU B N 1
ATOM 2547 C CA . GLU B 1 57 ? 8.305 -8.914 -4.02 1 90.56 57 GLU B CA 1
ATOM 2548 C C . GLU B 1 57 ? 7.664 -8.445 -5.324 1 90.56 57 GLU B C 1
ATOM 2550 O O . GLU B 1 57 ? 7.816 -7.281 -5.711 1 90.56 57 GLU B O 1
ATOM 2555 N N . PRO B 1 58 ? 6.984 -9.328 -5.98 1 87.69 58 PRO B N 1
ATOM 2556 C CA . PRO B 1 58 ? 6.469 -9 -7.312 1 87.69 58 PRO B CA 1
ATOM 2557 C C . PRO B 1 58 ? 5.496 -7.824 -7.293 1 87.69 58 PRO B C 1
ATOM 2559 O O . PRO B 1 58 ? 5.359 -7.113 -8.289 1 87.69 58 PRO B O 1
ATOM 2562 N N . GLY B 1 59 ? 4.844 -7.684 -6.285 1 83.56 59 GLY B N 1
ATOM 2563 C CA . GLY B 1 59 ? 3.906 -6.578 -6.188 1 83.56 59 GLY B CA 1
ATOM 2564 C C . GLY B 1 59 ? 4.566 -5.219 -6.336 1 83.56 59 GLY B C 1
ATOM 2565 O O . GLY B 1 59 ? 3.896 -4.227 -6.629 1 83.56 59 GLY B O 1
ATOM 2566 N N . LEU B 1 60 ? 5.828 -5.148 -6.172 1 76.25 60 LEU B N 1
ATOM 2567 C CA . LEU B 1 60 ? 6.598 -3.912 -6.227 1 76.25 60 LEU B CA 1
ATOM 2568 C C . LEU B 1 60 ? 6.508 -3.273 -7.605 1 76.25 60 LEU B C 1
ATOM 2570 O O . LEU B 1 60 ? 6.621 -2.053 -7.738 1 76.25 60 LEU B O 1
ATOM 2574 N N . LEU B 1 61 ? 6.23 -4.039 -8.594 1 85.5 61 LEU B N 1
ATOM 2575 C CA . LEU B 1 61 ? 6.215 -3.527 -9.961 1 85.5 61 LEU B CA 1
ATOM 2576 C C . LEU B 1 61 ? 4.844 -2.959 -10.305 1 85.5 61 LEU B C 1
ATOM 2578 O O . LEU B 1 61 ? 4.664 -2.381 -11.383 1 85.5 61 LEU B O 1
ATOM 2582 N N . GLY B 1 62 ? 3.883 -3.127 -9.414 1 91.62 62 GLY B N 1
ATOM 2583 C CA . GLY B 1 62 ? 2.566 -2.543 -9.617 1 91.62 62 GLY B CA 1
ATOM 2584 C C . GLY B 1 62 ? 1.662 -3.398 -10.484 1 91.62 62 GLY B C 1
ATOM 2585 O O . GLY B 1 62 ? 0.539 -3.002 -10.797 1 91.62 62 GLY B O 1
ATOM 2586 N N . VAL B 1 63 ? 2.123 -4.492 -10.891 1 93.12 63 VAL B N 1
ATOM 2587 C CA . VAL B 1 63 ? 1.385 -5.363 -11.797 1 93.12 63 VAL B CA 1
ATOM 2588 C C . VAL B 1 63 ? 0.087 -5.82 -11.141 1 93.12 63 VAL B C 1
ATOM 2590 O O . VAL B 1 63 ? -0.981 -5.77 -11.75 1 93.12 63 VAL B O 1
ATOM 2593 N N . SER B 1 64 ? 0.171 -6.188 -9.898 1 95.38 64 SER B N 1
ATOM 2594 C CA . SER B 1 64 ? -1.017 -6.633 -9.172 1 95.38 64 SER B CA 1
ATOM 2595 C C . SER B 1 64 ? -2.002 -5.484 -8.977 1 95.38 64 SER B C 1
ATOM 2597 O O . SER B 1 64 ? -3.217 -5.684 -9.047 1 95.38 64 SER B O 1
ATOM 2599 N N . SER B 1 65 ? -1.467 -4.285 -8.734 1 96.12 65 SER B N 1
ATOM 2600 C CA . SER B 1 65 ? -2.324 -3.117 -8.578 1 96.12 65 SER B CA 1
ATOM 2601 C C . SER B 1 65 ? -3.053 -2.791 -9.875 1 96.12 65 SER B C 1
ATOM 2603 O O . SER B 1 65 ? -4.242 -2.459 -9.867 1 96.12 65 SER B O 1
ATOM 2605 N N . GLY B 1 66 ? -2.318 -2.877 -10.953 1 96.62 66 GLY B N 1
ATOM 2606 C CA . GLY B 1 66 ? -2.951 -2.686 -12.242 1 96.62 66 GLY B CA 1
ATOM 2607 C C . GLY B 1 66 ? -4.043 -3.701 -12.531 1 96.62 66 GLY B C 1
ATOM 2608 O O . GLY B 1 66 ? -5.109 -3.348 -13.039 1 96.62 66 GLY B O 1
ATOM 2609 N N . ALA B 1 67 ? -3.744 -4.918 -12.219 1 97.25 67 ALA B N 1
ATOM 2610 C CA . ALA B 1 67 ? -4.738 -5.977 -12.383 1 97.25 67 ALA B CA 1
ATOM 2611 C C . ALA B 1 67 ? -5.977 -5.699 -11.539 1 97.25 67 ALA B C 1
ATOM 2613 O O . ALA B 1 67 ? -7.105 -5.875 -12.008 1 97.25 67 ALA B O 1
ATOM 2614 N N . SER B 1 68 ? -5.77 -5.27 -10.352 1 97.12 68 SER B N 1
ATOM 2615 C CA . SER B 1 68 ? -6.875 -4.957 -9.453 1 97.12 68 SER B CA 1
ATOM 2616 C C . SER B 1 68 ? -7.758 -3.852 -10.023 1 97.12 68 SER B C 1
ATOM 2618 O O . SER B 1 68 ? -8.984 -3.951 -9.992 1 97.12 68 SER B O 1
ATOM 2620 N N . LEU B 1 69 ? -7.109 -2.83 -10.516 1 97.31 69 LEU B N 1
ATOM 2621 C CA . LEU B 1 69 ? -7.887 -1.746 -11.109 1 97.31 69 LEU B CA 1
ATOM 2622 C C . LEU B 1 69 ? -8.695 -2.244 -12.297 1 97.31 69 LEU B C 1
ATOM 2624 O O . LEU B 1 69 ? -9.875 -1.9 -12.445 1 97.31 69 LEU B O 1
ATOM 2628 N N . GLY B 1 70 ? -8.094 -3.023 -13.141 1 97.44 70 GLY B N 1
ATOM 2629 C CA . GLY B 1 70 ? -8.812 -3.613 -14.258 1 97.44 70 GLY B CA 1
ATOM 2630 C C . GLY B 1 70 ? -10.016 -4.426 -13.828 1 97.44 70 GLY B C 1
ATOM 2631 O O . GLY B 1 70 ? -11.102 -4.285 -14.398 1 97.44 70 GLY B O 1
ATOM 2632 N N . ALA B 1 71 ? -9.844 -5.285 -12.844 1 96.81 71 ALA B N 1
ATOM 2633 C CA . ALA B 1 71 ? -10.938 -6.102 -12.312 1 96.81 71 ALA B CA 1
ATOM 2634 C C . ALA B 1 71 ? -12.055 -5.223 -11.758 1 96.81 71 ALA B C 1
ATOM 2636 O O . ALA B 1 71 ? -13.234 -5.484 -11.992 1 96.81 71 ALA B O 1
ATOM 2637 N N . VAL B 1 72 ? -11.688 -4.223 -11.062 1 96.69 72 VAL B N 1
ATOM 2638 C CA . VAL B 1 72 ? -12.648 -3.326 -10.422 1 96.69 72 VAL B CA 1
ATOM 2639 C C . VAL B 1 72 ? -13.461 -2.596 -11.492 1 96.69 72 VAL B C 1
ATOM 2641 O O . VAL B 1 72 ? -14.664 -2.406 -11.336 1 96.69 72 VAL B O 1
ATOM 2644 N N . ILE B 1 73 ? -12.836 -2.191 -12.57 1 95.69 73 ILE B N 1
ATOM 2645 C CA . ILE B 1 73 ? -13.539 -1.547 -13.68 1 95.69 73 ILE B CA 1
ATOM 2646 C C . ILE B 1 73 ? -14.578 -2.5 -14.25 1 95.69 73 ILE B C 1
ATOM 2648 O O . ILE B 1 73 ? -15.719 -2.1 -14.516 1 95.69 73 ILE B O 1
ATOM 2652 N N . ALA B 1 74 ? -14.227 -3.756 -14.398 1 95.25 74 ALA B N 1
ATOM 2653 C CA . ALA B 1 74 ? -15.156 -4.75 -14.93 1 95.25 74 ALA B CA 1
ATOM 2654 C C . ALA B 1 74 ? -16.344 -4.949 -13.992 1 95.25 74 ALA B C 1
ATOM 2656 O O . ALA B 1 74 ? -17.484 -5.023 -14.445 1 95.25 74 ALA B O 1
ATOM 2657 N N . ILE B 1 75 ? -16.078 -5.031 -12.719 1 92.75 75 ILE B N 1
ATOM 2658 C CA . ILE B 1 75 ? -17.125 -5.258 -11.734 1 92.75 75 ILE B CA 1
ATOM 2659 C C . ILE B 1 75 ? -18.016 -4.023 -11.633 1 92.75 75 ILE B C 1
ATOM 2661 O O . ILE B 1 75 ? -19.25 -4.133 -11.648 1 92.75 75 ILE B O 1
ATOM 2665 N N . TYR B 1 76 ? -17.406 -2.869 -11.602 1 92.19 76 TYR B N 1
ATOM 2666 C CA . TYR B 1 76 ? -18.109 -1.608 -11.414 1 92.19 76 TYR B CA 1
ATOM 2667 C C . TYR B 1 76 ? -19.094 -1.358 -12.555 1 92.19 76 TYR B C 1
ATOM 2669 O O . TYR B 1 76 ? -20.234 -0.975 -12.312 1 92.19 76 TYR B O 1
ATOM 2677 N N . TYR B 1 77 ? -18.703 -1.61 -13.789 1 91.75 77 TYR B N 1
ATOM 2678 C CA . TYR B 1 77 ? -19.547 -1.317 -14.938 1 91.75 77 TYR B CA 1
ATOM 2679 C C . TYR B 1 77 ? -20.453 -2.5 -15.266 1 91.75 77 TYR B C 1
ATOM 2681 O O . TYR B 1 77 ? -21.219 -2.453 -16.234 1 91.75 77 TYR B O 1
ATOM 2689 N N . GLY B 1 78 ? -20.312 -3.576 -14.484 1 89.5 78 GLY B N 1
ATOM 2690 C CA . GLY B 1 78 ? -21.234 -4.695 -14.602 1 89.5 78 GLY B CA 1
ATOM 2691 C C . GLY B 1 78 ? -20.844 -5.672 -15.695 1 89.5 78 GLY B C 1
ATOM 2692 O O . GLY B 1 78 ? -21.641 -6.547 -16.062 1 89.5 78 GLY B O 1
ATOM 2693 N N . PHE B 1 79 ? -19.625 -5.559 -16.234 1 89.12 79 PHE B N 1
ATOM 2694 C CA . PHE B 1 79 ? -19.188 -6.48 -17.266 1 89.12 79 PHE B CA 1
ATOM 2695 C C . PHE B 1 79 ? -19.047 -7.895 -16.719 1 89.12 79 PHE B C 1
ATOM 2697 O O . PHE B 1 79 ? -19.203 -8.867 -17.453 1 89.12 79 PHE B O 1
ATOM 2704 N N . SER B 1 80 ? -18.828 -8.008 -15.445 1 86 80 SER B N 1
ATOM 2705 C CA . SER B 1 80 ? -18.641 -9.297 -14.781 1 86 80 SER B CA 1
ATOM 2706 C C . SER B 1 80 ? -19.922 -10.109 -14.773 1 86 80 SER B C 1
ATOM 2708 O O . SER B 1 80 ? -19.875 -11.344 -14.766 1 86 80 SER B O 1
ATOM 2710 N N . ALA B 1 81 ? -21.016 -9.453 -14.75 1 83.88 81 ALA B N 1
ATOM 2711 C CA . ALA B 1 81 ? -22.312 -10.117 -14.758 1 83.88 81 ALA B CA 1
ATOM 2712 C C . ALA B 1 81 ? -22.688 -10.586 -16.156 1 83.88 81 ALA B C 1
ATOM 2714 O O . ALA B 1 81 ? -23.469 -11.523 -16.328 1 83.88 81 ALA B O 1
ATOM 2715 N N . SER B 1 82 ? -22.125 -9.992 -17.172 1 86.62 82 SER B N 1
ATOM 2716 C CA . SER B 1 82 ? -22.484 -10.266 -18.547 1 86.62 82 SER B CA 1
ATOM 2717 C C . SER B 1 82 ? -21.656 -11.398 -19.141 1 86.62 82 SER B C 1
ATOM 2719 O O . SER B 1 82 ? -22.125 -12.156 -19.984 1 86.62 82 SER B O 1
ATOM 2721 N N . PHE B 1 83 ? -20.375 -11.422 -18.75 1 87.94 83 PHE B N 1
ATOM 2722 C CA . PHE B 1 83 ? -19.406 -12.367 -19.297 1 87.94 83 PHE B CA 1
ATOM 2723 C C . PHE B 1 83 ? -18.5 -12.914 -18.203 1 87.94 83 PHE B C 1
ATOM 2725 O O . PHE B 1 83 ? -17.797 -12.156 -17.531 1 87.94 83 PHE B O 1
ATOM 2732 N N . GLY B 1 84 ? -18.562 -14.227 -17.938 1 85.38 84 GLY B N 1
ATOM 2733 C CA . GLY B 1 84 ? -17.875 -14.859 -16.828 1 85.38 84 GLY B CA 1
ATOM 2734 C C . GLY B 1 84 ? -16.406 -14.523 -16.766 1 85.38 84 GLY B C 1
ATOM 2735 O O . GLY B 1 84 ? -15.828 -14.406 -15.68 1 85.38 84 GLY B O 1
ATOM 2736 N N . LEU B 1 85 ? -15.773 -14.273 -17.969 1 91.56 85 LEU B N 1
ATOM 2737 C CA . LEU B 1 85 ? -14.336 -14.039 -17.984 1 91.56 85 LEU B CA 1
ATOM 2738 C C . LEU B 1 85 ? -14.031 -12.555 -18.109 1 91.56 85 LEU B C 1
ATOM 2740 O O . LEU B 1 85 ? -12.875 -12.164 -18.328 1 91.56 85 LEU B O 1
ATOM 2744 N N . ALA B 1 86 ? -14.977 -11.695 -17.906 1 93.94 86 ALA B N 1
ATOM 2745 C CA . ALA B 1 86 ? -14.773 -10.258 -18.047 1 93.94 86 ALA B CA 1
ATOM 2746 C C . ALA B 1 86 ? -13.781 -9.742 -17 1 93.94 86 ALA B C 1
ATOM 2748 O O . ALA B 1 86 ? -12.844 -9.023 -17.344 1 93.94 86 ALA B O 1
ATOM 2749 N N . THR B 1 87 ? -14 -10.188 -15.773 1 94.56 87 THR B N 1
ATOM 2750 C CA . THR B 1 87 ? -13.172 -9.688 -14.68 1 94.56 87 THR B CA 1
ATOM 2751 C C . THR B 1 87 ? -11.711 -10.086 -14.883 1 94.56 87 THR B C 1
ATOM 2753 O O . THR B 1 87 ? -10.828 -9.234 -14.898 1 94.56 87 THR B O 1
ATOM 2756 N N . PRO B 1 88 ? -11.422 -11.344 -15.188 1 95.62 88 PRO B N 1
ATOM 2757 C CA . PRO B 1 88 ? -10.016 -11.695 -15.383 1 95.62 88 PRO B CA 1
ATOM 2758 C C . PRO B 1 88 ? -9.422 -11.07 -16.641 1 95.62 88 PRO B C 1
ATOM 2760 O O . PRO B 1 88 ? -8.234 -10.734 -16.672 1 95.62 88 PRO B O 1
ATOM 2763 N N . LEU B 1 89 ? -10.164 -10.867 -17.656 1 95.88 89 LEU B N 1
ATOM 2764 C CA . LEU B 1 89 ? -9.656 -10.258 -18.875 1 95.88 89 LEU B CA 1
ATOM 2765 C C . LEU B 1 89 ? -9.297 -8.789 -18.656 1 95.88 89 LEU B C 1
ATOM 2767 O O . LEU B 1 89 ? -8.227 -8.336 -19.062 1 95.88 89 LEU B O 1
ATOM 2771 N N . PHE B 1 90 ? -10.164 -8.094 -17.984 1 97.12 90 PHE B N 1
ATOM 2772 C CA . PHE B 1 90 ? -9.883 -6.699 -17.656 1 97.12 90 PHE B CA 1
ATOM 2773 C C . PHE B 1 90 ? -8.688 -6.602 -16.703 1 97.12 90 PHE B C 1
ATOM 2775 O O . PHE B 1 90 ? -7.867 -5.691 -16.828 1 97.12 90 PHE B O 1
ATOM 2782 N N . ALA B 1 91 ? -8.656 -7.508 -15.773 1 97.06 91 ALA B N 1
ATOM 2783 C CA . ALA B 1 91 ? -7.516 -7.551 -14.859 1 97.06 91 ALA B CA 1
ATOM 2784 C C . ALA B 1 91 ? -6.211 -7.781 -15.617 1 97.06 91 ALA B C 1
ATOM 2786 O O . ALA B 1 91 ? -5.195 -7.152 -15.32 1 97.06 91 ALA B O 1
ATOM 2787 N N . LEU B 1 92 ? -6.281 -8.688 -16.578 1 96.38 92 LEU B N 1
ATOM 2788 C CA . LEU B 1 92 ? -5.098 -8.977 -17.391 1 96.38 92 LEU B CA 1
ATOM 2789 C C . LEU B 1 92 ? -4.656 -7.746 -18.172 1 96.38 92 LEU B C 1
ATOM 2791 O O . LEU B 1 92 ? -3.469 -7.426 -18.203 1 96.38 92 LEU B O 1
ATOM 2795 N N . VAL B 1 93 ? -5.543 -7.023 -18.703 1 96.5 93 VAL B N 1
ATOM 2796 C CA . VAL B 1 93 ? -5.254 -5.805 -19.453 1 96.5 93 VAL B CA 1
ATOM 2797 C C . VAL B 1 93 ? -4.641 -4.762 -18.516 1 96.5 93 VAL B C 1
ATOM 2799 O O . VAL B 1 93 ? -3.67 -4.094 -18.875 1 96.5 93 VAL B O 1
ATOM 2802 N N . GLY B 1 94 ? -5.211 -4.633 -17.328 1 96.56 94 GLY B N 1
ATOM 2803 C CA . GLY B 1 94 ? -4.66 -3.719 -16.344 1 96.56 94 GLY B CA 1
ATOM 2804 C C . GLY B 1 94 ? -3.238 -4.062 -15.945 1 96.56 94 GLY B C 1
ATOM 2805 O O . GLY B 1 94 ? -2.385 -3.178 -15.836 1 96.56 94 GLY B O 1
ATOM 2806 N N . ALA B 1 95 ? -2.971 -5.316 -15.742 1 95.75 95 ALA B N 1
ATOM 2807 C CA . ALA B 1 95 ? -1.633 -5.785 -15.383 1 95.75 95 ALA B CA 1
ATOM 2808 C C . ALA B 1 95 ? -0.63 -5.477 -16.5 1 95.75 95 ALA B C 1
ATOM 2810 O O . ALA B 1 95 ? 0.445 -4.934 -16.234 1 95.75 95 ALA B O 1
ATOM 2811 N N . LEU B 1 96 ? -0.999 -5.781 -17.672 1 93.31 96 LEU B N 1
ATOM 2812 C CA . LEU B 1 96 ? -0.12 -5.562 -18.828 1 93.31 96 LEU B CA 1
ATOM 2813 C C . LEU B 1 96 ? 0.074 -4.07 -19.078 1 93.31 96 LEU B C 1
ATOM 2815 O O . LEU B 1 96 ? 1.157 -3.643 -19.484 1 93.31 96 LEU B O 1
ATOM 2819 N N . GLY B 1 97 ? -0.955 -3.318 -18.891 1 93.38 97 GLY B N 1
ATOM 2820 C CA . GLY B 1 97 ? -0.83 -1.873 -19.016 1 93.38 97 GLY B CA 1
ATOM 2821 C C . GLY B 1 97 ? 0.169 -1.281 -18.031 1 93.38 97 GLY B C 1
ATOM 2822 O O . GLY B 1 97 ? 0.998 -0.451 -18.422 1 93.38 97 GLY B O 1
ATOM 2823 N N . THR B 1 98 ? 0.053 -1.68 -16.812 1 90.75 98 THR B N 1
ATOM 2824 C CA . THR B 1 98 ? 0.989 -1.218 -15.797 1 90.75 98 THR B CA 1
ATOM 2825 C C . THR B 1 98 ? 2.416 -1.633 -16.156 1 90.75 98 THR B C 1
ATOM 2827 O O . THR B 1 98 ? 3.354 -0.849 -15.984 1 90.75 98 THR B O 1
ATOM 2830 N N . ALA B 1 99 ? 2.605 -2.836 -16.609 1 86.75 99 ALA B N 1
ATOM 2831 C CA . ALA B 1 99 ? 3.918 -3.312 -17.031 1 86.75 99 ALA B CA 1
ATOM 2832 C C . ALA B 1 99 ? 4.457 -2.469 -18.188 1 86.75 99 ALA B C 1
ATOM 2834 O O . ALA B 1 99 ? 5.66 -2.201 -18.266 1 86.75 99 ALA B O 1
ATOM 2835 N N . GLY B 1 100 ? 3.59 -2.137 -19.062 1 86.69 100 GLY B N 1
ATOM 2836 C CA . GLY B 1 100 ? 3.986 -1.286 -20.172 1 86.69 100 GLY B CA 1
ATOM 2837 C C . GLY B 1 100 ? 4.504 0.069 -19.734 1 86.69 100 GLY B C 1
ATOM 2838 O O . GLY B 1 100 ? 5.535 0.534 -20.219 1 86.69 100 GLY B O 1
ATOM 2839 N N . VAL B 1 101 ? 3.855 0.635 -18.797 1 84.5 101 VAL B N 1
ATOM 2840 C CA . VAL B 1 101 ? 4.285 1.924 -18.266 1 84.5 101 VAL B CA 1
ATOM 2841 C C . VAL B 1 101 ? 5.621 1.766 -17.547 1 84.5 101 VAL B C 1
ATOM 2843 O O . VAL B 1 101 ? 6.539 2.568 -17.75 1 84.5 101 VAL B O 1
ATOM 2846 N N . ALA B 1 102 ? 5.707 0.767 -16.703 1 81.19 102 ALA B N 1
ATOM 2847 C CA . ALA B 1 102 ? 6.945 0.497 -15.984 1 81.19 102 ALA B CA 1
ATOM 2848 C C . ALA B 1 102 ? 8.102 0.266 -16.953 1 81.19 102 ALA B C 1
ATOM 2850 O O . ALA B 1 102 ? 9.219 0.737 -16.719 1 81.19 102 ALA B O 1
ATOM 2851 N N . PHE B 1 103 ? 7.812 -0.415 -18.016 1 79.69 103 PHE B N 1
ATOM 2852 C CA . PHE B 1 103 ? 8.82 -0.693 -19.031 1 79.69 103 PHE B CA 1
ATOM 2853 C C . PHE B 1 103 ? 9.281 0.594 -19.703 1 79.69 103 PHE B C 1
ATOM 2855 O O . PHE B 1 103 ? 10.477 0.805 -19.906 1 79.69 103 PHE B O 1
ATOM 2862 N N . ALA B 1 104 ? 8.375 1.368 -20.031 1 81.62 104 ALA B N 1
ATOM 2863 C CA . ALA B 1 104 ? 8.695 2.633 -20.688 1 81.62 104 ALA B CA 1
ATOM 2864 C C . ALA B 1 104 ? 9.555 3.518 -19.781 1 81.62 104 ALA B C 1
ATOM 2866 O O . ALA B 1 104 ? 10.477 4.18 -20.25 1 81.62 104 ALA B O 1
ATOM 2867 N N . LEU B 1 105 ? 9.383 3.396 -18.578 1 75.5 105 LEU B N 1
ATOM 2868 C CA . LEU B 1 105 ? 10.102 4.238 -17.625 1 75.5 105 LEU B CA 1
ATOM 2869 C C . LEU B 1 105 ? 11.461 3.631 -17.281 1 75.5 105 LEU B C 1
ATOM 2871 O O . LEU B 1 105 ? 12.398 4.352 -16.953 1 75.5 105 LEU B O 1
ATOM 2875 N N . SER B 1 106 ? 11.586 2.34 -17.234 1 72.44 106 SER B N 1
ATOM 2876 C CA . SER B 1 106 ? 12.812 1.644 -16.875 1 72.44 106 SER B CA 1
ATOM 2877 C C . SER B 1 106 ? 13.891 1.855 -17.938 1 72.44 106 SER B C 1
ATOM 2879 O O . SER B 1 106 ? 15.086 1.76 -17.641 1 72.44 106 SER B O 1
ATOM 2881 N N . ARG B 1 107 ? 13.523 1.996 -19.172 1 73.5 107 ARG B N 1
ATOM 2882 C CA . ARG B 1 107 ? 14.477 2.225 -20.25 1 73.5 107 ARG B CA 1
ATOM 2883 C C . ARG B 1 107 ? 15.305 3.48 -19.984 1 73.5 107 ARG B C 1
ATOM 2885 O O . ARG B 1 107 ? 16.438 3.598 -20.469 1 73.5 107 ARG B O 1
ATOM 2892 N N . MET B 1 108 ? 14.852 4.207 -19.094 1 66.12 108 MET B N 1
ATOM 2893 C CA . MET B 1 108 ? 15.523 5.492 -18.891 1 66.12 108 MET B CA 1
ATOM 2894 C C . MET B 1 108 ? 16.359 5.48 -17.625 1 66.12 108 MET B C 1
ATOM 2896 O O . MET B 1 108 ? 17.234 6.344 -17.438 1 66.12 108 MET B O 1
ATOM 2900 N N . GLY B 1 109 ? 16.172 4.52 -16.703 1 68.69 109 GLY B N 1
ATOM 2901 C CA . GLY B 1 109 ? 16.781 4.824 -15.422 1 68.69 109 GLY B CA 1
ATOM 2902 C C . GLY B 1 109 ? 17.156 3.584 -14.633 1 68.69 109 GLY B C 1
ATOM 2903 O O . GLY B 1 109 ? 17.469 3.672 -13.438 1 68.69 109 GLY B O 1
ATOM 2904 N N . GLY B 1 110 ? 17.219 2.445 -15.203 1 76.06 110 GLY B N 1
ATOM 2905 C CA . GLY B 1 110 ? 17.703 1.269 -14.5 1 76.06 110 GLY B CA 1
ATOM 2906 C C . GLY B 1 110 ? 16.672 0.681 -13.547 1 76.06 110 GLY B C 1
ATOM 2907 O O . GLY B 1 110 ? 15.469 0.82 -13.758 1 76.06 110 GLY B O 1
ATOM 2908 N N . THR B 1 111 ? 17.109 0.032 -12.477 1 76.88 111 THR B N 1
ATOM 2909 C CA . THR B 1 111 ? 16.281 -0.726 -11.547 1 76.88 111 THR B CA 1
ATOM 2910 C C . THR B 1 111 ? 15.469 0.212 -10.648 1 76.88 111 THR B C 1
ATOM 2912 O O . THR B 1 111 ? 14.312 -0.066 -10.336 1 76.88 111 THR B O 1
ATOM 2915 N N . LEU B 1 112 ? 16.016 1.312 -10.289 1 78.44 112 LEU B N 1
ATOM 2916 C CA . LEU B 1 112 ? 15.328 2.285 -9.453 1 78.44 112 LEU B CA 1
ATOM 2917 C C . LEU B 1 112 ? 14.102 2.84 -10.156 1 78.44 112 LEU B C 1
ATOM 2919 O O . LEU B 1 112 ? 13.055 3.025 -9.531 1 78.44 112 LEU B O 1
ATOM 2923 N N . SER B 1 113 ? 14.242 3.039 -11.391 1 81.31 113 SER B N 1
ATOM 2924 C CA . SER B 1 113 ? 13.125 3.564 -12.164 1 81.31 113 SER B CA 1
ATOM 2925 C C . SER B 1 113 ? 11.969 2.568 -12.219 1 81.31 113 SER B C 1
ATOM 2927 O O . SER B 1 113 ? 10.805 2.963 -12.242 1 81.31 113 SER B O 1
ATOM 2929 N N . LEU B 1 114 ? 12.352 1.327 -12.18 1 79.94 114 LEU B N 1
ATOM 2930 C CA . LEU B 1 114 ? 11.328 0.285 -12.188 1 79.94 114 LEU B CA 1
ATOM 2931 C C . LEU B 1 114 ? 10.531 0.292 -10.891 1 79.94 114 LEU B C 1
ATOM 2933 O O . LEU B 1 114 ? 9.297 0.202 -10.914 1 79.94 114 LEU B O 1
ATOM 2937 N N . ILE B 1 115 ? 11.188 0.449 -9.828 1 83.12 115 ILE B N 1
ATOM 2938 C CA . ILE B 1 115 ? 10.547 0.48 -8.516 1 83.12 115 ILE B CA 1
ATOM 2939 C C . ILE B 1 115 ? 9.648 1.708 -8.414 1 83.12 115 ILE B C 1
ATOM 2941 O O . ILE B 1 115 ? 8.492 1.603 -7.992 1 83.12 115 ILE B O 1
ATOM 2945 N N . LEU B 1 116 ? 10.188 2.84 -8.883 1 84.12 116 LEU B N 1
ATOM 2946 C CA . LEU B 1 116 ? 9.445 4.094 -8.797 1 84.12 116 LEU B CA 1
ATOM 2947 C C . LEU B 1 116 ? 8.195 4.047 -9.672 1 84.12 116 LEU B C 1
ATOM 2949 O O . LEU B 1 116 ? 7.137 4.539 -9.281 1 84.12 116 LEU B O 1
ATOM 2953 N N . ALA B 1 117 ? 8.352 3.42 -10.797 1 84.5 117 ALA B N 1
ATOM 2954 C CA . ALA B 1 117 ? 7.207 3.254 -11.688 1 84.5 117 ALA B CA 1
ATOM 2955 C C . ALA B 1 117 ? 6.137 2.373 -11.047 1 84.5 117 ALA B C 1
ATOM 2957 O O . ALA B 1 117 ? 4.941 2.662 -11.156 1 84.5 117 ALA B O 1
ATOM 2958 N N . GLY B 1 118 ? 6.566 1.334 -10.453 1 88.06 118 GLY B N 1
ATOM 2959 C CA . GLY B 1 118 ? 5.641 0.444 -9.773 1 88.06 118 GLY B CA 1
ATOM 2960 C C . GLY B 1 118 ? 4.859 1.128 -8.664 1 88.06 118 GLY B C 1
ATOM 2961 O O . GLY B 1 118 ? 3.639 0.971 -8.57 1 88.06 118 GLY B O 1
ATOM 2962 N N . VAL B 1 119 ? 5.559 1.866 -7.891 1 87.5 119 VAL B N 1
ATOM 2963 C CA . VAL B 1 119 ? 4.93 2.588 -6.789 1 87.5 119 VAL B CA 1
ATOM 2964 C C . VAL B 1 119 ? 3.928 3.6 -7.336 1 87.5 119 VAL B C 1
ATOM 2966 O O . VAL B 1 119 ? 2.822 3.734 -6.809 1 87.5 119 VAL B O 1
ATOM 2969 N N . ALA B 1 120 ? 4.316 4.305 -8.352 1 89.25 120 ALA B N 1
ATOM 2970 C CA . ALA B 1 120 ? 3.439 5.297 -8.969 1 89.25 120 ALA B CA 1
ATOM 2971 C C . ALA B 1 120 ? 2.182 4.641 -9.531 1 89.25 120 ALA B C 1
ATOM 2973 O O . ALA B 1 120 ? 1.069 5.129 -9.312 1 89.25 120 ALA B O 1
ATOM 2974 N N . MET B 1 121 ? 2.377 3.584 -10.188 1 90.94 121 MET B N 1
ATOM 2975 C CA . MET B 1 121 ? 1.238 2.889 -10.781 1 90.94 121 MET B CA 1
ATOM 2976 C C . MET B 1 121 ? 0.332 2.309 -9.703 1 90.94 121 MET B C 1
ATOM 2978 O O . MET B 1 121 ? -0.89 2.275 -9.867 1 90.94 121 MET B O 1
ATOM 2982 N N . SER B 1 122 ? 0.921 1.818 -8.641 1 93.69 122 SER B N 1
ATOM 2983 C CA . SER B 1 122 ? 0.131 1.313 -7.523 1 93.69 122 SER B CA 1
ATOM 2984 C C . SER B 1 122 ? -0.723 2.416 -6.91 1 93.69 122 SER B C 1
ATOM 2986 O O . SER B 1 122 ? -1.866 2.178 -6.516 1 93.69 122 SER B O 1
ATOM 2988 N N . SER B 1 123 ? -0.128 3.611 -6.844 1 92.62 123 SER B N 1
ATOM 2989 C CA . SER B 1 123 ? -0.869 4.742 -6.293 1 92.62 123 SER B CA 1
ATOM 2990 C C . SER B 1 123 ? -2.047 5.121 -7.184 1 92.62 123 SER B C 1
ATOM 2992 O O . SER B 1 123 ? -3.143 5.391 -6.691 1 92.62 123 SER B O 1
ATOM 2994 N N . ILE B 1 124 ? -1.848 5.105 -8.461 1 94.12 124 ILE B N 1
ATOM 2995 C CA . ILE B 1 124 ? -2.902 5.438 -9.414 1 94.12 124 ILE B CA 1
ATOM 2996 C C . ILE B 1 124 ? -3.998 4.375 -9.352 1 94.12 124 ILE B C 1
ATOM 2998 O O . ILE B 1 124 ? -5.188 4.703 -9.297 1 94.12 124 ILE B O 1
ATOM 3002 N N . ALA B 1 125 ? -3.553 3.186 -9.406 1 95.69 125 ALA B N 1
ATOM 3003 C CA . ALA B 1 125 ? -4.516 2.088 -9.32 1 95.69 125 ALA B CA 1
ATOM 3004 C C . ALA B 1 125 ? -5.301 2.15 -8.008 1 95.69 125 ALA B C 1
ATOM 3006 O O . ALA B 1 125 ? -6.516 1.944 -8 1 95.69 125 ALA B O 1
ATOM 3007 N N . GLY B 1 126 ? -4.613 2.414 -6.922 1 94.75 126 GLY B N 1
ATOM 3008 C CA . GLY B 1 126 ? -5.273 2.545 -5.633 1 94.75 126 GLY B CA 1
ATOM 3009 C C . GLY B 1 126 ? -6.309 3.652 -5.602 1 94.75 126 GLY B C 1
ATOM 3010 O O . GLY B 1 126 ? -7.398 3.473 -5.059 1 94.75 126 GLY B O 1
ATOM 3011 N N . ALA B 1 127 ? -5.98 4.793 -6.164 1 96.19 127 ALA B N 1
ATOM 3012 C CA . ALA B 1 127 ? -6.922 5.906 -6.254 1 96.19 127 ALA B CA 1
ATOM 3013 C C . ALA B 1 127 ? -8.148 5.527 -7.082 1 96.19 127 ALA B C 1
ATOM 3015 O O . ALA B 1 127 ? -9.273 5.875 -6.727 1 96.19 127 ALA B O 1
ATOM 3016 N N . GLY B 1 128 ? -7.91 4.844 -8.164 1 96.38 128 GLY B N 1
ATOM 3017 C CA . GLY B 1 128 ? -9.008 4.391 -9 1 96.38 128 GLY B CA 1
ATOM 3018 C C . GLY B 1 128 ? -9.938 3.418 -8.297 1 96.38 128 GLY B C 1
ATOM 3019 O O . GLY B 1 128 ? -11.156 3.525 -8.406 1 96.38 128 GLY B O 1
ATOM 3020 N N . VAL B 1 129 ? -9.344 2.465 -7.586 1 95.94 129 VAL B N 1
ATOM 3021 C CA . VAL B 1 129 ? -10.125 1.487 -6.828 1 95.94 129 VAL B CA 1
ATOM 3022 C C . VAL B 1 129 ? -10.953 2.199 -5.766 1 95.94 129 VAL B C 1
ATOM 3024 O O . VAL B 1 129 ? -12.148 1.926 -5.613 1 95.94 129 VAL B O 1
ATOM 3027 N N . SER B 1 130 ? -10.344 3.156 -5.078 1 94.88 130 SER B N 1
ATOM 3028 C CA . SER B 1 130 ? -11.047 3.91 -4.043 1 94.88 130 SER B CA 1
ATOM 3029 C C . SER B 1 130 ? -12.203 4.711 -4.637 1 94.88 130 SER B C 1
ATOM 3031 O O . SER B 1 130 ? -13.273 4.812 -4.027 1 94.88 130 SER B O 1
ATOM 3033 N N . LEU B 1 131 ? -11.961 5.281 -5.777 1 94.56 131 LEU B N 1
ATOM 3034 C CA . LEU B 1 131 ? -13.016 6.039 -6.453 1 94.56 131 LEU B CA 1
ATOM 3035 C C . LEU B 1 131 ? -14.18 5.133 -6.828 1 94.56 131 LEU B C 1
ATOM 3037 O O . LEU B 1 131 ? -15.344 5.488 -6.613 1 94.56 131 LEU B O 1
ATOM 3041 N N . ALA B 1 132 ? -13.875 3.971 -7.387 1 94.5 132 ALA B N 1
ATOM 3042 C CA . ALA B 1 132 ? -14.914 3.016 -7.758 1 94.5 132 ALA B CA 1
ATOM 3043 C C . ALA B 1 132 ? -15.734 2.598 -6.543 1 94.5 132 ALA B C 1
ATOM 3045 O O . ALA B 1 132 ? -16.969 2.512 -6.613 1 94.5 132 ALA B O 1
ATOM 3046 N N . LEU B 1 133 ? -15.078 2.354 -5.465 1 92.31 133 LEU B N 1
ATOM 3047 C CA . LEU B 1 133 ? -15.766 1.971 -4.23 1 92.31 133 LEU B CA 1
ATOM 3048 C C . LEU B 1 133 ? -16.625 3.113 -3.711 1 92.31 133 LEU B C 1
ATOM 3050 O O . LEU B 1 133 ? -17.766 2.895 -3.289 1 92.31 133 LEU B O 1
ATOM 3054 N N . ASN B 1 134 ? -16.062 4.32 -3.803 1 92.5 134 ASN B N 1
ATOM 3055 C CA . ASN B 1 134 ? -16.766 5.512 -3.342 1 92.5 134 ASN B CA 1
ATOM 3056 C C . ASN B 1 134 ? -18.047 5.742 -4.137 1 92.5 134 ASN B C 1
ATOM 3058 O O . ASN B 1 134 ? -19.062 6.172 -3.582 1 92.5 134 ASN B O 1
ATOM 3062 N N . LEU B 1 135 ? -18.016 5.41 -5.379 1 90.62 135 LEU B N 1
ATOM 3063 C CA . LEU B 1 135 ? -19.141 5.695 -6.27 1 90.62 135 LEU B CA 1
ATOM 3064 C C . LEU B 1 135 ? -19.969 4.445 -6.52 1 90.62 135 LEU B C 1
ATOM 3066 O O . LEU B 1 135 ? -20.812 4.426 -7.418 1 90.62 135 LEU B O 1
ATOM 3070 N N . ALA B 1 136 ? -19.656 3.369 -5.766 1 88.81 136 ALA B N 1
ATOM 3071 C CA . ALA B 1 136 ? -20.406 2.133 -5.977 1 88.81 136 ALA B CA 1
ATOM 3072 C C . ALA B 1 136 ? -21.906 2.379 -5.875 1 88.81 136 ALA B C 1
ATOM 3074 O O . ALA B 1 136 ? -22.375 3.055 -4.953 1 88.81 136 ALA B O 1
ATOM 3075 N N . PRO B 1 137 ? -22.719 1.872 -6.77 1 84.19 137 PRO B N 1
ATOM 3076 C CA . PRO B 1 137 ? -24.156 2.162 -6.812 1 84.19 137 PRO B CA 1
ATOM 3077 C C . PRO B 1 137 ? -24.906 1.583 -5.617 1 84.19 137 PRO B C 1
ATOM 3079 O O . PRO B 1 137 ? -25.969 2.102 -5.238 1 84.19 137 PRO B O 1
ATOM 3082 N N . ASN B 1 138 ? -24.406 0.449 -5.055 1 83.12 138 ASN B N 1
ATOM 3083 C CA . ASN B 1 138 ? -25.016 -0.193 -3.895 1 83.12 138 ASN B CA 1
ATOM 3084 C C . ASN B 1 138 ? -23.984 -0.967 -3.078 1 83.12 138 ASN B C 1
ATOM 3086 O O . ASN B 1 138 ? -22.875 -1.223 -3.553 1 83.12 138 ASN B O 1
ATOM 3090 N N . PRO B 1 139 ? -24.312 -1.282 -1.881 1 83.44 139 PRO B N 1
ATOM 3091 C CA . PRO B 1 139 ? -23.359 -1.962 -0.994 1 83.44 139 PRO B CA 1
ATOM 3092 C C . PRO B 1 139 ? -22.938 -3.324 -1.528 1 83.44 139 PRO B C 1
ATOM 3094 O O . PRO B 1 139 ? -21.828 -3.781 -1.238 1 83.44 139 PRO B O 1
ATOM 3097 N N . PHE B 1 140 ? -23.766 -3.953 -2.352 1 82.62 140 PHE B N 1
ATOM 3098 C CA . PHE B 1 140 ? -23.438 -5.273 -2.877 1 82.62 140 PHE B CA 1
ATOM 3099 C C . PHE B 1 140 ? -22.328 -5.188 -3.908 1 82.62 140 PHE B C 1
ATOM 3101 O O . PHE B 1 140 ? -21.422 -6.035 -3.934 1 82.62 140 PHE B O 1
ATOM 3108 N N . ALA B 1 141 ? -22.422 -4.141 -4.699 1 84.56 141 ALA B N 1
ATOM 3109 C CA . ALA B 1 141 ? -21.359 -3.918 -5.676 1 84.56 141 ALA B CA 1
ATOM 3110 C C . ALA B 1 141 ? -20.047 -3.615 -4.984 1 84.56 141 ALA B C 1
ATOM 3112 O O . ALA B 1 141 ? -18.984 -4.121 -5.391 1 84.56 141 ALA B O 1
ATOM 3113 N N . ALA B 1 142 ? -20.047 -2.822 -3.943 1 89.5 142 ALA B N 1
ATOM 3114 C CA . ALA B 1 142 ? -18.859 -2.512 -3.16 1 89.5 142 ALA B CA 1
ATOM 3115 C C . ALA B 1 142 ? -18.297 -3.768 -2.504 1 89.5 142 ALA B C 1
ATOM 3117 O O . ALA B 1 142 ? -17.078 -3.965 -2.471 1 89.5 142 ALA B O 1
ATOM 3118 N N . TYR B 1 143 ? -19.188 -4.535 -2.113 1 88.88 143 TYR B N 1
ATOM 3119 C CA . TYR B 1 143 ? -18.781 -5.77 -1.45 1 88.88 143 TYR B CA 1
ATOM 3120 C C . TYR B 1 143 ? -18.094 -6.719 -2.432 1 88.88 143 TYR B C 1
ATOM 3122 O O . TYR B 1 143 ? -17.109 -7.371 -2.09 1 88.88 143 TYR B O 1
ATOM 3130 N N . GLU B 1 144 ? -18.625 -6.801 -3.621 1 88.5 144 GLU B N 1
ATOM 3131 C CA . GLU B 1 144 ? -18.016 -7.648 -4.645 1 88.5 144 GLU B CA 1
ATOM 3132 C C . GLU B 1 144 ? -16.594 -7.195 -4.977 1 88.5 144 GLU B C 1
ATOM 3134 O O . GLU B 1 144 ? -15.695 -8.023 -5.125 1 88.5 144 GLU B O 1
ATOM 3139 N N . ILE B 1 145 ? -16.469 -5.898 -5.074 1 92.62 145 ILE B N 1
ATOM 3140 C CA . ILE B 1 145 ? -15.141 -5.332 -5.34 1 92.62 145 ILE B CA 1
ATOM 3141 C C . ILE B 1 145 ? -14.195 -5.672 -4.195 1 92.62 145 ILE B C 1
ATOM 3143 O O . ILE B 1 145 ? -13.094 -6.188 -4.426 1 92.62 145 ILE B O 1
ATOM 3147 N N . MET B 1 146 ? -14.617 -5.504 -3.004 1 91.75 146 MET B N 1
ATOM 3148 C CA . MET B 1 146 ? -13.773 -5.723 -1.828 1 91.75 146 MET B CA 1
ATOM 3149 C C . MET B 1 146 ? -13.383 -7.195 -1.709 1 91.75 146 MET B C 1
ATOM 3151 O O . MET B 1 146 ? -12.234 -7.512 -1.386 1 91.75 146 MET B O 1
ATOM 3155 N N . THR B 1 147 ? -14.281 -8.008 -1.95 1 90.06 147 THR B N 1
ATOM 3156 C CA . THR B 1 147 ? -14.016 -9.43 -1.819 1 90.06 147 THR B CA 1
ATOM 3157 C C . THR B 1 147 ? -13.055 -9.906 -2.904 1 90.06 147 THR B C 1
ATOM 3159 O O . THR B 1 147 ? -12.195 -10.758 -2.656 1 90.06 147 THR B O 1
ATOM 3162 N N . TRP B 1 148 ? -13.203 -9.391 -4.098 1 92.69 148 TRP B N 1
ATOM 3163 C CA . TRP B 1 148 ? -12.281 -9.758 -5.164 1 92.69 148 TRP B CA 1
ATOM 3164 C C . TRP B 1 148 ? -10.852 -9.359 -4.812 1 92.69 148 TRP B C 1
ATOM 3166 O O . TRP B 1 148 ? -9.906 -10.094 -5.094 1 92.69 148 TRP B O 1
ATOM 3176 N N . LEU B 1 149 ? -10.703 -8.227 -4.188 1 93.88 149 LEU B N 1
ATOM 3177 C CA . LEU B 1 149 ? -9.383 -7.695 -3.855 1 93.88 149 LEU B CA 1
ATOM 3178 C C . LEU B 1 149 ? -8.688 -8.57 -2.822 1 93.88 149 LEU B C 1
ATOM 3180 O O . LEU B 1 149 ? -7.469 -8.492 -2.652 1 93.88 149 LEU B O 1
ATOM 3184 N N . MET B 1 150 ? -9.391 -9.43 -2.141 1 95 150 MET B N 1
ATOM 3185 C CA . MET B 1 150 ? -8.828 -10.266 -1.083 1 95 150 MET B CA 1
ATOM 3186 C C . MET B 1 150 ? -8.242 -11.555 -1.658 1 95 150 MET B C 1
ATOM 3188 O O . MET B 1 150 ? -7.574 -12.312 -0.947 1 95 150 MET B O 1
ATOM 3192 N N . GLY B 1 151 ? -8.383 -11.789 -2.943 1 95.19 151 GLY B N 1
ATOM 3193 C CA . GLY B 1 151 ? -7.805 -12.945 -3.617 1 95.19 151 GLY B CA 1
ATOM 3194 C C . GLY B 1 151 ? -8.414 -14.266 -3.178 1 95.19 151 GLY B C 1
ATOM 3195 O O . GLY B 1 151 ? -8.672 -14.469 -1.989 1 95.19 151 GLY B O 1
ATOM 3196 N N . SER B 1 152 ? -8.711 -15.141 -4.109 1 95.75 152 SER B N 1
ATOM 3197 C CA . SER B 1 152 ? -9.328 -16.422 -3.807 1 95.75 152 SER B CA 1
ATOM 3198 C C . SER B 1 152 ? -9.164 -17.406 -4.969 1 95.75 152 SER B C 1
ATOM 3200 O O . SER B 1 152 ? -8.898 -16.984 -6.098 1 95.75 152 SER B O 1
ATOM 3202 N N . LEU B 1 153 ? -9.227 -18.672 -4.652 1 95.94 153 LEU B N 1
ATOM 3203 C CA . LEU B 1 153 ? -9.266 -19.719 -5.664 1 95.94 153 LEU B CA 1
ATOM 3204 C C . LEU B 1 153 ? -10.656 -20.344 -5.738 1 95.94 153 LEU B C 1
ATOM 3206 O O . LEU B 1 153 ? -10.875 -21.281 -6.5 1 95.94 153 LEU B O 1
ATOM 3210 N N . SER B 1 154 ? -11.586 -19.75 -4.965 1 91.38 154 SER B N 1
ATOM 3211 C CA . SER B 1 154 ? -12.938 -20.297 -4.922 1 91.38 154 SER B CA 1
ATOM 3212 C C . SER B 1 154 ? -13.664 -20.094 -6.246 1 91.38 154 SER B C 1
ATOM 3214 O O . SER B 1 154 ? -13.523 -19.047 -6.879 1 91.38 154 SER B O 1
ATOM 3216 N N . ASP B 1 155 ? -14.398 -21.078 -6.707 1 87.81 155 ASP B N 1
ATOM 3217 C CA . ASP B 1 155 ? -15.297 -21.047 -7.863 1 87.81 155 ASP B CA 1
ATOM 3218 C C . ASP B 1 155 ? -14.516 -20.812 -9.156 1 87.81 155 ASP B C 1
ATOM 3220 O O . ASP B 1 155 ? -14.969 -20.094 -10.039 1 87.81 155 ASP B O 1
ATOM 3224 N N . ARG B 1 156 ? -13.227 -21.281 -9.148 1 91.88 156 ARG B N 1
ATOM 3225 C CA . ARG B 1 156 ? -12.445 -21.219 -10.383 1 91.88 156 ARG B CA 1
ATOM 3226 C C . ARG B 1 156 ? -12.586 -22.5 -11.188 1 91.88 156 ARG B C 1
ATOM 3228 O O . ARG B 1 156 ? -12.695 -23.594 -10.617 1 91.88 156 ARG B O 1
ATOM 3235 N N . SER B 1 157 ? -12.633 -22.406 -12.461 1 92.75 157 SER B N 1
ATOM 3236 C CA . SER B 1 157 ? -12.844 -23.516 -13.375 1 92.75 157 SER B CA 1
ATOM 3237 C C . SER B 1 157 ? -11.672 -23.672 -14.344 1 92.75 157 SER B C 1
ATOM 3239 O O . SER B 1 157 ? -10.688 -22.953 -14.25 1 92.75 157 SER B O 1
ATOM 3241 N N . TRP B 1 158 ? -11.828 -24.609 -15.227 1 94.81 158 TRP B N 1
ATOM 3242 C CA . TRP B 1 158 ? -10.805 -24.844 -16.234 1 94.81 158 TRP B CA 1
ATOM 3243 C C . TRP B 1 158 ? -10.648 -23.641 -17.156 1 94.81 158 TRP B C 1
ATOM 3245 O O . TRP B 1 158 ? -9.57 -23.422 -17.719 1 94.81 158 TRP B O 1
ATOM 3255 N N . ASP B 1 159 ? -11.68 -22.812 -17.312 1 94.25 159 ASP B N 1
ATOM 3256 C CA . ASP B 1 159 ? -11.594 -21.609 -18.141 1 94.25 159 ASP B CA 1
ATOM 3257 C C . ASP B 1 159 ? -10.531 -20.656 -17.594 1 94.25 159 ASP B C 1
ATOM 3259 O O . ASP B 1 159 ? -9.836 -19.984 -18.359 1 94.25 159 ASP B O 1
ATOM 3263 N N . HIS B 1 160 ? -10.445 -20.625 -16.281 1 96.06 160 HIS B N 1
ATOM 3264 C CA . HIS B 1 160 ? -9.43 -19.781 -15.656 1 96.06 160 HIS B CA 1
ATOM 3265 C C . HIS B 1 160 ? -8.031 -20.344 -15.875 1 96.06 160 HIS B C 1
ATOM 3267 O O . HIS B 1 160 ? -7.082 -19.594 -16.094 1 96.06 160 HIS B O 1
ATOM 3273 N N . VAL B 1 161 ? -7.902 -21.672 -15.867 1 97.31 161 VAL B N 1
ATOM 3274 C CA . VAL B 1 161 ? -6.621 -22.328 -16.094 1 97.31 161 VAL B CA 1
ATOM 3275 C C . VAL B 1 161 ? -6.152 -22.047 -17.531 1 97.31 161 VAL B C 1
ATOM 3277 O O . VAL B 1 161 ? -4.992 -21.688 -17.75 1 97.31 161 VAL B O 1
ATOM 3280 N N . VAL B 1 162 ? -7.047 -22.156 -18.438 1 96.62 162 VAL B N 1
ATOM 3281 C CA . VAL B 1 162 ? -6.719 -22 -19.844 1 96.62 162 VAL B CA 1
ATOM 3282 C C . VAL B 1 162 ? -6.391 -20.547 -20.141 1 96.62 162 VAL B C 1
ATOM 3284 O O . VAL B 1 162 ? -5.52 -20.25 -20.969 1 96.62 162 VAL B O 1
ATOM 3287 N N . LEU B 1 163 ? -7.051 -19.688 -19.5 1 96 163 LEU B N 1
ATOM 3288 C CA . LEU B 1 163 ? -6.805 -18.266 -19.703 1 96 163 LEU B CA 1
ATOM 3289 C C . LEU B 1 163 ? -5.441 -17.859 -19.156 1 96 163 LEU B C 1
ATOM 3291 O O . LEU B 1 163 ? -4.637 -17.25 -19.859 1 96 163 LEU B O 1
ATOM 3295 N N . ALA B 1 164 ? -5.148 -18.203 -17.922 1 97.5 164 ALA B N 1
ATOM 3296 C CA . ALA B 1 164 ? -3.955 -17.719 -17.234 1 97.5 164 ALA B CA 1
ATOM 3297 C C . ALA B 1 164 ? -2.746 -18.594 -17.547 1 97.5 164 ALA B C 1
ATOM 3299 O O . ALA B 1 164 ? -1.609 -18.109 -17.562 1 97.5 164 ALA B O 1
ATOM 3300 N N . GLY B 1 165 ? -2.951 -19.891 -17.828 1 98.31 165 GLY B N 1
ATOM 3301 C CA . GLY B 1 165 ? -1.906 -20.891 -17.969 1 98.31 165 GLY B CA 1
ATOM 3302 C C . GLY B 1 165 ? -0.832 -20.5 -18.969 1 98.31 165 GLY B C 1
ATOM 3303 O O . GLY B 1 165 ? 0.353 -20.469 -18.625 1 98.31 165 GLY B O 1
ATOM 3304 N N . PRO B 1 166 ? -1.241 -20.188 -20.188 1 98.31 166 PRO B N 1
ATOM 3305 C CA . PRO B 1 166 ? -0.243 -19.844 -21.203 1 98.31 166 PRO B CA 1
ATOM 3306 C C . PRO B 1 166 ? 0.613 -18.641 -20.797 1 98.31 166 PRO B C 1
ATOM 3308 O O . PRO B 1 166 ? 1.822 -18.625 -21.047 1 98.31 166 PRO B O 1
ATOM 3311 N N . PHE B 1 167 ? 0.037 -17.656 -20.172 1 98.06 167 PHE B N 1
ATOM 3312 C CA . PHE B 1 167 ? 0.779 -16.469 -19.75 1 98.06 167 PHE B CA 1
ATOM 3313 C C . PHE B 1 167 ? 1.712 -16.797 -18.594 1 98.06 167 PHE B C 1
ATOM 3315 O O . PHE B 1 167 ? 2.842 -16.297 -18.547 1 98.06 167 PHE B O 1
ATOM 3322 N N . ILE B 1 168 ? 1.239 -17.594 -17.688 1 98.69 168 ILE B N 1
ATOM 3323 C CA . ILE B 1 168 ? 2.059 -17.984 -16.547 1 98.69 168 ILE B CA 1
ATOM 3324 C C . ILE B 1 168 ? 3.262 -18.797 -17.031 1 98.69 168 ILE B C 1
ATOM 3326 O O . ILE B 1 168 ? 4.391 -18.562 -16.594 1 98.69 168 ILE B O 1
ATOM 3330 N N . VAL B 1 169 ? 3.037 -19.703 -17.938 1 98.75 169 VAL B N 1
ATOM 3331 C CA . VAL B 1 169 ? 4.113 -20.531 -18.469 1 98.75 169 VAL B CA 1
ATOM 3332 C C . VAL B 1 169 ? 5.098 -19.672 -19.25 1 98.75 169 VAL B C 1
ATOM 3334 O O . VAL B 1 169 ? 6.312 -19.828 -19.109 1 98.75 169 VAL B O 1
ATOM 3337 N N . ALA B 1 170 ? 4.582 -18.812 -20.094 1 98.5 170 ALA B N 1
ATOM 3338 C CA . ALA B 1 170 ? 5.441 -17.891 -20.844 1 98.5 170 ALA B CA 1
ATOM 3339 C C . ALA B 1 170 ? 6.262 -17.016 -19.906 1 98.5 170 ALA B C 1
ATOM 3341 O O . ALA B 1 170 ? 7.469 -16.844 -20.109 1 98.5 170 ALA B O 1
ATOM 3342 N N . GLY B 1 171 ? 5.57 -16.453 -18.906 1 98.38 171 GLY B N 1
ATOM 3343 C CA . GLY B 1 171 ? 6.277 -15.656 -17.922 1 98.38 171 GLY B CA 1
ATOM 3344 C C . GLY B 1 171 ? 7.332 -16.438 -17.156 1 98.38 171 GLY B C 1
ATOM 3345 O O . GLY B 1 171 ? 8.445 -15.953 -16.953 1 98.38 171 GLY B O 1
ATOM 3346 N N . ALA B 1 172 ? 7.004 -17.609 -16.781 1 98.81 172 ALA B N 1
ATOM 3347 C CA . ALA B 1 172 ? 7.953 -18.469 -16.062 1 98.81 172 ALA B CA 1
ATOM 3348 C C . ALA B 1 172 ? 9.188 -18.75 -16.922 1 98.81 172 ALA B C 1
ATOM 3350 O O . ALA B 1 172 ? 10.312 -18.734 -16.422 1 98.81 172 ALA B O 1
ATOM 3351 N N . THR B 1 173 ? 8.938 -19 -18.188 1 98.81 173 THR B N 1
ATOM 3352 C CA . THR B 1 173 ? 10.039 -19.281 -19.094 1 98.81 173 THR B CA 1
ATOM 3353 C C . THR B 1 173 ? 10.984 -18.078 -19.172 1 98.81 173 THR B C 1
ATOM 3355 O O . THR B 1 173 ? 12.203 -18.234 -19.078 1 98.81 173 THR B O 1
ATOM 3358 N N . LEU B 1 174 ? 10.453 -16.906 -19.297 1 98.38 174 LEU B N 1
ATOM 3359 C CA . LEU B 1 174 ? 11.273 -15.703 -19.344 1 98.38 174 LEU B CA 1
ATOM 3360 C C . LEU B 1 174 ? 12.047 -15.516 -18.047 1 98.38 174 LEU B C 1
ATOM 3362 O O . LEU B 1 174 ? 13.227 -15.148 -18.062 1 98.38 174 LEU B O 1
ATOM 3366 N N . LEU B 1 175 ? 11.406 -15.781 -16.953 1 98.69 175 LEU B N 1
ATOM 3367 C CA . LEU B 1 175 ? 12.039 -15.602 -15.648 1 98.69 175 LEU B CA 1
ATOM 3368 C C . LEU B 1 175 ? 13.156 -16.609 -15.445 1 98.69 175 LEU B C 1
ATOM 3370 O O . LEU B 1 175 ? 14.211 -16.281 -14.891 1 98.69 175 LEU B O 1
ATOM 3374 N N . LEU B 1 176 ? 12.953 -17.812 -15.891 1 98.69 176 LEU B N 1
ATOM 3375 C CA . LEU B 1 176 ? 13.961 -18.844 -15.727 1 98.69 176 LEU B CA 1
ATOM 3376 C C . LEU B 1 176 ? 15.211 -18.531 -16.547 1 98.69 176 LEU B C 1
ATOM 3378 O O . LEU B 1 176 ? 16.312 -18.938 -16.188 1 98.69 176 LEU B O 1
ATOM 3382 N N . LEU B 1 177 ? 15.094 -17.734 -17.547 1 98.25 177 LEU B N 1
ATOM 3383 C CA . LEU B 1 177 ? 16.203 -17.375 -18.422 1 98.25 177 LEU B CA 1
ATOM 3384 C C . LEU B 1 177 ? 17.094 -16.328 -17.766 1 98.25 177 LEU B C 1
ATOM 3386 O O . LEU B 1 177 ? 18.188 -16.047 -18.266 1 98.25 177 LEU B O 1
ATOM 3390 N N . THR B 1 178 ? 16.734 -15.797 -16.609 1 98.06 178 THR B N 1
ATOM 3391 C CA . THR B 1 178 ? 17.5 -14.734 -15.969 1 98.06 178 THR B CA 1
ATOM 3392 C C . THR B 1 178 ? 18.516 -15.328 -14.992 1 98.06 178 THR B C 1
ATOM 3394 O O . THR B 1 178 ? 19.312 -14.594 -14.414 1 98.06 178 THR B O 1
ATOM 3397 N N . GLY B 1 179 ? 18.594 -16.625 -14.781 1 97.88 179 GLY B N 1
ATOM 3398 C CA . GLY B 1 179 ? 19.375 -17.297 -13.758 1 97.88 179 GLY B CA 1
ATOM 3399 C C . GLY B 1 179 ? 20.844 -16.891 -13.781 1 97.88 179 GLY B C 1
ATOM 3400 O O . GLY B 1 179 ? 21.391 -16.469 -12.758 1 97.88 179 GLY B O 1
ATOM 3401 N N . ARG B 1 180 ? 21.453 -16.906 -14.914 1 96.75 180 ARG B N 1
ATOM 3402 C CA . ARG B 1 180 ? 22.875 -16.594 -15.047 1 96.75 180 ARG B CA 1
ATOM 3403 C C . ARG B 1 180 ? 23.141 -15.125 -14.766 1 96.75 180 ARG B C 1
ATOM 3405 O O . ARG B 1 180 ? 24.156 -14.773 -14.156 1 96.75 180 ARG B O 1
ATOM 3412 N N . ALA B 1 181 ? 22.234 -14.383 -15.227 1 97.06 181 ALA B N 1
ATOM 3413 C CA . ALA B 1 181 ? 22.406 -12.938 -15.039 1 97.06 181 ALA B CA 1
ATOM 3414 C C . ALA B 1 181 ? 22.312 -12.57 -13.562 1 97.06 181 ALA B C 1
ATOM 3416 O O . ALA B 1 181 ? 23.094 -11.758 -13.07 1 97.06 181 ALA B O 1
ATOM 3417 N N . ILE B 1 182 ? 21.375 -13.18 -12.852 1 96.56 182 ILE B N 1
ATOM 3418 C CA . ILE B 1 182 ? 21.203 -12.82 -11.445 1 96.56 182 ILE B CA 1
ATOM 3419 C C . ILE B 1 182 ? 22.375 -13.344 -10.625 1 96.56 182 ILE B C 1
ATOM 3421 O O . ILE B 1 182 ? 22.781 -12.711 -9.648 1 96.56 182 ILE B O 1
ATOM 3425 N N . ASP B 1 183 ? 22.984 -14.453 -11.055 1 97.31 183 ASP B N 1
ATOM 3426 C CA . ASP B 1 183 ? 24.203 -14.93 -10.414 1 97.31 183 ASP B CA 1
ATOM 3427 C C . ASP B 1 183 ? 25.344 -13.922 -10.586 1 97.31 183 ASP B C 1
ATOM 3429 O O . ASP B 1 183 ? 26.047 -13.594 -9.625 1 97.31 183 ASP B O 1
ATOM 3433 N N . ALA B 1 184 ? 25.484 -13.43 -11.75 1 96.56 184 ALA B N 1
ATOM 3434 C CA . ALA B 1 184 ? 26.562 -12.492 -12.055 1 96.56 184 ALA B CA 1
ATOM 3435 C C . ALA B 1 184 ? 26.359 -11.172 -11.328 1 96.56 184 ALA B C 1
ATOM 3437 O O . ALA B 1 184 ? 27.328 -10.508 -10.953 1 96.56 184 ALA B O 1
ATOM 3438 N N . LEU B 1 185 ? 25.156 -10.812 -11.117 1 94.75 185 LEU B N 1
ATOM 3439 C CA . LEU B 1 185 ? 24.828 -9.523 -10.508 1 94.75 185 LEU B CA 1
ATOM 3440 C C . LEU B 1 185 ? 25.25 -9.492 -9.039 1 94.75 185 LEU B C 1
ATOM 3442 O O . LEU B 1 185 ? 25.375 -8.422 -8.453 1 94.75 185 LEU B O 1
ATOM 3446 N N . THR B 1 186 ? 25.422 -10.672 -8.422 1 93.62 186 THR B N 1
ATOM 3447 C CA . THR B 1 186 ? 25.906 -10.711 -7.051 1 93.62 186 THR B CA 1
ATOM 3448 C C . THR B 1 186 ? 27.281 -10.047 -6.941 1 93.62 186 THR B C 1
ATOM 3450 O O . THR B 1 186 ? 27.672 -9.586 -5.863 1 93.62 186 THR B O 1
ATOM 3453 N N . LEU B 1 187 ? 27.984 -9.922 -8.086 1 93.38 187 LEU B N 1
ATOM 3454 C CA . LEU B 1 187 ? 29.328 -9.336 -8.117 1 93.38 187 LEU B CA 1
ATOM 3455 C C . LEU B 1 187 ? 29.25 -7.848 -8.453 1 93.38 187 LEU B C 1
ATOM 3457 O O . LEU B 1 187 ? 30.266 -7.145 -8.391 1 93.38 187 LEU B O 1
ATOM 3461 N N . GLY B 1 188 ? 28.125 -7.379 -8.742 1 92.5 188 GLY B N 1
ATOM 3462 C CA . GLY B 1 188 ? 27.953 -6.004 -9.172 1 92.5 188 GLY B CA 1
ATOM 3463 C C . GLY B 1 188 ? 27.625 -5.883 -10.648 1 92.5 188 GLY B C 1
ATOM 3464 O O . GLY B 1 188 ? 27.875 -6.809 -11.422 1 92.5 188 GLY B O 1
ATOM 3465 N N . GLU B 1 189 ? 27.047 -4.773 -11.008 1 90.56 189 GLU B N 1
ATOM 3466 C CA . GLU B 1 189 ? 26.594 -4.578 -12.383 1 90.56 189 GLU B CA 1
ATOM 3467 C C . GLU B 1 189 ? 27.781 -4.496 -13.344 1 90.56 189 GLU B C 1
ATOM 3469 O O . GLU B 1 189 ? 27.766 -5.113 -14.414 1 90.56 189 GLU B O 1
ATOM 3474 N N . ALA B 1 190 ? 28.797 -3.723 -12.898 1 93 190 ALA B N 1
ATOM 3475 C CA . ALA B 1 190 ? 29.969 -3.562 -13.75 1 93 190 ALA B CA 1
ATOM 3476 C C . ALA B 1 190 ? 30.672 -4.898 -13.977 1 93 190 ALA B C 1
ATOM 3478 O O . ALA B 1 190 ? 31.062 -5.215 -15.102 1 93 190 ALA B O 1
ATOM 3479 N N . GLN B 1 191 ? 30.75 -5.66 -12.914 1 94.81 191 GLN B N 1
ATOM 3480 C CA . GLN B 1 191 ? 31.391 -6.965 -13.008 1 94.81 191 GLN B CA 1
ATOM 3481 C C . GLN B 1 191 ? 30.562 -7.926 -13.852 1 94.81 191 GLN B C 1
ATOM 3483 O O . GLN B 1 191 ? 31.109 -8.719 -14.625 1 94.81 191 GLN B O 1
ATOM 3488 N N . ALA B 1 192 ? 29.297 -7.879 -13.734 1 95.31 192 ALA B N 1
ATOM 3489 C CA . ALA B 1 192 ? 28.406 -8.727 -14.531 1 95.31 192 ALA B CA 1
ATOM 3490 C C . ALA B 1 192 ? 28.562 -8.422 -16.016 1 95.31 192 ALA B C 1
ATOM 3492 O O . ALA B 1 192 ? 28.656 -9.344 -16.844 1 95.31 192 ALA B O 1
ATOM 3493 N N . GLU B 1 193 ? 28.625 -7.133 -16.297 1 93.88 193 GLU B N 1
ATOM 3494 C CA . GLU B 1 193 ? 28.781 -6.734 -17.703 1 93.88 193 GLU B CA 1
ATOM 3495 C C . GLU B 1 193 ? 30.125 -7.188 -18.25 1 93.88 193 GLU B C 1
ATOM 3497 O O . GLU B 1 193 ? 30.234 -7.562 -19.422 1 93.88 193 GLU B O 1
ATOM 3502 N N . SER B 1 194 ? 31.109 -7.133 -17.453 1 95.25 194 SER B N 1
ATOM 3503 C CA . SER B 1 194 ? 32.438 -7.574 -17.859 1 95.25 194 SER B CA 1
ATOM 3504 C C . SER B 1 194 ? 32.469 -9.07 -18.172 1 95.25 194 SER B C 1
ATOM 3506 O O . SER B 1 194 ? 33.281 -9.539 -18.953 1 95.25 194 SER B O 1
ATOM 3508 N N . LEU B 1 195 ? 31.578 -9.82 -17.578 1 95.75 195 LEU B N 1
ATOM 3509 C CA . LEU B 1 195 ? 31.469 -11.266 -17.797 1 95.75 195 LEU B CA 1
ATOM 3510 C C . LEU B 1 195 ? 30.609 -11.562 -19.016 1 95.75 195 LEU B C 1
ATOM 3512 O O . LEU B 1 195 ? 30.312 -12.727 -19.297 1 95.75 195 LEU B O 1
ATOM 3516 N N . GLY B 1 196 ? 30.141 -10.492 -19.672 1 95.56 196 GLY B N 1
ATOM 3517 C CA . GLY B 1 196 ? 29.391 -10.656 -20.891 1 95.56 196 GLY B CA 1
ATOM 3518 C C . GLY B 1 196 ? 27.891 -10.734 -20.672 1 95.56 196 GLY B C 1
ATOM 3519 O O . GLY B 1 196 ? 27.141 -11.07 -21.594 1 95.56 196 GLY B O 1
ATOM 3520 N N . ILE B 1 197 ? 27.516 -10.492 -19.531 1 95.44 197 ILE B N 1
ATOM 3521 C CA . ILE B 1 197 ? 26.094 -10.555 -19.219 1 95.44 197 ILE B CA 1
ATOM 3522 C C . ILE B 1 197 ? 25.422 -9.242 -19.625 1 95.44 197 ILE B C 1
ATOM 3524 O O . ILE B 1 197 ? 25.922 -8.156 -19.312 1 95.44 197 ILE B O 1
ATOM 3528 N N . ASP B 1 198 ? 24.312 -9.359 -20.375 1 94.75 198 ASP B N 1
ATOM 3529 C CA . ASP B 1 198 ? 23.484 -8.195 -20.703 1 94.75 198 ASP B CA 1
ATOM 3530 C C . ASP B 1 198 ? 22.469 -7.922 -19.594 1 94.75 198 ASP B C 1
ATOM 3532 O O . ASP B 1 198 ? 21.375 -8.492 -19.609 1 94.75 198 ASP B O 1
ATOM 3536 N N . VAL B 1 199 ? 22.812 -7.035 -18.812 1 90.5 199 VAL B N 1
ATOM 3537 C CA . VAL B 1 199 ? 21.984 -6.723 -17.656 1 90.5 199 VAL B CA 1
ATOM 3538 C C . VAL B 1 199 ? 20.656 -6.137 -18.125 1 90.5 199 VAL B C 1
ATOM 3540 O O . VAL B 1 199 ? 19.609 -6.391 -17.516 1 90.5 199 VAL B O 1
ATOM 3543 N N . GLY B 1 200 ? 20.656 -5.375 -19.188 1 89.94 200 GLY B N 1
ATOM 3544 C CA . GLY B 1 200 ? 19.422 -4.824 -19.75 1 89.94 200 GLY B CA 1
ATOM 3545 C C . GLY B 1 200 ? 18.438 -5.891 -20.188 1 89.94 200 GLY B C 1
ATOM 3546 O O . GLY B 1 200 ? 17.234 -5.754 -19.969 1 89.94 200 GLY B O 1
ATOM 3547 N N . ARG B 1 201 ? 18.938 -6.887 -20.766 1 92.88 201 ARG B N 1
ATOM 3548 C CA . ARG B 1 201 ? 18.094 -7.996 -21.219 1 92.88 201 ARG B CA 1
ATOM 3549 C C . ARG B 1 201 ? 17.5 -8.742 -20.016 1 92.88 201 ARG B C 1
ATOM 3551 O O . ARG B 1 201 ? 16.328 -9.141 -20.047 1 92.88 201 ARG B O 1
ATOM 3558 N N . ALA B 1 202 ? 18.312 -8.953 -19.047 1 93.5 202 ALA B N 1
ATOM 3559 C CA . ALA B 1 202 ? 17.828 -9.617 -17.828 1 93.5 202 ALA B CA 1
ATOM 3560 C C . ALA B 1 202 ? 16.703 -8.82 -17.172 1 93.5 202 ALA B C 1
ATOM 3562 O O . ALA B 1 202 ? 15.711 -9.391 -16.734 1 93.5 202 ALA B O 1
ATOM 3563 N N . ARG B 1 203 ? 16.891 -7.566 -17.125 1 91.12 203 ARG B N 1
ATOM 3564 C CA . ARG B 1 203 ? 15.867 -6.684 -16.578 1 91.12 203 ARG B CA 1
ATOM 3565 C C . ARG B 1 203 ? 14.57 -6.773 -17.375 1 91.12 203 ARG B C 1
ATOM 3567 O O . ARG B 1 203 ? 13.484 -6.816 -16.797 1 91.12 203 ARG B O 1
ATOM 3574 N N . LEU B 1 204 ? 14.719 -6.832 -18.641 1 90.44 204 LEU B N 1
ATOM 3575 C CA . LEU B 1 204 ? 13.555 -6.922 -19.516 1 90.44 204 LEU B CA 1
ATOM 3576 C C . LEU B 1 204 ? 12.82 -8.242 -19.297 1 90.44 204 LEU B C 1
ATOM 3578 O O . LEU B 1 204 ? 11.586 -8.266 -19.234 1 90.44 204 LEU B O 1
ATOM 3582 N N . PHE B 1 205 ? 13.547 -9.281 -19.219 1 95 205 PHE B N 1
ATOM 3583 C CA . PHE B 1 205 ? 12.945 -10.594 -19 1 95 205 PHE B CA 1
ATOM 3584 C C . PHE B 1 205 ? 12.25 -10.648 -17.641 1 95 205 PHE B C 1
ATOM 3586 O O . PHE B 1 205 ? 11.156 -11.203 -17.516 1 95 205 PHE B O 1
ATOM 3593 N N . ALA B 1 206 ? 12.891 -10.094 -16.672 1 94.38 206 ALA B N 1
ATOM 3594 C CA . ALA B 1 206 ? 12.297 -10.062 -15.344 1 94.38 206 ALA B CA 1
ATOM 3595 C C . ALA B 1 206 ? 10.992 -9.281 -15.344 1 94.38 206 ALA B C 1
ATOM 3597 O O . ALA B 1 206 ? 9.992 -9.727 -14.773 1 94.38 206 ALA B O 1
ATOM 3598 N N . LEU B 1 207 ? 10.992 -8.141 -15.977 1 91.31 207 LEU B N 1
ATOM 3599 C CA . LEU B 1 207 ? 9.82 -7.273 -16.031 1 91.31 207 LEU B CA 1
ATOM 3600 C C . LEU B 1 207 ? 8.688 -7.938 -16.797 1 91.31 207 LEU B C 1
ATOM 3602 O O . LEU B 1 207 ? 7.566 -8.039 -16.297 1 91.31 207 LEU B O 1
ATOM 3606 N N . LEU B 1 208 ? 8.977 -8.414 -17.969 1 92.81 208 LEU B N 1
ATOM 3607 C CA . LEU B 1 208 ? 7.965 -9.023 -18.812 1 92.81 208 LEU B CA 1
ATOM 3608 C C . LEU B 1 208 ? 7.465 -10.336 -18.219 1 92.81 208 LEU B C 1
ATOM 3610 O O . LEU B 1 208 ? 6.27 -10.633 -18.281 1 92.81 208 LEU B O 1
ATOM 3614 N N . GLY B 1 209 ? 8.414 -11.086 -17.75 1 96.56 209 GLY B N 1
ATOM 3615 C CA . GLY B 1 209 ? 8.023 -12.344 -17.125 1 96.56 209 GLY B CA 1
ATOM 3616 C C . GLY B 1 209 ? 7.09 -12.148 -15.938 1 96.56 209 GLY B C 1
ATOM 3617 O O . GLY B 1 209 ? 6.094 -12.867 -15.805 1 96.56 209 GLY B O 1
ATOM 3618 N N . THR B 1 210 ? 7.402 -11.195 -15.086 1 95.38 210 THR B N 1
ATOM 3619 C CA . THR B 1 210 ? 6.559 -10.906 -13.93 1 95.38 210 THR B CA 1
ATOM 3620 C C . THR B 1 210 ? 5.203 -10.359 -14.375 1 95.38 210 THR B C 1
ATOM 3622 O O . THR B 1 210 ? 4.164 -10.766 -13.844 1 95.38 210 THR B O 1
ATOM 3625 N N . ALA B 1 211 ? 5.211 -9.508 -15.336 1 93.88 211 ALA B N 1
ATOM 3626 C CA . ALA B 1 211 ? 3.977 -8.898 -15.836 1 93.88 211 ALA B CA 1
ATOM 3627 C C . ALA B 1 211 ? 3.045 -9.961 -16.422 1 93.88 211 ALA B C 1
ATOM 3629 O O . ALA B 1 211 ? 1.85 -9.977 -16.109 1 93.88 211 ALA B O 1
ATOM 3630 N N . LEU B 1 212 ? 3.607 -10.844 -17.203 1 95.81 212 LEU B N 1
ATOM 3631 C CA . LEU B 1 212 ? 2.807 -11.891 -17.828 1 95.81 212 LEU B CA 1
ATOM 3632 C C . LEU B 1 212 ? 2.348 -12.914 -16.797 1 95.81 212 LEU B C 1
ATOM 3634 O O . LEU B 1 212 ? 1.154 -13.211 -16.703 1 95.81 212 LEU B O 1
ATOM 3638 N N . GLY B 1 213 ? 3.289 -13.414 -16.078 1 97.88 213 GLY B N 1
ATOM 3639 C CA . GLY B 1 213 ? 2.998 -14.492 -15.148 1 97.88 213 GLY B CA 1
ATOM 3640 C C . GLY B 1 213 ? 2.166 -14.047 -13.961 1 97.88 213 GLY B C 1
ATOM 3641 O O . GLY B 1 213 ? 1.041 -14.508 -13.773 1 97.88 213 GLY B O 1
ATOM 3642 N N . VAL B 1 214 ? 2.699 -13.062 -13.188 1 97.5 214 VAL B N 1
ATOM 3643 C CA . VAL B 1 214 ? 2.041 -12.586 -11.977 1 97.5 214 VAL B CA 1
ATOM 3644 C C . VAL B 1 214 ? 0.76 -11.836 -12.344 1 97.5 214 VAL B C 1
ATOM 3646 O O . VAL B 1 214 ? -0.247 -11.938 -11.641 1 97.5 214 VAL B O 1
ATOM 3649 N N . GLY B 1 215 ? 0.826 -11.094 -13.453 1 96.75 215 GLY B N 1
ATOM 3650 C CA . GLY B 1 215 ? -0.38 -10.438 -13.922 1 96.75 215 GLY B CA 1
ATOM 3651 C C . GLY B 1 215 ? -1.511 -11.398 -14.227 1 96.75 215 GLY B C 1
ATOM 3652 O O . GLY B 1 215 ? -2.65 -11.18 -13.812 1 96.75 215 GLY B O 1
ATOM 3653 N N . ALA B 1 216 ? -1.156 -12.453 -14.898 1 97.62 216 ALA B N 1
ATOM 3654 C CA . ALA B 1 216 ? -2.154 -13.469 -15.227 1 97.62 216 ALA B CA 1
ATOM 3655 C C . ALA B 1 216 ? -2.658 -14.172 -13.969 1 97.62 216 ALA B C 1
ATOM 3657 O O . ALA B 1 216 ? -3.857 -14.43 -13.836 1 97.62 216 ALA B O 1
ATOM 3658 N N . ALA B 1 217 ? -1.774 -14.5 -13.086 1 98.19 217 ALA B N 1
ATOM 3659 C CA . ALA B 1 217 ? -2.16 -15.117 -11.812 1 98.19 217 ALA B CA 1
ATOM 3660 C C . ALA B 1 217 ? -3.125 -14.219 -11.047 1 98.19 217 ALA B C 1
ATOM 3662 O O . ALA B 1 217 ? -4.172 -14.68 -10.578 1 98.19 217 ALA B O 1
ATOM 3663 N N . THR B 1 218 ? -2.811 -12.945 -10.953 1 97.44 218 THR B N 1
ATOM 3664 C CA . THR B 1 218 ? -3.645 -11.984 -10.227 1 97.44 218 THR B CA 1
ATOM 3665 C C . THR B 1 218 ? -5.004 -11.836 -10.906 1 97.44 218 THR B C 1
ATOM 3667 O O . THR B 1 218 ? -6.023 -11.68 -10.234 1 97.44 218 THR B O 1
ATOM 3670 N N . ALA B 1 219 ? -5.031 -11.938 -12.18 1 97 219 ALA B N 1
ATOM 3671 C CA . ALA B 1 219 ? -6.258 -11.758 -12.953 1 97 219 ALA B CA 1
ATOM 3672 C C . ALA B 1 219 ? -7.289 -12.82 -12.602 1 97 219 ALA B C 1
ATOM 3674 O O . ALA B 1 219 ? -8.492 -12.555 -12.617 1 97 219 ALA B O 1
ATOM 3675 N N . VAL B 1 220 ? -6.797 -13.969 -12.234 1 96.69 220 VAL B N 1
ATOM 3676 C CA . VAL B 1 220 ? -7.754 -15.055 -12.039 1 96.69 220 VAL B CA 1
ATOM 3677 C C . VAL B 1 220 ? -7.957 -15.305 -10.547 1 96.69 220 VAL B C 1
ATOM 3679 O O . VAL B 1 220 ? -8.961 -15.891 -10.141 1 96.69 220 VAL B O 1
ATOM 3682 N N . THR B 1 221 ? -7.082 -14.859 -9.703 1 97.19 221 THR B N 1
ATOM 3683 C CA . THR B 1 221 ? -7.207 -15.195 -8.289 1 97.19 221 THR B CA 1
ATOM 3684 C C . THR B 1 221 ? -7.379 -13.938 -7.449 1 97.19 221 THR B C 1
ATOM 3686 O O . THR B 1 221 ? -7.758 -14.008 -6.277 1 97.19 221 THR B O 1
ATOM 3689 N N . GLY B 1 222 ? -7.141 -12.805 -8.062 1 95.75 222 GLY B N 1
ATOM 3690 C CA . GLY B 1 222 ? -6.895 -11.641 -7.227 1 95.75 222 GLY B CA 1
ATOM 3691 C C . GLY B 1 222 ? -5.488 -11.594 -6.66 1 95.75 222 GLY B C 1
ATOM 3692 O O . GLY B 1 222 ? -4.66 -12.445 -6.98 1 95.75 222 GLY B O 1
ATOM 3693 N N . THR B 1 223 ? -5.254 -10.648 -5.863 1 94.12 223 THR B N 1
ATOM 3694 C CA . THR B 1 223 ? -3.896 -10.438 -5.371 1 94.12 223 THR B CA 1
ATOM 3695 C C . THR B 1 223 ? -3.596 -11.352 -4.191 1 94.12 223 THR B C 1
ATOM 3697 O O . THR B 1 223 ? -4.359 -11.398 -3.225 1 94.12 223 THR B O 1
ATOM 3700 N N . ILE B 1 224 ? -2.598 -12.109 -4.293 1 96.75 224 ILE B N 1
ATOM 3701 C CA . ILE B 1 224 ? -2.041 -12.906 -3.209 1 96.75 224 ILE B CA 1
ATOM 3702 C C . ILE B 1 224 ? -0.628 -12.43 -2.883 1 96.75 224 ILE B C 1
ATOM 3704 O O . ILE B 1 224 ? 0.296 -12.609 -3.68 1 96.75 224 ILE B O 1
ATOM 3708 N N . GLY B 1 225 ? -0.473 -11.867 -1.775 1 94.44 225 GLY B N 1
ATOM 3709 C CA . GLY B 1 225 ? 0.789 -11.258 -1.394 1 94.44 225 GLY B CA 1
ATOM 3710 C C . GLY B 1 225 ? 1.692 -12.188 -0.611 1 94.44 225 GLY B C 1
ATOM 3711 O O . GLY B 1 225 ? 1.267 -13.266 -0.191 1 94.44 225 GLY B O 1
ATOM 3712 N N . PHE B 1 226 ? 2.975 -11.867 -0.515 1 96.75 226 PHE B N 1
ATOM 3713 C CA . PHE B 1 226 ? 3.973 -12.352 0.428 1 96.75 226 PHE B CA 1
ATOM 3714 C C . PHE B 1 226 ? 4.539 -13.695 -0.026 1 96.75 226 PHE B C 1
ATOM 3716 O O . PHE B 1 226 ? 5.574 -14.141 0.474 1 96.75 226 PHE B O 1
ATOM 3723 N N . VAL B 1 227 ? 3.846 -14.398 -0.995 1 98.19 227 VAL B N 1
ATOM 3724 C CA . VAL B 1 227 ? 4.352 -15.695 -1.436 1 98.19 227 VAL B CA 1
ATOM 3725 C C . VAL B 1 227 ? 5.73 -15.531 -2.066 1 98.19 227 VAL B C 1
ATOM 3727 O O . VAL B 1 227 ? 6.652 -16.297 -1.776 1 98.19 227 VAL B O 1
ATOM 3730 N N . GLY B 1 228 ? 5.852 -14.547 -2.896 1 97.31 228 GLY B N 1
ATOM 3731 C CA . GLY B 1 228 ? 7.117 -14.258 -3.553 1 97.31 228 GLY B CA 1
ATOM 3732 C C . GLY B 1 228 ? 8.211 -13.844 -2.586 1 97.31 228 GLY B C 1
ATOM 3733 O O . GLY B 1 228 ? 9.391 -13.898 -2.922 1 97.31 228 GLY B O 1
ATOM 3734 N N . LEU B 1 229 ? 7.84 -13.383 -1.454 1 95.62 229 LEU B N 1
ATOM 3735 C CA . LEU B 1 229 ? 8.789 -13.016 -0.409 1 95.62 229 LEU B CA 1
ATOM 3736 C C . LEU B 1 229 ? 9.219 -14.242 0.385 1 95.62 229 LEU B C 1
ATOM 3738 O O . LEU B 1 229 ? 10.414 -14.43 0.649 1 95.62 229 LEU B O 1
ATOM 3742 N N . ILE B 1 230 ? 8.32 -15.094 0.706 1 97.31 230 ILE B N 1
ATOM 3743 C CA . ILE B 1 230 ? 8.523 -16.203 1.636 1 97.31 230 ILE B CA 1
ATOM 3744 C C . ILE B 1 230 ? 9.258 -17.328 0.93 1 97.31 230 ILE B C 1
ATOM 3746 O O . ILE B 1 230 ? 10.219 -17.891 1.467 1 97.31 230 ILE B O 1
ATOM 3750 N N . ALA B 1 231 ? 8.852 -17.656 -0.248 1 98.25 231 ALA B N 1
ATOM 3751 C CA . ALA B 1 231 ? 9.32 -18.859 -0.938 1 98.25 231 ALA B CA 1
ATOM 3752 C C . ALA B 1 231 ? 10.828 -18.797 -1.16 1 98.25 231 ALA B C 1
ATOM 3754 O O . ALA B 1 231 ? 11.555 -19.719 -0.759 1 98.25 231 ALA B O 1
ATOM 3755 N N . PRO B 1 232 ? 11.32 -17.719 -1.753 1 97.56 232 PRO B N 1
ATOM 3756 C CA . PRO B 1 232 ? 12.773 -17.703 -1.945 1 97.56 232 PRO B CA 1
ATOM 3757 C C . PRO B 1 232 ? 13.539 -17.672 -0.626 1 97.56 232 PRO B C 1
ATOM 3759 O O . PRO B 1 232 ? 14.641 -18.219 -0.536 1 97.56 232 PRO B O 1
ATOM 3762 N N . HIS B 1 233 ? 12.984 -17.031 0.375 1 95.44 233 HIS B N 1
ATOM 3763 C CA . HIS B 1 233 ? 13.656 -16.969 1.669 1 95.44 233 HIS B CA 1
ATOM 3764 C C . HIS B 1 233 ? 13.836 -18.375 2.256 1 95.44 233 HIS B C 1
ATOM 3766 O O . HIS B 1 233 ? 14.891 -18.672 2.822 1 95.44 233 HIS B O 1
ATOM 3772 N N . ILE B 1 234 ? 12.891 -19.172 2.119 1 96.44 234 ILE B N 1
ATOM 3773 C CA . ILE B 1 234 ? 12.922 -20.531 2.65 1 96.44 234 ILE B CA 1
ATOM 3774 C C . ILE B 1 234 ? 13.945 -21.359 1.88 1 96.44 234 ILE B C 1
ATOM 3776 O O . ILE B 1 234 ? 14.625 -22.203 2.459 1 96.44 234 ILE B O 1
ATOM 3780 N N . VAL B 1 235 ? 14.133 -21.141 0.64 1 97.44 235 VAL B N 1
ATOM 3781 C CA . VAL B 1 235 ? 14.883 -22 -0.266 1 97.44 235 VAL B CA 1
ATOM 3782 C C . VAL B 1 235 ? 16.359 -21.609 -0.237 1 97.44 235 VAL B C 1
ATOM 3784 O O . VAL B 1 235 ? 17.234 -22.469 -0.399 1 97.44 235 VAL B O 1
ATOM 3787 N N . ARG B 1 236 ? 16.672 -20.375 0.04 1 95.44 236 ARG B N 1
ATOM 3788 C CA . ARG B 1 236 ? 18.016 -19.812 -0.114 1 95.44 236 ARG B CA 1
ATOM 3789 C C . ARG B 1 236 ? 19.031 -20.656 0.642 1 95.44 236 ARG B C 1
ATOM 3791 O O . ARG B 1 236 ? 20.062 -21.031 0.083 1 95.44 236 ARG B O 1
ATOM 3798 N N . PRO B 1 237 ? 18.734 -20.906 1.891 1 94.56 237 PRO B N 1
ATOM 3799 C CA . PRO B 1 237 ? 19.75 -21.688 2.615 1 94.56 237 PRO B CA 1
ATOM 3800 C C . PRO B 1 237 ? 19.938 -23.094 2.031 1 94.56 237 PRO B C 1
ATOM 3802 O O . PRO B 1 237 ? 21 -23.688 2.189 1 94.56 237 PRO B O 1
ATOM 3805 N N . LEU B 1 238 ? 19.031 -23.609 1.33 1 96.38 238 LEU B N 1
ATOM 3806 C CA . LEU B 1 238 ? 19.062 -24.969 0.818 1 96.38 238 LEU B CA 1
ATOM 3807 C C . LEU B 1 238 ? 19.875 -25.047 -0.467 1 96.38 238 LEU B C 1
ATOM 3809 O O . LEU B 1 238 ? 20.281 -26.141 -0.889 1 96.38 238 LEU B O 1
ATOM 3813 N N . VAL B 1 239 ? 20.156 -23.922 -1.09 1 96.44 239 VAL B N 1
ATOM 3814 C CA . VAL B 1 239 ? 20.859 -23.938 -2.373 1 96.44 239 VAL B CA 1
ATOM 3815 C C . VAL B 1 239 ? 22.141 -23.125 -2.285 1 96.44 239 VAL B C 1
ATOM 3817 O O . VAL B 1 239 ? 22.594 -22.578 -3.289 1 96.44 239 VAL B O 1
ATOM 3820 N N . GLY B 1 240 ? 22.688 -22.906 -1.182 1 93.94 240 GLY B N 1
ATOM 3821 C CA . GLY B 1 240 ? 23.953 -22.219 -0.972 1 93.94 240 GLY B CA 1
ATOM 3822 C C . GLY B 1 240 ? 23.875 -20.734 -1.261 1 93.94 240 GLY B C 1
ATOM 3823 O O . GLY B 1 240 ? 24.844 -20.141 -1.729 1 93.94 240 GLY B O 1
ATOM 3824 N N . HIS B 1 241 ? 22.641 -20.188 -1.207 1 92.56 241 HIS B N 1
ATOM 3825 C CA . HIS B 1 241 ? 22.406 -18.75 -1.339 1 92.56 241 HIS B CA 1
ATOM 3826 C C . HIS B 1 241 ? 22.797 -18.25 -2.727 1 92.56 241 HIS B C 1
ATOM 3828 O O . HIS B 1 241 ? 23.078 -17.062 -2.908 1 92.56 241 HIS B O 1
ATOM 3834 N N . ARG B 1 242 ? 22.922 -19.188 -3.725 1 94.75 242 ARG B N 1
ATOM 3835 C CA . ARG B 1 242 ? 23.125 -18.781 -5.117 1 94.75 242 ARG B CA 1
ATOM 3836 C C . ARG B 1 242 ? 21.812 -18.344 -5.754 1 94.75 242 ARG B C 1
ATOM 3838 O O . ARG B 1 242 ? 20.859 -19.125 -5.852 1 94.75 242 ARG B O 1
ATOM 3845 N N . PRO B 1 243 ? 21.719 -17.141 -6.195 1 97.12 243 PRO B N 1
ATOM 3846 C CA . PRO B 1 243 ? 20.453 -16.594 -6.688 1 97.12 243 PRO B CA 1
ATOM 3847 C C . PRO B 1 243 ? 19.859 -17.422 -7.836 1 97.12 243 PRO B C 1
ATOM 3849 O O . PRO B 1 243 ? 18.656 -17.703 -7.844 1 97.12 243 PRO B O 1
ATOM 3852 N N . GLY B 1 244 ? 20.656 -17.797 -8.797 1 97.62 244 GLY B N 1
ATOM 3853 C CA . GLY B 1 244 ? 20.172 -18.578 -9.93 1 97.62 244 GLY B CA 1
ATOM 3854 C C . GLY B 1 244 ? 19.625 -19.922 -9.523 1 97.62 244 GLY B C 1
ATOM 3855 O O . GLY B 1 244 ? 18.625 -20.391 -10.086 1 97.62 244 GLY B O 1
ATOM 3856 N N . ALA B 1 245 ? 20.25 -20.578 -8.609 1 97.81 245 ALA B N 1
ATOM 3857 C CA . ALA B 1 245 ? 19.844 -21.906 -8.148 1 97.81 245 ALA B CA 1
ATOM 3858 C C . ALA B 1 245 ? 18.547 -21.844 -7.336 1 97.81 245 ALA B C 1
ATOM 3860 O O . ALA B 1 245 ? 17.906 -22.859 -7.098 1 97.81 245 ALA B O 1
ATOM 3861 N N . THR B 1 246 ? 18.172 -20.703 -6.863 1 98.19 246 THR B N 1
ATOM 3862 C CA . THR B 1 246 ? 16.984 -20.5 -6.035 1 98.19 246 THR B CA 1
ATOM 3863 C C . THR B 1 246 ? 15.719 -20.5 -6.883 1 98.19 246 THR B C 1
ATOM 3865 O O . THR B 1 246 ? 14.617 -20.703 -6.367 1 98.19 246 THR B O 1
ATOM 3868 N N . LEU B 1 247 ? 15.836 -20.344 -8.188 1 98.69 247 LEU B N 1
ATOM 3869 C CA . LEU B 1 247 ? 14.688 -20.047 -9.039 1 98.69 247 LEU B CA 1
ATOM 3870 C C . LEU B 1 247 ? 13.695 -21.203 -9.047 1 98.69 247 LEU B C 1
ATOM 3872 O O . LEU B 1 247 ? 12.547 -21.047 -8.609 1 98.69 247 LEU B O 1
ATOM 3876 N N . ILE B 1 248 ? 14.109 -22.375 -9.43 1 98.62 248 ILE B N 1
ATOM 3877 C CA . ILE B 1 248 ? 13.211 -23.5 -9.586 1 98.62 248 ILE B CA 1
ATOM 3878 C C . ILE B 1 248 ? 12.695 -23.953 -8.219 1 98.62 248 ILE B C 1
ATOM 3880 O O . ILE B 1 248 ? 11.492 -24.109 -8.023 1 98.62 248 ILE B O 1
ATOM 3884 N N . PRO B 1 249 ? 13.562 -24.062 -7.188 1 98.75 249 PRO B N 1
ATOM 3885 C CA . PRO B 1 249 ? 13.047 -24.438 -5.871 1 98.75 249 PRO B CA 1
ATOM 3886 C C . PRO B 1 249 ? 12.062 -23.406 -5.309 1 98.75 249 PRO B C 1
ATOM 3888 O O . PRO B 1 249 ? 11.109 -23.781 -4.613 1 98.75 249 PRO B O 1
ATOM 3891 N N . ALA B 1 250 ? 12.281 -22.141 -5.535 1 98.81 250 ALA B N 1
ATOM 3892 C CA . ALA B 1 250 ? 11.359 -21.109 -5.074 1 98.81 250 ALA B CA 1
ATOM 3893 C C . ALA B 1 250 ? 9.992 -21.25 -5.746 1 98.81 250 ALA B C 1
ATOM 3895 O O . ALA B 1 250 ? 8.953 -21.031 -5.117 1 98.81 250 ALA B O 1
ATOM 3896 N N . ALA B 1 251 ? 10.031 -21.578 -7.02 1 98.81 251 ALA B N 1
ATOM 3897 C CA . ALA B 1 251 ? 8.773 -21.844 -7.719 1 98.81 251 ALA B CA 1
ATOM 3898 C C . ALA B 1 251 ? 8.016 -23 -7.074 1 98.81 251 ALA B C 1
ATOM 3900 O O . ALA B 1 251 ? 6.809 -22.922 -6.859 1 98.81 251 ALA B O 1
ATOM 3901 N N . LEU B 1 252 ? 8.734 -24.047 -6.758 1 98.81 252 LEU B N 1
ATOM 3902 C CA . LEU B 1 252 ? 8.125 -25.234 -6.168 1 98.81 252 LEU B CA 1
ATOM 3903 C C . LEU B 1 252 ? 7.594 -24.938 -4.77 1 98.81 252 LEU B C 1
ATOM 3905 O O . LEU B 1 252 ? 6.469 -25.312 -4.438 1 98.81 252 LEU B O 1
ATOM 3909 N N . VAL B 1 253 ? 8.344 -24.25 -4.008 1 98.75 253 VAL B N 1
ATOM 3910 C CA . VAL B 1 253 ? 7.926 -23.906 -2.654 1 98.75 253 VAL B CA 1
ATOM 3911 C C . VAL B 1 253 ? 6.742 -22.938 -2.703 1 98.75 253 VAL B C 1
ATOM 3913 O O . VAL B 1 253 ? 5.816 -23.047 -1.897 1 98.75 253 VAL B O 1
ATOM 3916 N N . GLY B 1 254 ? 6.781 -21.953 -3.613 1 98.69 254 GLY B N 1
ATOM 3917 C CA . GLY B 1 254 ? 5.633 -21.078 -3.797 1 98.69 254 GLY B CA 1
ATOM 3918 C C . GLY B 1 254 ? 4.359 -21.828 -4.133 1 98.69 254 GLY B C 1
ATOM 3919 O O . GLY B 1 254 ? 3.297 -21.547 -3.576 1 98.69 254 GLY B O 1
ATOM 3920 N N . ALA B 1 255 ? 4.496 -22.797 -5.043 1 98.81 255 ALA B N 1
ATOM 3921 C CA . ALA B 1 255 ? 3.365 -23.656 -5.395 1 98.81 255 ALA B CA 1
ATOM 3922 C C . ALA B 1 255 ? 2.818 -24.375 -4.168 1 98.81 255 ALA B C 1
ATOM 3924 O O . ALA B 1 255 ? 1.605 -24.422 -3.953 1 98.81 255 ALA B O 1
ATOM 3925 N N . LEU B 1 256 ? 3.686 -24.859 -3.361 1 98.69 256 LEU B N 1
ATOM 3926 C CA . LEU B 1 256 ? 3.297 -25.594 -2.166 1 98.69 256 LEU B CA 1
ATOM 3927 C C . LEU B 1 256 ? 2.646 -24.672 -1.141 1 98.69 256 LEU B C 1
ATOM 3929 O O . LEU B 1 256 ? 1.694 -25.062 -0.463 1 98.69 256 LEU B O 1
ATOM 3933 N N . ILE B 1 257 ? 3.152 -23.484 -1.005 1 98.62 257 ILE B N 1
ATOM 3934 C CA . ILE B 1 257 ? 2.615 -22.516 -0.047 1 98.62 257 ILE B CA 1
ATOM 3935 C C . ILE B 1 257 ? 1.164 -22.203 -0.396 1 98.62 257 ILE B C 1
ATOM 3937 O O . ILE B 1 257 ? 0.284 -22.266 0.466 1 98.62 257 ILE B O 1
ATOM 3941 N N . VAL B 1 258 ? 0.894 -21.875 -1.644 1 98.62 258 VAL B N 1
ATOM 3942 C CA . VAL B 1 258 ? -0.451 -21.484 -2.053 1 98.62 258 VAL B CA 1
ATOM 3943 C C . VAL B 1 258 ? -1.389 -22.688 -1.963 1 98.62 258 VAL B C 1
ATOM 3945 O O . VAL B 1 258 ? -2.531 -22.562 -1.516 1 98.62 258 VAL B O 1
ATOM 3948 N N . LEU B 1 259 ? -0.867 -23.875 -2.398 1 98.31 259 LEU B N 1
ATOM 3949 C CA . LEU B 1 259 ? -1.681 -25.078 -2.303 1 98.31 259 LEU B CA 1
ATOM 3950 C C . LEU B 1 259 ? -2.033 -25.391 -0.851 1 98.31 259 LEU B C 1
ATOM 3952 O O . LEU B 1 259 ? -3.193 -25.656 -0.533 1 98.31 259 LEU B O 1
ATOM 3956 N N . ALA B 1 260 ? -1.066 -25.359 0.028 1 98 260 ALA B N 1
ATOM 3957 C CA . ALA B 1 260 ? -1.285 -25.625 1.448 1 98 260 ALA B CA 1
ATOM 3958 C C . ALA B 1 260 ? -2.23 -24.594 2.059 1 98 260 ALA B C 1
ATOM 3960 O O . ALA B 1 260 ? -3.09 -24.938 2.873 1 98 260 ALA B O 1
ATOM 3961 N N . ALA B 1 261 ? -2.041 -23.359 1.703 1 97.62 261 ALA B N 1
ATOM 3962 C CA . ALA B 1 261 ? -2.902 -22.297 2.211 1 97.62 261 ALA B CA 1
ATOM 3963 C C . ALA B 1 261 ? -4.348 -22.484 1.761 1 97.62 261 ALA B C 1
ATOM 3965 O O . ALA B 1 261 ? -5.281 -22.297 2.543 1 97.62 261 ALA B O 1
ATOM 3966 N N . ASP B 1 262 ? -4.484 -22.828 0.494 1 96.38 262 ASP B N 1
ATOM 3967 C CA . ASP B 1 262 ? -5.824 -23.078 -0.022 1 96.38 262 ASP B CA 1
ATOM 3968 C C . ASP B 1 262 ? -6.496 -24.234 0.73 1 96.38 262 ASP B C 1
ATOM 3970 O O . ASP B 1 262 ? -7.676 -24.156 1.071 1 96.38 262 ASP B O 1
ATOM 3974 N N . LEU B 1 263 ? -5.77 -25.281 0.963 1 94.56 263 LEU B N 1
ATOM 3975 C CA . LEU B 1 263 ? -6.281 -26.406 1.722 1 94.56 263 LEU B CA 1
ATOM 3976 C C . LEU B 1 263 ? -6.641 -26 3.145 1 94.56 263 LEU B C 1
ATOM 3978 O O . LEU B 1 263 ? -7.676 -26.406 3.674 1 94.56 263 LEU B O 1
ATOM 3982 N N . ALA B 1 264 ? -5.836 -25.203 3.73 1 94.56 264 ALA B N 1
ATOM 3983 C CA . ALA B 1 264 ? -6.07 -24.734 5.098 1 94.56 264 ALA B CA 1
ATOM 3984 C C . ALA B 1 264 ? -7.352 -23.906 5.188 1 94.56 264 ALA B C 1
ATOM 3986 O O . ALA B 1 264 ? -8.133 -24.062 6.129 1 94.56 264 ALA B O 1
ATOM 3987 N N . THR B 1 265 ? -7.551 -23 4.227 1 92.31 265 THR B N 1
ATOM 3988 C CA . THR B 1 265 ? -8.727 -22.141 4.258 1 92.31 265 THR B CA 1
ATOM 3989 C C . THR B 1 265 ? -10.008 -22.969 4.102 1 92.31 265 THR B C 1
ATOM 3991 O O . THR B 1 265 ? -11.062 -22.562 4.594 1 92.31 265 THR B O 1
ATOM 3994 N N . ARG B 1 266 ? -9.914 -24.078 3.506 1 87.69 266 ARG B N 1
ATOM 3995 C CA . ARG B 1 266 ? -11.07 -24.953 3.305 1 87.69 266 ARG B CA 1
ATOM 3996 C C . ARG B 1 266 ? -11.344 -25.797 4.543 1 87.69 266 ARG B C 1
ATOM 3998 O O . ARG B 1 266 ? -12.477 -26.188 4.793 1 87.69 266 ARG B O 1
ATOM 4005 N N . MET B 1 267 ? -10.344 -26.062 5.203 1 88.19 267 MET B N 1
ATOM 4006 C CA . MET B 1 267 ? -10.477 -26.938 6.367 1 88.19 267 MET B CA 1
ATOM 4007 C C . MET B 1 267 ? -10.867 -26.141 7.605 1 88.19 267 MET B C 1
ATOM 4009 O O . MET B 1 267 ? -11.492 -26.672 8.523 1 88.19 267 MET B O 1
ATOM 4013 N N . LEU B 1 268 ? -10.398 -24.875 7.652 1 80.69 268 LEU B N 1
ATOM 4014 C CA . LEU B 1 268 ? -10.688 -24.031 8.805 1 80.69 268 LEU B CA 1
ATOM 4015 C C . LEU B 1 268 ? -12.086 -23.438 8.719 1 80.69 268 LEU B C 1
ATOM 4017 O O . LEU B 1 268 ? -12.469 -22.891 7.68 1 80.69 268 LEU B O 1
ATOM 4021 N N . ASN B 1 269 ? -13.023 -23.969 9.508 1 71.38 269 ASN B N 1
ATOM 4022 C CA . ASN B 1 269 ? -14.422 -23.531 9.453 1 71.38 269 ASN B CA 1
ATOM 4023 C C . ASN B 1 269 ? -14.727 -22.484 10.531 1 71.38 269 ASN B C 1
ATOM 4025 O O . ASN B 1 269 ? -14.93 -22.844 11.688 1 71.38 269 ASN B O 1
ATOM 4029 N N . PHE B 1 270 ? -14.539 -21.219 10.172 1 67.12 270 PHE B N 1
ATOM 4030 C CA . PHE B 1 270 ? -14.938 -20.172 11.094 1 67.12 270 PHE B CA 1
ATOM 4031 C C . PHE B 1 270 ? -16.312 -19.625 10.742 1 67.12 270 PHE B C 1
ATOM 4033 O O . PHE B 1 270 ? -16.656 -18.484 11.086 1 67.12 270 PHE B O 1
ATOM 4040 N N . GLY B 1 271 ? -17.141 -20.484 10.039 1 72 271 GLY B N 1
ATOM 4041 C CA . GLY B 1 271 ? -18.438 -20.016 9.586 1 72 271 GLY B CA 1
ATOM 4042 C C . GLY B 1 271 ? -18.375 -19.328 8.234 1 72 271 GLY B C 1
ATOM 4043 O O . GLY B 1 271 ? -19.094 -19.703 7.301 1 72 271 GLY B O 1
ATOM 4044 N N . THR B 1 272 ? -17.469 -18.25 8.211 1 80.06 272 THR B N 1
ATOM 4045 C CA . THR B 1 272 ? -17.234 -17.562 6.945 1 80.06 272 THR B CA 1
ATOM 4046 C C . THR B 1 272 ? -15.914 -18 6.32 1 80.06 272 THR B C 1
ATOM 4048 O O . THR B 1 272 ? -14.93 -18.219 7.031 1 80.06 272 THR B O 1
ATOM 4051 N N . GLU B 1 273 ? -15.984 -18.312 5.117 1 86.06 273 GLU B N 1
ATOM 4052 C CA . GLU B 1 273 ? -14.781 -18.719 4.398 1 86.06 273 GLU B CA 1
ATOM 4053 C C . GLU B 1 273 ? -13.734 -17.609 4.402 1 86.06 273 GLU B C 1
ATOM 4055 O O . GLU B 1 273 ? -14.055 -16.453 4.129 1 86.06 273 GLU B O 1
ATOM 4060 N N . ILE B 1 274 ? -12.555 -17.953 4.84 1 92.12 274 ILE B N 1
ATOM 4061 C CA . ILE B 1 274 ? -11.445 -17.016 4.766 1 92.12 274 ILE B CA 1
ATOM 4062 C C . ILE B 1 274 ? -10.844 -17.031 3.363 1 92.12 274 ILE B C 1
ATOM 4064 O O . ILE B 1 274 ? -10.453 -18.094 2.865 1 92.12 274 ILE B O 1
ATOM 4068 N N . ARG B 1 275 ? -10.844 -15.883 2.791 1 95.06 275 ARG B N 1
ATOM 4069 C CA . ARG B 1 275 ? -10.266 -15.781 1.455 1 95.06 275 ARG B CA 1
ATOM 4070 C C . ARG B 1 275 ? -8.766 -16.062 1.484 1 95.06 275 ARG B C 1
ATOM 4072 O O . ARG B 1 275 ? -8.078 -15.688 2.436 1 95.06 275 ARG B O 1
ATOM 4079 N N . LEU B 1 276 ? -8.289 -16.688 0.444 1 96.88 276 LEU B N 1
ATOM 4080 C CA . LEU B 1 276 ? -6.918 -17.172 0.359 1 96.88 276 LEU B CA 1
ATOM 4081 C C . LEU B 1 276 ? -5.93 -16.031 0.577 1 96.88 276 LEU B C 1
ATOM 4083 O O . LEU B 1 276 ? -4.969 -16.172 1.339 1 96.88 276 LEU B O 1
ATOM 4087 N N . GLY B 1 277 ? -6.113 -14.914 -0.092 1 96.88 277 GLY B N 1
ATOM 4088 C CA . GLY B 1 277 ? -5.215 -13.773 0.062 1 96.88 277 GLY B CA 1
ATOM 4089 C C . GLY B 1 277 ? -5.125 -13.273 1.49 1 96.88 277 GLY B C 1
ATOM 4090 O O . GLY B 1 277 ? -4.055 -12.875 1.95 1 96.88 277 GLY B O 1
ATOM 4091 N N . VAL B 1 278 ? -6.242 -13.281 2.158 1 96.31 278 VAL B N 1
ATOM 4092 C CA . VAL B 1 278 ? -6.289 -12.844 3.553 1 96.31 278 VAL B CA 1
ATOM 4093 C C . VAL B 1 278 ? -5.496 -13.82 4.422 1 96.31 278 VAL B C 1
ATOM 4095 O O . VAL B 1 278 ? -4.68 -13.398 5.25 1 96.31 278 VAL B O 1
ATOM 4098 N N . PHE B 1 279 ? -5.695 -15.07 4.199 1 96.62 279 PHE B N 1
ATOM 4099 C CA . PHE B 1 279 ? -5.008 -16.094 4.969 1 96.62 279 PHE B CA 1
ATOM 4100 C C . PHE B 1 279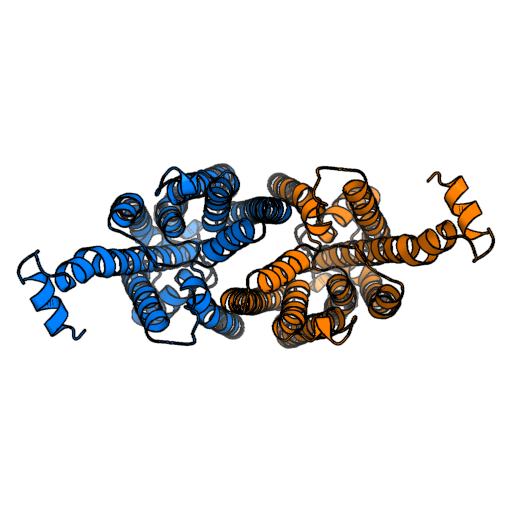 ? -3.496 -15.984 4.801 1 96.62 279 PHE B C 1
ATOM 4102 O O . PHE B 1 279 ? -2.756 -15.984 5.785 1 96.62 279 PHE B O 1
ATOM 4109 N N . VAL B 1 280 ? -3.064 -15.812 3.588 1 97.38 280 VAL B N 1
ATOM 4110 C CA . VAL B 1 280 ? -1.635 -15.719 3.311 1 97.38 280 VAL B CA 1
ATOM 4111 C C . VAL B 1 280 ? -1.077 -14.43 3.9 1 97.38 280 VAL B C 1
ATOM 4113 O O . VAL B 1 280 ? 0.049 -14.398 4.402 1 97.38 280 VAL B O 1
ATOM 4116 N N . SER B 1 281 ? -1.852 -13.367 3.885 1 96.62 281 SER B N 1
ATOM 4117 C CA . SER B 1 281 ? -1.387 -12.086 4.414 1 96.62 281 SER B CA 1
ATOM 4118 C C . SER B 1 281 ? -1.215 -12.141 5.926 1 96.62 281 SER B C 1
ATOM 4120 O O . SER B 1 281 ? -0.317 -11.5 6.48 1 96.62 281 SER B O 1
ATOM 4122 N N . ILE B 1 282 ? -2.039 -12.859 6.621 1 95.56 282 ILE B N 1
ATOM 4123 C CA . ILE B 1 282 ? -1.962 -12.984 8.07 1 95.56 282 ILE B CA 1
ATOM 4124 C C . ILE B 1 282 ? -0.664 -13.688 8.461 1 95.56 282 ILE B C 1
ATOM 4126 O O . ILE B 1 282 ? -0.053 -13.359 9.484 1 95.56 282 ILE B O 1
ATOM 4130 N N . LEU B 1 283 ? -0.219 -14.547 7.621 1 95.94 283 LEU B N 1
ATOM 4131 C CA . LEU B 1 283 ? 1.04 -15.242 7.859 1 95.94 283 LEU B CA 1
ATOM 4132 C C . LEU B 1 283 ? 2.219 -14.438 7.324 1 95.94 283 LEU B C 1
ATOM 4134 O O . LEU B 1 283 ? 3.266 -14.359 7.969 1 95.94 283 LEU B O 1
ATOM 4138 N N . GLY B 1 284 ? 1.983 -13.883 6.262 1 96.19 284 GLY B N 1
ATOM 4139 C CA . GLY B 1 284 ? 3.049 -13.203 5.547 1 96.19 284 GLY B CA 1
ATOM 4140 C C . GLY B 1 284 ? 3.482 -11.914 6.215 1 96.19 284 GLY B C 1
ATOM 4141 O O . GLY B 1 284 ? 4.672 -11.594 6.246 1 96.19 284 GLY B O 1
ATOM 4142 N N . ALA B 1 285 ? 2.531 -11.156 6.762 1 95.06 285 ALA B N 1
ATOM 4143 C CA . ALA B 1 285 ? 2.838 -9.859 7.348 1 95.06 285 ALA B CA 1
ATOM 4144 C C . ALA B 1 285 ? 3.742 -10.008 8.57 1 95.06 285 ALA B C 1
ATOM 4146 O O . ALA B 1 285 ? 4.777 -9.344 8.664 1 95.06 285 ALA B O 1
ATOM 4147 N N . PRO B 1 286 ? 3.459 -10.852 9.516 1 93.69 286 PRO B N 1
ATOM 4148 C CA . PRO B 1 286 ? 4.391 -11.07 10.625 1 93.69 286 PRO B CA 1
ATOM 4149 C C . PRO B 1 286 ? 5.742 -11.609 10.164 1 93.69 286 PRO B C 1
ATOM 4151 O O . PRO B 1 286 ? 6.781 -11.25 10.727 1 93.69 286 PRO B O 1
ATOM 4154 N N . PHE B 1 287 ? 5.73 -12.469 9.188 1 93.81 287 PHE B N 1
ATOM 4155 C CA . PHE B 1 287 ? 6.98 -12.961 8.617 1 93.81 287 PHE B CA 1
ATOM 4156 C C . PHE B 1 287 ? 7.82 -11.812 8.07 1 93.81 287 PHE B C 1
ATOM 4158 O O . PHE B 1 287 ? 9.031 -11.766 8.281 1 93.81 287 PHE B O 1
ATOM 4165 N N . PHE B 1 288 ? 7.148 -10.953 7.387 1 91.62 288 PHE B N 1
ATOM 4166 C CA . PHE B 1 288 ? 7.832 -9.789 6.848 1 91.62 288 PHE B CA 1
ATOM 4167 C C . PHE B 1 288 ? 8.461 -8.961 7.965 1 91.62 288 PHE B C 1
ATOM 4169 O O . PHE B 1 288 ? 9.609 -8.516 7.848 1 91.62 288 PHE B O 1
ATOM 4176 N N . LEU B 1 289 ? 7.715 -8.695 8.93 1 87.56 289 LEU B N 1
ATOM 4177 C CA . LEU B 1 289 ? 8.25 -7.977 10.078 1 87.56 289 LEU B CA 1
ATOM 4178 C C . LEU B 1 289 ? 9.461 -8.703 10.656 1 87.56 289 LEU B C 1
ATOM 4180 O O . LEU B 1 289 ? 10.484 -8.078 10.953 1 87.56 289 LEU B O 1
ATOM 4184 N N . TRP B 1 290 ? 9.367 -9.93 10.781 1 88.81 290 TRP B N 1
ATOM 4185 C CA . TRP B 1 290 ? 10.461 -10.75 11.281 1 88.81 290 TRP B CA 1
ATOM 4186 C C . TRP B 1 290 ? 11.688 -10.625 10.383 1 88.81 290 TRP B C 1
ATOM 4188 O O . TRP B 1 290 ? 12.812 -10.469 10.867 1 88.81 290 TRP B O 1
ATOM 4198 N N . LEU B 1 291 ? 11.5 -10.68 9.117 1 87.69 291 LEU B N 1
ATOM 4199 C CA . LEU B 1 291 ? 12.586 -10.57 8.141 1 87.69 291 LEU B CA 1
ATOM 4200 C C . LEU B 1 291 ? 13.281 -9.219 8.258 1 87.69 291 LEU B C 1
ATOM 4202 O O . LEU B 1 291 ? 14.516 -9.148 8.227 1 87.69 291 LEU B O 1
ATOM 4206 N N . VAL B 1 292 ? 12.477 -8.211 8.344 1 83 292 VAL B N 1
ATOM 4207 C CA . VAL B 1 292 ? 13.016 -6.859 8.453 1 83 292 VAL B CA 1
ATOM 4208 C C . VAL B 1 292 ? 13.867 -6.738 9.711 1 83 292 VAL B C 1
ATOM 4210 O O . VAL B 1 292 ? 14.938 -6.121 9.688 1 83 292 VAL B O 1
ATOM 4213 N N . LEU B 1 293 ? 13.469 -7.359 10.789 1 80.62 293 LEU B N 1
ATOM 4214 C CA . LEU B 1 293 ? 14.18 -7.297 12.055 1 80.62 293 LEU B CA 1
ATO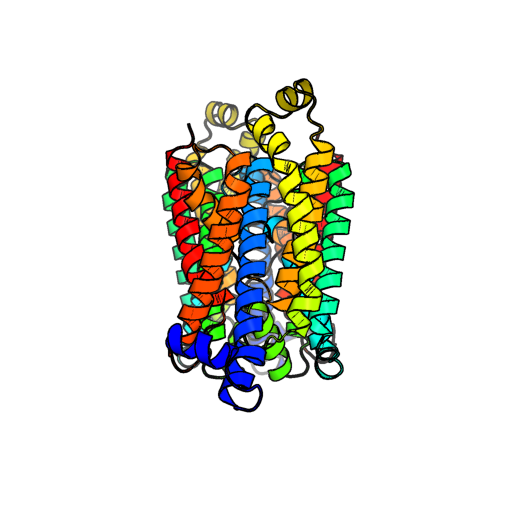M 4215 C C . LEU B 1 293 ? 15.461 -8.125 12 1 80.62 293 LEU B C 1
ATOM 4217 O O . LEU B 1 293 ? 16.469 -7.766 12.625 1 80.62 293 LEU B O 1
ATOM 4221 N N . HIS B 1 294 ? 15.453 -9.078 11.195 1 80.31 294 HIS B N 1
ATOM 4222 C CA . HIS B 1 294 ? 16.609 -9.961 11.141 1 80.31 294 HIS B CA 1
ATOM 4223 C C . HIS B 1 294 ? 17.641 -9.453 10.141 1 80.31 294 HIS B C 1
ATOM 4225 O O . HIS B 1 294 ? 18.844 -9.609 10.352 1 80.31 294 HIS B O 1
ATOM 4231 N N . VAL B 1 295 ? 17.172 -9.031 8.992 1 72.38 295 VAL B N 1
ATOM 4232 C CA . VAL B 1 295 ? 18.094 -8.5 8 1 72.38 295 VAL B CA 1
ATOM 4233 C C . VAL B 1 295 ? 18.875 -7.324 8.586 1 72.38 295 VAL B C 1
ATOM 4235 O O . VAL B 1 295 ? 20.062 -7.145 8.297 1 72.38 295 VAL B O 1
ATOM 4238 N N . ARG B 1 296 ? 18.266 -6.594 9.344 1 64.69 296 ARG B N 1
ATOM 4239 C CA . ARG B 1 296 ? 18.922 -5.473 10.016 1 64.69 296 ARG B CA 1
ATOM 4240 C C . ARG B 1 296 ? 20.078 -5.953 10.891 1 64.69 296 ARG B C 1
ATOM 4242 O O . ARG B 1 296 ? 21.094 -5.277 11 1 64.69 296 ARG B O 1
ATOM 4249 N N . ARG B 1 297 ? 19.875 -7 11.477 1 62.22 297 ARG B N 1
ATOM 4250 C CA . ARG B 1 297 ? 20.875 -7.496 12.406 1 62.22 297 ARG B CA 1
ATOM 4251 C C . ARG B 1 297 ? 22.109 -8 11.664 1 62.22 297 ARG B C 1
ATOM 4253 O O . ARG B 1 297 ? 23.203 -8.031 12.219 1 62.22 297 ARG B O 1
ATOM 4260 N N . THR B 1 298 ? 21.859 -8.281 10.406 1 54.66 298 THR B N 1
ATOM 4261 C CA . THR B 1 298 ? 22.984 -8.844 9.68 1 54.66 298 THR B CA 1
ATOM 4262 C C . THR B 1 298 ? 23.578 -7.816 8.719 1 54.66 298 THR B C 1
ATOM 4264 O O . THR B 1 298 ? 24.547 -8.102 8.008 1 54.66 298 THR B O 1
ATOM 4267 N N . ALA B 1 299 ? 22.891 -6.695 8.531 1 52.78 299 ALA B N 1
ATOM 4268 C CA . ALA B 1 299 ? 23.484 -5.684 7.668 1 52.78 299 ALA B CA 1
ATOM 4269 C C . ALA B 1 299 ? 24.781 -5.141 8.281 1 52.78 299 ALA B C 1
ATOM 4271 O O . ALA B 1 299 ? 24.812 -4.797 9.469 1 52.78 299 ALA B O 1
ATOM 4272 N N . PRO B 1 300 ? 26.016 -5.234 7.555 1 45.28 300 PRO B N 1
ATOM 4273 C CA . PRO B 1 300 ? 27.25 -4.754 8.164 1 45.28 300 PRO B CA 1
ATOM 4274 C C . PRO B 1 300 ? 27.156 -3.305 8.633 1 45.28 300 PRO B C 1
ATOM 4276 O O . PRO B 1 300 ? 26.344 -2.533 8.109 1 45.28 300 PRO B O 1
#

Foldseek 3Di:
DDPVVLVCLCVDDCPDPVVCCSQWPVVLLLVLLLLLQLLQLLLLLLLCLLVVHLLDGLLLQQLLLQLLLQLLVCLLVVVCVVDVLNNLVRSLVRSVVLLVQLVVQCVVPPPVSSSVSNVVNSVVSVVSLVVSLVVRPDVVSNVVSVQLQLWASHPDGVVLCVQLVVLSVQLLVLSLVLLLLSQQCVVPDVRSVVVVDDSVSSVVSSSSSSSRNNSSSCSRTNDAPQSSSVLLVVCCVVQVNRSSSSNNSSSRSSSVVSSVLNVVQVVDPPVDRRGSNNSNCVVRVVVSVVVVVVVVVVDD/DDPVVLVCLCVDDPPDPVVCCSQWPVVLLLVLLLLLLLLQLLLLLLLCLLVVHLLDGLLLQQLLLQLLLQLLVCLLVVVCVVDVLNNLVRSLVRSVVLLVQLVVQCVVPPPVSSSVSSVVNSVVSVVSLVVSLVVRPDVVSNVVSVQLQLWASHPDGVVLCVQLVVLSVQLLVLSLVLLLLSLQCVVPPVRSVVVVDDSVSSVVSSSSSSSRNNSSSCSRTNDAPQSSSPLLVVCCVVQVNRSSSSNNSSSRSSSVVSSVLNVVQVVDPPVDGRGSNNSNCVVRVVVSVVVVVVVVVVDD

Radius of gyration: 25.09 Å; Cα contacts (8 Å, |Δi|>4): 1122; chains: 2; bounding box: 64×82×43 Å